Protein 2LVR (pdb70)

Foldseek 3Di:
DPFDFAPPPTGTDHDVVVNVVVVCVVVVVD

Organism: Homo sapiens (NCBI:txid9606)

Secondary structure (DSSP, 8-state):
---EE-TTT--EES-HHHHHHHHHHHHS--

Nearest PDB structures (foldseek):
  7y3m-assembly1_A  TM=8.035E-01  e=2.710E-01  Homo sapiens
  2enc-assembly1_A  TM=7.683E-01  e=4.957E-01  Homo sapiens
  2rv5-assembly1_A  TM=7.231E-01  e=8.407E-01  Mus musculus
  8ffz-assembly1_A  TM=8.540E-01  e=2.243E+00  Saccharomyces cerevisiae
  2d9h-assembly1_A  TM=7.886E-01  e=3.271E+00  Homo sapiens

B-factor: mean 1.36, std 1.62, range [0.12, 7.52]

Solvent-accessible surface area: 2930 Å² total; per-residue (Å²): 247,164,58,77,59,0,146,143,56,152,157,138,72,78,85,78,40,33,25,92,157,28,69,116,123,80,66,60,175,155

Sequence (30 aa):
MKPYVCIHCQRQFADPGALQRHVRIHTGEKMKPYVCIHCQRQFADPGALQRHVRIHTGEKMKPYVCIHCQRQFADPGALQRHVRIHTGEKMKPYVCIHCQRQFADPGALQRHVRIHTGEKMKPYVCIHCQRQFADPGALQRHVRIHTGEKMKPYVCIHCQRQFADPGALQRHVRIHTGEKMKPYVCIHCQRQFADPGALQRHVRIHTGEKMKPYVCIHCQRQFADPGALQRHVRIHTGEKMKPYVCIHCQRQFADPGALQRHVRIHTGEKMKPYVCIHCQRQFADPGALQRHVRIHTGEKMKPYVCIHCQRQFADPGALQRHVRIHTGEKMKPYVCIHCQRQFADPGALQRHVRIHTGEKMKPYVCIHCQRQFADPGALQRHVRIHTGEKMKPYVCIHCQRQFADPGALQRHVRIHTGEKMKPYVCIHCQRQFADPGALQRHVRIHTGEKMKPYVCIHCQRQFADPGALQRHVRIHTGEKMKPYVCIHCQRQFADPGALQRHVRIHTGEKMKPYVCIHCQRQFADPGALQRHVRIHTGEKMKPYVCIHCQRQFADPGALQRHVRIHTGEKMKPYVCIHCQRQFADPGALQRHVRIHTGEK

InterPro domains:
  IPR000210 BTB/POZ domain [PF00651] (14-110)
  IPR000210 BTB/POZ domain [PS50097] (24-86)
  IPR000210 BTB/POZ domain [SM00225] (24-116)
  IPR011333 SKP1/BTB/POZ domain superfamily [G3DSA:3.30.710.10] (1-149)
  IPR011333 SKP1/BTB/POZ domain superfamily [SSF54695] (2-109)
  IPR013087 Zinc finger C2H2-type [PF00096] (306-328)
  IPR013087 Zinc finger C2H2-type [PF00096] (390-412)
  IPR013087 Zinc finger C2H2-type [PF00096] (446-468)
  IPR013087 Zinc finger C2H2-type [PF00096] (475-496)
  IPR013087 Zinc finger C2H2-type [PF00096] (531-552)
  IPR013087 Zinc finger C2H2-type [PF00096] (558-580)
  IPR013087 Zinc finger C2H2-type [PF00096] (586-608)
  IPR013087 Zinc finger C2H2-type [PF00096] (614-637)
  IPR013087 Zinc finger C2H2-type [PS00028] (308-328)
  IPR013087 Zinc finger C2H2-type [PS00028] (336-356)
  IPR013087 Zinc finger C2H2-type [PS00028] (364-384)
  IPR013087 Zinc finger C2H2-type [PS00028] (392-412)
  IPR013087 Zinc finger C2H2-type [PS00028] (420-440)
  IPR013087 Zinc finger C2H2-type [PS00028] (448-468)
  IPR013087 Zinc finger C2H2-type [PS00028] (476-496)

Structure (mmCIF, N/CA/C/O backbone):
data_2LVR
#
_entry.id   2LVR
#
loop_
_entity.id
_entity.type
_entity.pdbx_description
1 polymer 'Zinc finger and BTB domain-containing protein 17'
2 non-polymer 'ZINC ION'
#
loop_
_atom_site.group_PDB
_atom_site.id
_atom_site.type_symbol
_atom_site.label_atom_id
_atom_site.label_alt_id
_atom_site.label_comp_id
_atom_site.label_asym_id
_atom_site.label_entity_id
_atom_site.label_seq_id
_atom_site.pdbx_PDB_ins_code
_atom_site.Cartn_x
_atom_site.Cartn_y
_atom_site.Cartn_z
_atom_site.occupancy
_atom_site.B_iso_or_equiv
_atom_site.auth_seq_id
_atom_site.auth_comp_id
_atom_site.auth_asym_id
_atom_site.auth_atom_id
_atom_site.pdbx_PDB_model_num
ATOM 1 N N . MET A 1 1 ? 16.336 2.873 -3.577 1.00 4.50 1 MET A N 1
ATOM 2 C CA . MET A 1 1 ? 16.790 1.753 -2.717 1.00 3.96 1 MET A CA 1
ATOM 3 C C . MET A 1 1 ? 15.627 1.160 -1.934 1.00 2.83 1 MET A C 1
ATOM 4 O O . MET A 1 1 ? 15.211 0.029 -2.189 1.00 3.15 1 MET A O 1
ATOM 20 N N . LYS A 1 2 ? 15.100 1.919 -0.978 1.00 2.07 2 LYS A N 1
ATOM 21 C CA . LYS A 1 2 ? 14.019 1.428 -0.138 1.00 1.44 2 LYS A CA 1
ATOM 22 C C . LYS A 1 2 ? 12.662 1.876 -0.676 1.00 1.07 2 LYS A C 1
ATOM 23 O O . LYS A 1 2 ? 12.387 3.071 -0.803 1.00 1.15 2 LYS A O 1
ATOM 42 N N . PRO A 1 3 ? 11.815 0.919 -1.060 1.00 0.85 3 PRO A N 1
ATOM 43 C CA . PRO A 1 3 ? 10.444 1.190 -1.451 1.00 0.57 3 PRO A CA 1
ATOM 44 C C . PRO A 1 3 ? 9.480 1.083 -0.275 1.00 0.42 3 PRO A C 1
ATOM 45 O O . PRO A 1 3 ? 9.876 0.762 0.849 1.00 0.58 3 PRO A O 1
ATOM 56 N N . TYR A 1 4 ? 8.221 1.350 -0.549 1.00 0.26 4 TYR A N 1
ATOM 57 C CA . TYR A 1 4 ? 7.156 1.115 0.404 1.00 0.19 4 TYR A CA 1
ATOM 58 C C . TYR A 1 4 ? 6.270 0.007 -0.132 1.00 0.15 4 TYR A C 1
ATOM 59 O O . TYR A 1 4 ? 5.481 0.221 -1.049 1.00 0.21 4 TYR A O 1
ATOM 77 N N . VAL A 1 5 ? 6.440 -1.184 0.412 1.00 0.22 5 VAL A N 1
ATOM 78 C CA . VAL A 1 5 ? 5.776 -2.356 -0.119 1.00 0.18 5 VAL A CA 1
ATOM 79 C C . VAL A 1 5 ? 4.426 -2.584 0.541 1.00 0.14 5 VAL A C 1
ATOM 80 O O . VAL A 1 5 ? 4.243 -2.323 1.731 1.00 0.19 5 VAL A O 1
ATOM 93 N N . CYS A 1 6 ? 3.478 -3.039 -0.258 1.00 0.12 6 CYS A N 1
ATOM 94 C CA . CYS A 1 6 ? 2.161 -3.400 0.236 1.00 0.13 6 CYS A CA 1
ATOM 95 C C . CYS A 1 6 ? 2.252 -4.635 1.112 1.00 0.16 6 CYS A C 1
ATOM 96 O O . CYS A 1 6 ? 2.678 -5.692 0.655 1.00 0.20 6 CYS A O 1
ATOM 103 N N . ILE A 1 7 ? 1.820 -4.503 2.352 1.00 0.21 7 ILE A N 1
ATOM 104 C CA . ILE A 1 7 ? 1.903 -5.581 3.316 1.00 0.27 7 ILE A CA 1
ATOM 105 C C . ILE A 1 7 ? 0.985 -6.734 2.929 1.00 0.25 7 ILE A C 1
ATOM 106 O O . ILE A 1 7 ? 1.188 -7.871 3.345 1.00 0.32 7 ILE A O 1
ATOM 122 N N . HIS A 1 8 ? -0.014 -6.442 2.110 1.00 0.21 8 HIS A N 1
ATOM 123 C CA . HIS A 1 8 ? -1.039 -7.434 1.806 1.00 0.26 8 HIS A CA 1
ATOM 124 C C . HIS A 1 8 ? -0.720 -8.231 0.539 1.00 0.28 8 HIS A C 1
ATOM 125 O O . HIS A 1 8 ? -1.032 -9.420 0.465 1.00 0.41 8 HIS A O 1
ATOM 140 N N . CYS A 1 9 ? -0.106 -7.597 -0.461 1.00 0.20 9 CYS A N 1
ATOM 141 C CA . CYS A 1 9 ? 0.122 -8.280 -1.725 1.00 0.22 9 CYS A CA 1
ATOM 142 C C . CYS A 1 9 ? 1.581 -8.196 -2.182 1.00 0.21 9 CYS A C 1
ATOM 143 O O . CYS A 1 9 ? 1.960 -8.768 -3.202 1.00 0.27 9 CYS A O 1
ATOM 150 N N . GLN A 1 10 ? 2.387 -7.471 -1.405 1.00 0.19 10 GLN A N 1
ATOM 151 C CA . GLN A 1 10 ? 3.831 -7.360 -1.632 1.00 0.24 10 GLN A CA 1
ATOM 152 C C . GLN A 1 10 ? 4.167 -6.657 -2.947 1.00 0.24 10 GLN A C 1
ATOM 153 O O . GLN A 1 10 ? 4.948 -7.157 -3.758 1.00 0.42 10 GLN A O 1
ATOM 167 N N . ARG A 1 11 ? 3.584 -5.485 -3.135 1.00 0.21 11 ARG A N 1
ATOM 168 C CA . ARG A 1 11 ? 3.891 -4.640 -4.275 1.00 0.26 11 ARG A CA 1
ATOM 169 C C . ARG A 1 11 ? 4.737 -3.462 -3.813 1.00 0.24 11 ARG A C 1
ATOM 170 O O . ARG A 1 11 ? 4.372 -2.775 -2.861 1.00 0.32 11 ARG A O 1
ATOM 191 N N . GLN A 1 12 ? 5.861 -3.235 -4.476 1.00 0.26 12 GLN A N 1
ATOM 192 C CA . GLN A 1 12 ? 6.790 -2.195 -4.067 1.00 0.28 12 GLN A CA 1
ATOM 193 C C . GLN A 1 12 ? 6.393 -0.844 -4.654 1.00 0.25 12 GLN A C 1
ATOM 194 O O . GLN A 1 12 ? 6.414 -0.652 -5.870 1.00 0.38 12 GLN A O 1
ATOM 208 N 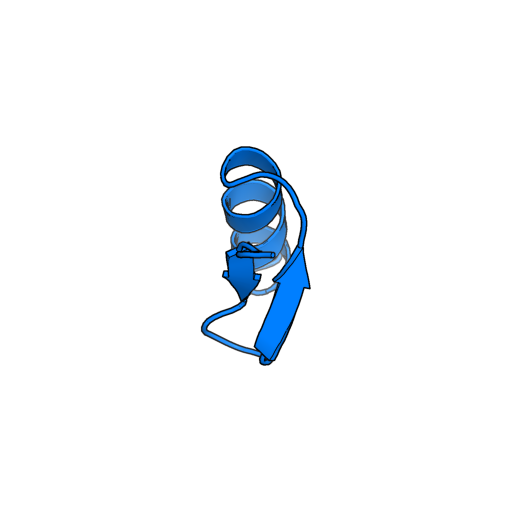N . PHE A 1 13 ? 6.020 0.080 -3.785 1.00 0.19 13 PHE A N 1
ATOM 209 C CA . PHE A 1 13 ? 5.661 1.431 -4.202 1.00 0.19 13 PHE A CA 1
ATOM 210 C C . PHE A 1 13 ? 6.721 2.435 -3.775 1.00 0.20 13 PHE A C 1
ATOM 211 O O . PHE A 1 13 ? 7.672 2.084 -3.076 1.00 0.36 13 PHE A O 1
ATOM 228 N N . ALA A 1 14 ? 6.564 3.677 -4.206 1.00 0.22 14 ALA A N 1
ATOM 229 C CA . ALA A 1 14 ? 7.536 4.717 -3.897 1.00 0.23 14 ALA A CA 1
ATOM 230 C C . ALA A 1 14 ? 7.201 5.432 -2.601 1.00 0.21 14 ALA A C 1
ATOM 231 O O . ALA A 1 14 ? 8.029 5.534 -1.701 1.00 0.41 14 ALA A O 1
ATOM 238 N N . ASP A 1 15 ? 5.979 5.924 -2.520 1.00 0.19 15 ASP A N 1
ATOM 239 C CA . ASP A 1 15 ? 5.587 6.814 -1.445 1.00 0.24 15 ASP A CA 1
ATOM 240 C C . ASP A 1 15 ? 4.682 6.103 -0.452 1.00 0.21 15 ASP A C 1
ATOM 241 O O . ASP A 1 15 ? 3.892 5.232 -0.823 1.00 0.20 15 ASP A O 1
ATOM 250 N N . PRO A 1 16 ? 4.790 6.471 0.834 1.00 0.26 16 PRO A N 1
ATOM 251 C CA . PRO A 1 16 ? 3.941 5.923 1.889 1.00 0.28 16 PRO A CA 1
ATOM 252 C C . PRO A 1 16 ? 2.494 6.356 1.712 1.00 0.23 16 PRO A C 1
ATOM 253 O O . PRO A 1 16 ? 1.567 5.646 2.105 1.00 0.27 16 PRO A O 1
ATOM 264 N N . GLY A 1 17 ? 2.310 7.525 1.103 1.00 0.23 17 GLY A N 1
ATOM 265 C CA . GLY A 1 17 ? 0.982 7.997 0.781 1.00 0.28 17 GLY A CA 1
ATOM 266 C C . GLY A 1 17 ? 0.303 7.097 -0.225 1.00 0.22 17 GLY A C 1
ATOM 267 O O . GLY A 1 17 ? -0.915 6.920 -0.195 1.00 0.26 17 GLY A O 1
ATOM 271 N N . ALA A 1 18 ? 1.094 6.506 -1.109 1.00 0.20 18 ALA A N 1
ATOM 272 C CA . ALA A 1 18 ? 0.558 5.594 -2.097 1.00 0.18 18 ALA A CA 1
ATOM 273 C C . ALA A 1 18 ? 0.214 4.262 -1.469 1.00 0.14 18 ALA A C 1
ATOM 274 O O . ALA A 1 18 ? -0.684 3.576 -1.937 1.00 0.18 18 ALA A O 1
ATOM 281 N N . LEU A 1 19 ? 0.921 3.888 -0.404 1.00 0.12 19 LEU A N 1
ATOM 282 C CA . LEU A 1 19 ? 0.623 2.653 0.277 1.00 0.14 19 LEU A CA 1
ATOM 283 C C . LEU A 1 19 ? -0.705 2.767 0.958 1.00 0.14 19 LEU A C 1
ATOM 284 O O . LEU A 1 19 ? -1.451 1.800 1.036 1.00 0.18 19 LEU A O 1
ATOM 300 N N . GLN A 1 20 ? -1.019 3.955 1.440 1.00 0.15 20 GLN A N 1
ATOM 301 C CA . GLN A 1 20 ? -2.255 4.114 2.148 1.00 0.20 20 GLN A CA 1
ATOM 302 C C . GLN A 1 20 ? -3.403 4.152 1.168 1.00 0.15 20 GLN A C 1
ATOM 303 O O . GLN A 1 20 ? -4.490 3.638 1.428 1.00 0.17 20 GLN A O 1
ATOM 317 N N . ARG A 1 21 ? -3.119 4.721 0.019 1.00 0.15 21 ARG A N 1
ATOM 318 C CA . ARG A 1 21 ? -4.047 4.697 -1.100 1.00 0.19 21 ARG A CA 1
ATOM 319 C C . ARG A 1 21 ? -4.195 3.262 -1.589 1.00 0.15 21 ARG A C 1
ATOM 320 O O . ARG A 1 21 ? -5.273 2.825 -1.986 1.00 0.18 21 ARG A O 1
ATOM 341 N N . HIS A 1 22 ? -3.095 2.531 -1.521 1.00 0.12 22 HIS A N 1
ATOM 342 C CA . HIS A 1 22 ? -3.040 1.161 -2.010 1.00 0.15 22 HIS A CA 1
ATOM 343 C C . HIS A 1 22 ? -3.801 0.220 -1.105 1.00 0.13 22 HIS A C 1
ATOM 344 O O . HIS A 1 22 ? -4.604 -0.595 -1.561 1.00 0.13 22 HIS A O 1
ATOM 358 N N . VAL A 1 23 ? -3.523 0.313 0.179 1.00 0.17 23 VAL A N 1
ATOM 359 C CA . VAL A 1 23 ? -4.071 -0.631 1.122 1.00 0.22 23 VAL A CA 1
ATOM 360 C C . VAL A 1 23 ? -5.595 -0.513 1.176 1.00 0.24 23 VAL A C 1
ATOM 361 O O . VAL A 1 23 ? -6.309 -1.519 1.263 1.00 0.28 23 VAL A O 1
ATOM 374 N N . ARG A 1 24 ? -6.090 0.719 1.078 1.00 0.24 24 ARG A N 1
ATOM 375 C CA . ARG A 1 24 ? -7.525 0.954 1.077 1.00 0.33 24 ARG A CA 1
ATOM 376 C C . ARG A 1 24 ? -8.150 0.440 -0.222 1.00 0.27 24 ARG A C 1
ATOM 377 O O . ARG A 1 24 ? -9.350 0.173 -0.283 1.00 0.36 24 ARG A O 1
ATOM 398 N N . ILE A 1 25 ? -7.324 0.285 -1.256 1.00 0.21 25 ILE A N 1
ATOM 399 C CA . ILE A 1 25 ? -7.758 -0.342 -2.495 1.00 0.22 25 ILE A CA 1
ATOM 400 C C . ILE A 1 25 ? -8.111 -1.809 -2.248 1.00 0.19 25 ILE A C 1
ATOM 401 O O . ILE A 1 25 ? -9.042 -2.346 -2.854 1.00 0.27 25 ILE A O 1
ATOM 417 N N . HIS A 1 26 ? -7.376 -2.454 -1.339 1.00 0.14 26 HIS A N 1
ATOM 418 C CA . HIS A 1 26 ? -7.670 -3.839 -0.983 1.00 0.16 26 HIS A CA 1
ATOM 419 C C . HIS A 1 26 ? -8.991 -3.938 -0.240 1.00 0.24 26 HIS A C 1
ATOM 420 O O . HIS A 1 26 ? -9.734 -4.905 -0.415 1.00 0.29 26 HIS A O 1
ATOM 434 N N . THR A 1 27 ? -9.283 -2.950 0.601 1.00 0.41 27 THR A N 1
ATOM 435 C CA . THR A 1 27 ? -10.572 -2.917 1.270 1.00 0.60 27 THR A CA 1
ATOM 436 C C . THR A 1 27 ? -11.677 -2.630 0.265 1.00 0.87 27 THR A C 1
ATOM 437 O O . THR A 1 27 ? -12.759 -3.217 0.331 1.00 1.47 27 THR A O 1
ATOM 448 N N . GLY A 1 28 ? -11.391 -1.726 -0.668 1.00 0.92 28 GLY A N 1
ATOM 449 C CA . GLY A 1 28 ? -12.345 -1.382 -1.705 1.00 1.31 28 GLY A CA 1
ATOM 450 C C . GLY A 1 28 ? -13.438 -0.472 -1.192 1.00 1.76 28 GLY A C 1
ATOM 451 O O . GLY A 1 28 ? -13.645 0.626 -1.709 1.00 2.36 28 GLY A O 1
ATOM 455 N N . GLU A 1 29 ? -14.124 -0.939 -0.160 1.00 1.83 29 GLU A N 1
ATOM 456 C CA . GLU A 1 29 ? -15.214 -0.211 0.456 1.00 2.54 29 GLU A CA 1
ATOM 457 C C . GLU A 1 29 ? -14.701 1.051 1.137 1.00 3.12 29 GLU A C 1
ATOM 458 O O . GLU A 1 29 ? -15.408 2.056 1.235 1.00 3.73 29 GLU A O 1
ATOM 470 N N . LYS A 1 30 ? -13.465 0.991 1.598 1.00 3.18 30 LYS A N 1
ATOM 471 C CA . LYS A 1 30 ? -12.823 2.129 2.227 1.00 3.99 30 LYS A CA 1
ATOM 472 C C . LYS A 1 30 ? -11.341 2.160 1.871 1.00 4.09 30 LYS A C 1
ATOM 473 O O . LYS A 1 30 ? -10.969 2.956 0.981 1.00 4.21 30 LYS A O 1
ATOM 493 N N . MET A 1 1 ? 16.904 2.154 1.012 1.00 4.50 1 MET A N 2
ATOM 494 C CA . MET A 1 1 ? 17.073 0.744 1.424 1.00 3.96 1 MET A CA 2
ATOM 495 C C . MET A 1 1 ? 15.888 -0.092 0.961 1.00 2.83 1 MET A C 2
ATOM 496 O O . MET A 1 1 ? 16.018 -0.923 0.062 1.00 3.15 1 MET A O 2
ATOM 512 N N . LYS A 1 2 ? 14.733 0.127 1.578 1.00 2.07 2 LYS A N 2
ATOM 513 C CA . LYS A 1 2 ? 13.524 -0.589 1.208 1.00 1.44 2 LYS A CA 2
ATOM 514 C C . LYS A 1 2 ? 12.467 0.387 0.724 1.00 1.07 2 LYS A C 2
ATOM 515 O O . LYS A 1 2 ? 12.166 1.373 1.402 1.00 1.15 2 LYS A O 2
ATOM 534 N N . PRO A 1 3 ? 11.892 0.142 -0.457 1.00 0.85 3 PRO A N 2
ATOM 535 C CA . PRO A 1 3 ? 10.743 0.905 -0.927 1.00 0.57 3 PRO A CA 2
ATOM 536 C C . PRO A 1 3 ? 9.513 0.568 -0.097 1.00 0.42 3 PRO A C 2
ATOM 537 O O . PRO A 1 3 ? 9.539 -0.351 0.729 1.00 0.58 3 PRO A O 2
ATOM 548 N N . TYR A 1 4 ? 8.437 1.286 -0.321 1.00 0.26 4 TYR A N 2
ATOM 549 C CA . TYR A 1 4 ? 7.241 1.082 0.464 1.00 0.19 4 TYR A CA 2
ATOM 550 C C . TYR A 1 4 ? 6.377 0.031 -0.197 1.00 0.15 4 TYR A C 2
ATOM 551 O O . TYR A 1 4 ? 5.545 0.329 -1.046 1.00 0.21 4 TYR A O 2
ATOM 569 N N . VAL A 1 5 ? 6.623 -1.213 0.182 1.00 0.22 5 VAL A N 2
ATOM 570 C CA . VAL A 1 5 ? 5.924 -2.342 -0.392 1.00 0.18 5 VAL A CA 2
ATOM 571 C C . VAL A 1 5 ? 4.595 -2.573 0.309 1.00 0.14 5 VAL A C 2
ATOM 572 O O . VAL A 1 5 ? 4.457 -2.346 1.512 1.00 0.19 5 VAL A O 2
ATOM 585 N N . CYS A 1 6 ? 3.619 -3.000 -0.471 1.00 0.12 6 CYS A N 2
ATOM 586 C CA . CYS A 1 6 ? 2.301 -3.322 0.037 1.00 0.13 6 CYS A CA 2
ATOM 587 C C . CYS A 1 6 ? 2.383 -4.439 1.060 1.00 0.16 6 CYS A C 2
ATOM 588 O O . CYS A 1 6 ? 2.976 -5.486 0.806 1.00 0.20 6 CYS A O 2
ATOM 595 N N . ILE A 1 7 ? 1.744 -4.215 2.192 1.00 0.21 7 ILE A N 2
ATOM 596 C CA . ILE A 1 7 ? 1.797 -5.122 3.315 1.00 0.27 7 ILE A CA 2
ATOM 597 C C . ILE A 1 7 ? 1.022 -6.399 3.001 1.00 0.25 7 ILE A C 2
ATOM 598 O O . ILE A 1 7 ? 1.317 -7.468 3.529 1.00 0.32 7 ILE A O 2
ATOM 614 N N . HIS A 1 8 ? 0.053 -6.286 2.100 1.00 0.21 8 HIS A N 2
ATOM 615 C CA . HIS A 1 8 ? -0.822 -7.411 1.801 1.00 0.26 8 HIS A CA 2
ATOM 616 C C . HIS A 1 8 ? -0.280 -8.242 0.643 1.00 0.28 8 HIS A C 2
ATOM 617 O O . HIS A 1 8 ? -0.099 -9.450 0.770 1.00 0.41 8 HIS A O 2
ATOM 632 N N . CYS A 1 9 ? -0.006 -7.593 -0.481 1.00 0.20 9 CYS A N 2
ATOM 633 C CA . CYS A 1 9 ? 0.291 -8.321 -1.700 1.00 0.22 9 CYS A CA 2
ATOM 634 C C . CYS A 1 9 ? 1.771 -8.209 -2.077 1.00 0.21 9 CYS A C 2
ATOM 635 O O . CYS A 1 9 ? 2.209 -8.731 -3.100 1.00 0.27 9 CYS A O 2
ATOM 642 N N . GLN A 1 10 ? 2.521 -7.505 -1.227 1.00 0.19 10 GLN A N 2
ATOM 643 C CA . GLN A 1 10 ? 3.982 -7.406 -1.330 1.00 0.24 10 GLN A CA 2
ATOM 644 C C . GLN A 1 10 ? 4.445 -6.814 -2.659 1.00 0.24 10 GLN A C 2
ATOM 645 O O . GLN A 1 10 ? 5.401 -7.292 -3.265 1.00 0.42 10 GLN A O 2
ATOM 659 N N . ARG A 1 11 ? 3.774 -5.762 -3.103 1.00 0.21 11 ARG A N 2
ATOM 660 C CA . ARG A 1 11 ? 4.171 -5.056 -4.306 1.00 0.26 11 ARG A CA 2
ATOM 661 C C . ARG A 1 11 ? 4.862 -3.749 -3.940 1.00 0.24 11 ARG A C 2
ATOM 662 O O . ARG A 1 11 ? 4.456 -3.077 -2.998 1.00 0.32 11 ARG A O 2
ATOM 683 N N . GLN A 1 12 ? 5.907 -3.404 -4.681 1.00 0.26 12 GLN A N 2
ATOM 684 C CA . GLN A 1 12 ? 6.725 -2.237 -4.376 1.00 0.28 12 GLN A CA 2
ATOM 685 C C . GLN A 1 12 ? 6.058 -0.936 -4.805 1.00 0.25 12 GLN A C 2
ATOM 686 O O . GLN A 1 12 ? 5.557 -0.819 -5.925 1.00 0.38 12 GLN A O 2
ATOM 700 N N . PHE A 1 13 ? 6.066 0.036 -3.902 1.00 0.19 13 PHE A N 2
ATOM 701 C CA . PHE A 1 13 ? 5.558 1.373 -4.187 1.00 0.19 13 PHE A CA 2
ATOM 702 C C . PHE A 1 13 ? 6.560 2.421 -3.710 1.00 0.20 13 PHE A C 2
ATOM 703 O O . PHE A 1 13 ? 7.477 2.118 -2.941 1.00 0.36 13 PHE A O 2
ATOM 720 N N . ALA A 1 14 ? 6.376 3.651 -4.170 1.00 0.22 14 ALA A N 2
ATOM 721 C CA . ALA A 1 14 ? 7.356 4.706 -3.956 1.00 0.23 14 ALA A CA 2
ATOM 722 C C . ALA A 1 14 ? 7.073 5.515 -2.700 1.00 0.21 14 ALA A C 2
ATOM 723 O O . ALA A 1 14 ? 7.996 5.957 -2.019 1.00 0.41 14 ALA A O 2
ATOM 730 N N . ASP A 1 15 ? 5.801 5.719 -2.397 1.00 0.19 15 ASP A N 2
ATOM 731 C CA . ASP A 1 15 ? 5.420 6.574 -1.279 1.00 0.24 15 ASP A CA 2
ATOM 732 C C . ASP A 1 15 ? 4.578 5.806 -0.275 1.00 0.21 15 ASP A C 2
ATOM 733 O O . ASP A 1 15 ? 3.814 4.915 -0.649 1.00 0.20 15 ASP A O 2
ATOM 742 N N . PRO A 1 16 ? 4.696 6.152 1.015 1.00 0.26 16 PRO A N 2
ATOM 743 C CA . PRO A 1 16 ? 3.782 5.670 2.045 1.00 0.28 16 PRO A CA 2
ATOM 744 C C . PRO A 1 16 ? 2.400 6.247 1.792 1.00 0.23 16 PRO A C 2
ATOM 745 O O . PRO A 1 16 ? 1.383 5.703 2.226 1.00 0.27 16 PRO A O 2
ATOM 756 N N . GLY A 1 17 ? 2.393 7.365 1.072 1.00 0.23 17 GLY A N 2
ATOM 757 C CA . GLY A 1 17 ? 1.172 7.967 0.602 1.00 0.28 17 GLY A CA 2
ATOM 758 C C . GLY A 1 17 ? 0.411 7.047 -0.318 1.00 0.22 17 GLY A C 2
ATOM 759 O O . GLY A 1 17 ? -0.805 6.906 -0.206 1.00 0.26 17 GLY A O 2
ATOM 763 N N . ALA A 1 18 ? 1.129 6.401 -1.221 1.00 0.20 18 ALA A N 2
ATOM 764 C CA . ALA A 1 18 ? 0.502 5.486 -2.148 1.00 0.18 18 ALA A CA 2
ATOM 765 C C . ALA A 1 18 ? 0.169 4.179 -1.471 1.00 0.14 18 ALA A C 2
ATOM 766 O O . ALA A 1 18 ? -0.777 3.518 -1.864 1.00 0.18 18 ALA A O 2
ATOM 773 N N . LEU A 1 19 ? 0.925 3.808 -0.440 1.00 0.12 19 LEU A N 2
ATOM 774 C CA . LEU A 1 19 ? 0.637 2.589 0.270 1.00 0.14 19 LEU A CA 2
ATOM 775 C C . LEU A 1 19 ? -0.674 2.728 0.979 1.00 0.14 19 LEU A C 2
ATOM 776 O O . LEU A 1 19 ? -1.477 1.806 0.998 1.00 0.18 19 LEU A O 2
ATOM 792 N N . GLN A 1 20 ? -0.912 3.902 1.529 1.00 0.15 20 GLN A N 2
ATOM 793 C CA . GLN A 1 20 ? -2.101 4.093 2.307 1.00 0.20 20 GLN A CA 2
ATOM 794 C C . GLN A 1 20 ? -3.316 4.144 1.411 1.00 0.15 20 GLN A C 2
ATOM 795 O O . GLN A 1 20 ? -4.381 3.586 1.716 1.00 0.17 20 GLN A O 2
ATOM 809 N N . ARG A 1 21 ? -3.112 4.765 0.274 1.00 0.15 21 ARG A N 2
ATOM 810 C CA . ARG A 1 21 ? -4.138 4.847 -0.747 1.00 0.19 21 ARG A CA 2
ATOM 811 C C . ARG A 1 21 ? -4.366 3.450 -1.295 1.00 0.15 21 ARG A C 2
ATOM 812 O O . ARG A 1 21 ? -5.485 3.061 -1.632 1.00 0.18 21 ARG A O 2
ATOM 833 N N . HIS A 1 22 ? -3.278 2.699 -1.342 1.00 0.12 22 HIS A N 2
ATOM 834 C CA . HIS A 1 22 ? -3.289 1.337 -1.854 1.00 0.15 22 HIS A CA 2
ATOM 835 C C . HIS A 1 22 ? -4.037 0.401 -0.941 1.00 0.13 22 HIS A C 2
ATOM 836 O O . HIS A 1 22 ? -4.719 -0.513 -1.398 1.00 0.13 22 HIS A O 2
ATOM 850 N N . VAL A 1 23 ? -3.868 0.580 0.347 1.00 0.17 23 VAL A N 2
ATOM 851 C CA . VAL A 1 23 ? -4.457 -0.347 1.269 1.00 0.22 23 VAL A CA 2
ATOM 852 C C . VAL A 1 23 ? -5.976 -0.236 1.216 1.00 0.24 23 VAL A C 2
ATOM 853 O O . VAL A 1 23 ? -6.682 -1.244 1.290 1.00 0.28 23 VAL A O 2
ATOM 866 N N . ARG A 1 24 ? -6.472 0.992 1.035 1.00 0.24 24 ARG A N 2
ATOM 867 C CA . ARG A 1 24 ? -7.900 1.210 0.833 1.00 0.33 24 ARG A CA 2
ATOM 868 C C . ARG A 1 24 ? -8.367 0.529 -0.456 1.00 0.27 24 ARG A C 2
ATOM 869 O O . ARG A 1 24 ? -9.522 0.115 -0.570 1.00 0.36 24 ARG A O 2
ATOM 890 N N . ILE A 1 25 ? -7.448 0.408 -1.413 1.00 0.21 25 ILE A N 2
ATOM 891 C CA . ILE A 1 25 ? -7.705 -0.282 -2.669 1.00 0.22 25 ILE A CA 2
ATOM 892 C C . ILE A 1 25 ? -8.095 -1.736 -2.414 1.00 0.19 25 ILE A C 2
ATOM 893 O O . ILE A 1 25 ? -9.117 -2.209 -2.913 1.00 0.27 25 ILE A O 2
ATOM 909 N N . HIS A 1 26 ? -7.286 -2.431 -1.613 1.00 0.14 26 HIS A N 2
ATOM 910 C CA . HIS A 1 26 ? -7.558 -3.824 -1.264 1.00 0.16 26 HIS A CA 2
ATOM 911 C C . HIS A 1 26 ? -8.867 -3.947 -0.504 1.00 0.24 26 HIS A C 2
ATOM 912 O O . HIS A 1 26 ? -9.555 -4.961 -0.596 1.00 0.29 26 HIS A O 2
ATOM 926 N N . THR A 1 27 ? -9.207 -2.908 0.244 1.00 0.41 27 THR A N 2
ATOM 927 C CA . THR A 1 27 ? -10.395 -2.934 1.077 1.00 0.60 27 THR A CA 2
ATOM 928 C C . THR A 1 27 ? -11.656 -2.935 0.213 1.00 0.87 27 THR A C 2
ATOM 929 O O . THR A 1 27 ? -12.716 -3.386 0.644 1.00 1.47 27 THR A O 2
ATOM 940 N N . GLY A 1 28 ? -11.536 -2.420 -1.008 1.00 0.92 28 GLY A N 2
ATOM 941 C CA . GLY A 1 28 ? -12.633 -2.477 -1.956 1.00 1.31 28 GLY A CA 2
ATOM 942 C C . GLY A 1 28 ? -13.651 -1.372 -1.761 1.00 1.76 28 GLY A C 2
ATOM 943 O O . GLY A 1 28 ? -14.513 -1.159 -2.615 1.00 2.36 28 GLY A O 2
ATOM 947 N N . GLU A 1 29 ? -13.550 -0.663 -0.645 1.00 1.83 29 GLU A N 2
ATOM 948 C CA . GLU A 1 29 ? -14.504 0.385 -0.317 1.00 2.54 29 GLU A CA 2
ATOM 949 C C . GLU A 1 29 ? -14.288 1.629 -1.173 1.00 3.12 29 GLU A C 2
ATOM 950 O O . GLU A 1 29 ? -15.237 2.343 -1.490 1.00 3.73 29 GLU A O 2
ATOM 962 N N . LYS A 1 30 ? -13.046 1.886 -1.546 1.00 3.18 30 LYS A N 2
ATOM 963 C CA . LYS A 1 30 ? -12.726 3.044 -2.363 1.00 3.99 30 LYS A CA 2
ATOM 964 C C . LYS A 1 30 ? -11.477 2.768 -3.187 1.00 4.09 30 LYS A C 2
ATOM 965 O O . LYS A 1 30 ? -11.617 2.322 -4.344 1.00 4.21 30 LYS A O 2
ATOM 985 N N . MET A 1 1 ? 15.638 -0.688 0.448 1.00 4.50 1 MET A N 3
ATOM 986 C CA . MET A 1 1 ? 14.179 -0.660 0.700 1.00 3.96 1 MET A CA 3
ATOM 987 C C . MET A 1 1 ? 13.712 0.752 1.056 1.00 2.83 1 MET A C 3
ATOM 988 O O . MET A 1 1 ? 13.065 0.967 2.080 1.00 3.15 1 MET A O 3
ATOM 1004 N N . LYS A 1 2 ? 14.054 1.715 0.203 1.00 2.07 2 LYS A N 3
ATOM 1005 C CA . LYS A 1 2 ? 13.591 3.089 0.378 1.00 1.44 2 LYS A CA 3
ATOM 1006 C C . LYS A 1 2 ? 12.078 3.175 0.181 1.00 1.07 2 LYS A C 3
ATOM 1007 O O . LYS A 1 2 ? 11.383 3.754 1.020 1.00 1.15 2 LYS A O 3
ATOM 1026 N N . PRO A 1 3 ? 11.538 2.618 -0.930 1.00 0.85 3 PRO A N 3
ATOM 1027 C CA . PRO A 1 3 ? 10.090 2.520 -1.134 1.00 0.57 3 PRO A CA 3
ATOM 1028 C C . PRO A 1 3 ? 9.391 1.715 -0.060 1.00 0.42 3 PRO A C 3
ATOM 1029 O O . PRO A 1 3 ? 10.014 1.086 0.798 1.00 0.58 3 PRO A O 3
ATOM 1040 N N . TYR A 1 4 ? 8.085 1.726 -0.151 1.00 0.26 4 TYR A N 3
ATOM 1041 C CA . TYR A 1 4 ? 7.243 1.044 0.797 1.00 0.19 4 TYR A CA 3
ATOM 1042 C C . TYR A 1 4 ? 6.454 -0.040 0.094 1.00 0.15 4 TYR A C 3
ATOM 1043 O O . TYR A 1 4 ? 5.797 0.206 -0.911 1.00 0.21 4 TYR A O 3
ATOM 1061 N N . VAL A 1 5 ? 6.549 -1.243 0.606 1.00 0.22 5 VAL A N 3
ATOM 1062 C CA . VAL A 1 5 ? 5.934 -2.385 -0.037 1.00 0.18 5 VAL A CA 3
ATOM 1063 C C . VAL A 1 5 ? 4.552 -2.661 0.542 1.00 0.14 5 VAL A C 3
ATOM 1064 O O . VAL A 1 5 ? 4.282 -2.370 1.710 1.00 0.19 5 VAL A O 3
ATOM 1077 N N . CYS A 1 6 ? 3.674 -3.193 -0.294 1.00 0.12 6 CYS A N 3
ATOM 1078 C CA . CYS A 1 6 ? 2.337 -3.564 0.132 1.00 0.13 6 CYS A CA 3
ATOM 1079 C C . CYS A 1 6 ? 2.384 -4.790 1.026 1.00 0.16 6 CYS A C 3
ATOM 1080 O O . CYS A 1 6 ? 2.950 -5.819 0.660 1.00 0.20 6 CYS A O 3
ATOM 1087 N N . ILE A 1 7 ? 1.746 -4.677 2.176 1.00 0.21 7 ILE A N 3
ATOM 1088 C CA . ILE A 1 7 ? 1.742 -5.720 3.176 1.00 0.27 7 ILE A CA 3
ATOM 1089 C C . ILE A 1 7 ? 0.899 -6.904 2.710 1.00 0.25 7 ILE A C 3
ATOM 1090 O O . ILE A 1 7 ? 1.152 -8.049 3.080 1.00 0.32 7 ILE A O 3
ATOM 1106 N N . HIS A 1 8 ? -0.089 -6.623 1.867 1.00 0.21 8 HIS A N 3
ATOM 1107 C CA . HIS A 1 8 ? -1.067 -7.637 1.502 1.00 0.26 8 HIS A CA 3
ATOM 1108 C C . HIS A 1 8 ? -0.631 -8.418 0.268 1.00 0.28 8 HIS A C 3
ATOM 1109 O O . HIS A 1 8 ? -0.747 -9.638 0.240 1.00 0.41 8 HIS A O 3
ATOM 1124 N N . CYS A 1 9 ? -0.133 -7.732 -0.756 1.00 0.20 9 CYS A N 3
ATOM 1125 C CA . CYS A 1 9 ? 0.117 -8.404 -2.018 1.00 0.22 9 CYS A CA 3
ATOM 1126 C C . CYS A 1 9 ? 1.588 -8.333 -2.436 1.00 0.21 9 CYS A C 3
ATOM 1127 O O . CYS A 1 9 ? 1.972 -8.834 -3.494 1.00 0.27 9 CYS A O 3
ATOM 1134 N N . GLN A 1 10 ? 2.394 -7.688 -1.589 1.00 0.19 10 GLN A N 3
ATOM 1135 C CA . GLN A 1 10 ? 3.854 -7.645 -1.738 1.00 0.24 10 GLN A CA 3
ATOM 1136 C C . GLN A 1 10 ? 4.288 -6.922 -3.013 1.00 0.24 10 GLN A C 3
ATOM 1137 O O . GLN A 1 10 ? 5.006 -7.474 -3.842 1.00 0.42 10 GLN A O 3
ATOM 1151 N N . ARG A 1 11 ? 3.855 -5.677 -3.146 1.00 0.21 11 ARG A N 3
ATOM 1152 C CA . ARG A 1 11 ? 4.222 -4.829 -4.269 1.00 0.26 11 ARG A CA 3
ATOM 1153 C C . ARG A 1 11 ? 4.909 -3.565 -3.754 1.00 0.24 11 ARG A C 3
ATOM 1154 O O . ARG A 1 11 ? 4.395 -2.924 -2.841 1.00 0.32 11 ARG A O 3
ATOM 1175 N N . GLN A 1 12 ? 6.057 -3.210 -4.320 1.00 0.26 12 GLN A N 3
ATOM 1176 C CA . GLN A 1 12 ? 6.776 -2.014 -3.892 1.00 0.28 12 GLN A CA 3
ATOM 1177 C C . GLN A 1 12 ? 6.134 -0.748 -4.460 1.00 0.25 12 GLN A C 3
ATOM 1178 O O . GLN A 1 12 ? 5.844 -0.666 -5.660 1.00 0.38 12 GLN A O 3
ATOM 1192 N N . PHE A 1 13 ? 5.904 0.232 -3.593 1.00 0.19 13 PHE A N 3
ATOM 1193 C CA . PHE A 1 13 ? 5.407 1.533 -4.014 1.00 0.19 13 PHE A CA 3
ATOM 1194 C C . PHE A 1 13 ? 6.324 2.639 -3.511 1.00 0.20 13 PHE A C 3
ATOM 1195 O O . PHE A 1 13 ? 6.938 2.520 -2.457 1.00 0.36 13 PHE A O 3
ATOM 1212 N N . ALA A 1 14 ? 6.401 3.719 -4.270 1.00 0.22 14 ALA A N 3
ATOM 1213 C CA . ALA A 1 14 ? 7.430 4.734 -4.075 1.00 0.23 14 ALA A CA 3
ATOM 1214 C C . ALA A 1 14 ? 7.161 5.661 -2.893 1.00 0.21 14 ALA A C 3
ATOM 1215 O O . ALA A 1 14 ? 8.052 6.404 -2.480 1.00 0.41 14 ALA A O 3
ATOM 1222 N N . ASP A 1 15 ? 5.953 5.630 -2.351 1.00 0.19 15 ASP A N 3
ATOM 1223 C CA . ASP A 1 15 ? 5.575 6.582 -1.311 1.00 0.24 15 ASP A CA 3
ATOM 1224 C C . ASP A 1 15 ? 4.690 5.922 -0.266 1.00 0.21 15 ASP A C 3
ATOM 1225 O O . ASP A 1 15 ? 3.949 4.986 -0.571 1.00 0.20 15 ASP A O 3
ATOM 1234 N N . PRO A 1 16 ? 4.744 6.415 0.983 1.00 0.26 16 PRO A N 3
ATOM 1235 C CA . PRO A 1 16 ? 3.786 6.043 2.017 1.00 0.28 16 PRO A CA 3
ATOM 1236 C C . PRO A 1 16 ? 2.407 6.560 1.639 1.00 0.23 16 PRO A C 3
ATOM 1237 O O . PRO A 1 16 ? 1.381 6.060 2.100 1.00 0.27 16 PRO A O 3
ATOM 1248 N N . GLY A 1 17 ? 2.416 7.577 0.783 1.00 0.23 17 GLY A N 3
ATOM 1249 C CA . GLY A 1 17 ? 1.209 8.079 0.178 1.00 0.28 17 GLY A CA 3
ATOM 1250 C C . GLY A 1 17 ? 0.488 7.007 -0.597 1.00 0.22 17 GLY A C 3
ATOM 1251 O O . GLY A 1 17 ? -0.695 6.742 -0.369 1.00 0.26 17 GLY A O 3
ATOM 1255 N N . ALA A 1 18 ? 1.212 6.366 -1.500 1.00 0.20 18 ALA A N 3
ATOM 1256 C CA . ALA A 1 18 ? 0.637 5.320 -2.320 1.00 0.18 18 ALA A CA 3
ATOM 1257 C C . ALA A 1 18 ? 0.229 4.130 -1.480 1.00 0.14 18 ALA A C 3
ATOM 1258 O O . ALA A 1 18 ? -0.676 3.408 -1.855 1.00 0.18 18 ALA A O 3
ATOM 1265 N N . LEU A 1 19 ? 0.873 3.932 -0.334 1.00 0.12 19 LEU A N 3
ATOM 1266 C CA . LEU A 1 19 ? 0.536 2.814 0.515 1.00 0.14 19 LEU A CA 3
ATOM 1267 C C . LEU A 1 19 ? -0.810 3.048 1.132 1.00 0.14 19 LEU A C 3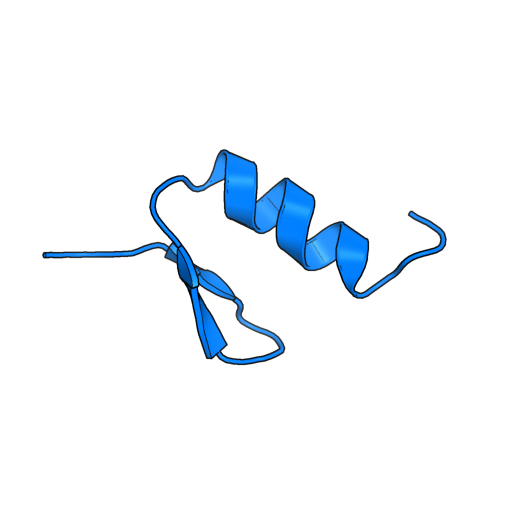
ATOM 1268 O O . LEU A 1 19 ? -1.589 2.121 1.314 1.00 0.18 19 LEU A O 3
ATOM 1284 N N . GLN A 1 20 ? -1.107 4.301 1.420 1.00 0.15 20 GLN A N 3
ATOM 1285 C CA . GLN A 1 20 ? -2.381 4.615 2.002 1.00 0.20 20 GLN A CA 3
ATOM 1286 C C . GLN A 1 20 ? -3.477 4.473 0.973 1.00 0.15 20 GLN A C 3
ATOM 1287 O O . GLN A 1 20 ? -4.545 3.900 1.239 1.00 0.17 20 GLN A O 3
ATOM 1301 N N . ARG A 1 21 ? -3.174 4.947 -0.215 1.00 0.15 21 ARG A N 3
ATOM 1302 C CA . ARG A 1 21 ? -4.072 4.800 -1.345 1.00 0.19 21 ARG A CA 3
ATOM 1303 C C . ARG A 1 21 ? -4.273 3.320 -1.620 1.00 0.15 21 ARG A C 3
ATOM 1304 O O . ARG A 1 21 ? -5.379 2.854 -1.890 1.00 0.18 21 ARG A O 3
ATOM 1325 N N . HIS A 1 22 ? -3.181 2.589 -1.487 1.00 0.12 22 HIS A N 3
ATOM 1326 C CA . HIS A 1 22 ? -3.128 1.199 -1.897 1.00 0.15 22 HIS A CA 3
ATOM 1327 C C . HIS A 1 22 ? -3.851 0.298 -0.932 1.00 0.13 22 HIS A C 3
ATOM 1328 O O . HIS A 1 22 ? -4.605 -0.585 -1.336 1.00 0.13 22 HIS A O 3
ATOM 1342 N N . VAL A 1 23 ? -3.589 0.487 0.345 1.00 0.17 23 VAL A N 3
ATOM 1343 C CA . VAL A 1 23 ? -4.114 -0.423 1.325 1.00 0.22 23 VAL A CA 3
ATOM 1344 C C . VAL A 1 23 ? -5.634 -0.304 1.405 1.00 0.24 23 VAL A C 3
ATOM 1345 O O . VAL A 1 23 ? -6.333 -1.304 1.586 1.00 0.28 23 VAL A O 3
ATOM 1358 N N . ARG A 1 24 ? -6.155 0.910 1.217 1.00 0.24 24 ARG A N 3
ATOM 1359 C CA . ARG A 1 24 ? -7.604 1.094 1.220 1.00 0.33 24 ARG A CA 3
ATOM 1360 C C . ARG A 1 24 ? -8.215 0.578 -0.084 1.00 0.27 24 ARG A C 3
ATOM 1361 O O . ARG A 1 24 ? -9.433 0.441 -0.198 1.00 0.36 24 ARG A O 3
ATOM 1382 N N . ILE A 1 25 ? -7.361 0.293 -1.067 1.00 0.21 25 ILE A N 3
ATOM 1383 C CA . ILE A 1 25 ? -7.796 -0.366 -2.286 1.00 0.22 25 ILE A CA 3
ATOM 1384 C C . ILE A 1 25 ? -8.151 -1.826 -1.992 1.00 0.19 25 ILE A C 3
ATOM 1385 O O . ILE A 1 25 ? -9.196 -2.317 -2.426 1.00 0.27 25 ILE A O 3
ATOM 1401 N N . HIS A 1 26 ? -7.285 -2.511 -1.238 1.00 0.14 26 HIS A N 3
ATOM 1402 C CA . HIS A 1 26 ? -7.550 -3.894 -0.844 1.00 0.16 26 HIS A CA 3
ATOM 1403 C C . HIS A 1 26 ? -8.753 -3.955 0.082 1.00 0.24 26 HIS A C 3
ATOM 1404 O O . HIS A 1 26 ? -9.690 -4.721 -0.143 1.00 0.29 26 HIS A O 3
ATOM 1418 N N . THR A 1 27 ? -8.729 -3.131 1.121 1.00 0.41 27 THR A N 3
ATOM 1419 C CA . THR A 1 27 ? -9.795 -3.122 2.105 1.00 0.60 27 THR A CA 3
ATOM 1420 C C . THR A 1 27 ? -10.917 -2.170 1.670 1.00 0.87 27 THR A C 3
ATOM 1421 O O . THR A 1 27 ? -11.333 -1.271 2.407 1.00 1.47 27 THR A O 3
ATOM 1432 N N . GLY A 1 28 ? -11.385 -2.361 0.437 1.00 0.92 28 GLY A N 3
ATOM 1433 C CA . GLY A 1 28 ? -12.505 -1.589 -0.076 1.00 1.31 28 GLY A CA 3
ATOM 1434 C C . GLY A 1 28 ? -13.801 -1.937 0.635 1.00 1.76 28 GLY A C 3
ATOM 1435 O O . GLY A 1 28 ? -14.767 -2.384 0.015 1.00 2.36 28 GLY A O 3
ATOM 1439 N N . GLU A 1 29 ? -13.796 -1.744 1.941 1.00 1.83 29 GLU A N 3
ATOM 1440 C CA . GLU A 1 29 ? -14.916 -2.057 2.796 1.00 2.54 29 GLU A CA 3
ATOM 1441 C C . GLU A 1 29 ? -15.980 -0.979 2.707 1.00 3.12 29 GLU A C 3
ATOM 1442 O O . GLU A 1 29 ? -17.177 -1.267 2.666 1.00 3.73 29 GLU A O 3
ATOM 1454 N N . LYS A 1 30 ? -15.540 0.261 2.668 1.00 3.18 30 LYS A N 3
ATOM 1455 C CA . LYS A 1 30 ? -16.447 1.378 2.546 1.00 3.99 30 LYS A CA 3
ATOM 1456 C C . LYS A 1 30 ? -15.880 2.393 1.571 1.00 4.09 30 LYS A C 3
ATOM 1457 O O . LYS A 1 30 ? -14.980 3.158 1.965 1.00 4.21 30 LYS A O 3
ATOM 1477 N N . MET A 1 1 ? 17.489 3.960 1.290 1.00 4.50 1 MET A N 4
ATOM 1478 C CA . MET A 1 1 ? 16.684 3.592 0.101 1.00 3.96 1 MET A CA 4
ATOM 1479 C C . MET A 1 1 ? 15.557 2.653 0.500 1.00 2.83 1 MET A C 4
ATOM 1480 O O . MET A 1 1 ? 15.402 1.572 -0.067 1.00 3.15 1 MET A O 4
ATOM 1496 N N . LYS A 1 2 ? 14.773 3.071 1.480 1.00 2.07 2 LYS A N 4
ATOM 1497 C CA . LYS A 1 2 ? 13.680 2.259 1.989 1.00 1.44 2 LYS A CA 4
ATOM 1498 C C . LYS A 1 2 ? 12.403 2.527 1.205 1.00 1.07 2 LYS A C 4
ATOM 1499 O O . LYS A 1 2 ? 11.856 3.630 1.258 1.00 1.15 2 LYS A O 4
ATOM 1518 N N . PRO A 1 3 ? 11.924 1.530 0.450 1.00 0.85 3 PRO A N 4
ATOM 1519 C CA . PRO A 1 3 ? 10.666 1.628 -0.274 1.00 0.57 3 PRO A CA 4
ATOM 1520 C C . PRO A 1 3 ? 9.489 1.276 0.616 1.00 0.42 3 PRO A C 4
ATOM 1521 O O . PRO A 1 3 ? 9.664 0.864 1.767 1.00 0.58 3 PRO A O 4
ATOM 1532 N N . TYR A 1 4 ? 8.296 1.436 0.089 1.00 0.26 4 TYR A N 4
ATOM 1533 C CA . TYR A 1 4 ? 7.101 1.116 0.825 1.00 0.19 4 TYR A CA 4
ATOM 1534 C C . TYR A 1 4 ? 6.336 0.036 0.088 1.00 0.15 4 TYR A C 4
ATOM 1535 O O . TYR A 1 4 ? 5.860 0.244 -1.022 1.00 0.21 4 TYR A O 4
ATOM 1553 N N . VAL A 1 5 ? 6.265 -1.131 0.695 1.00 0.22 5 VAL A N 4
ATOM 1554 C CA . VAL A 1 5 ? 5.728 -2.298 0.034 1.00 0.18 5 VAL A CA 4
ATOM 1555 C C . VAL A 1 5 ? 4.347 -2.644 0.570 1.00 0.14 5 VAL A C 4
ATOM 1556 O O . VAL A 1 5 ? 4.087 -2.535 1.771 1.00 0.19 5 VAL A O 4
ATOM 1569 N N . CYS A 1 6 ? 3.455 -3.032 -0.333 1.00 0.12 6 CYS A N 4
ATOM 1570 C CA . CYS A 1 6 ? 2.132 -3.474 0.062 1.00 0.13 6 CYS A CA 4
ATOM 1571 C C . CYS A 1 6 ? 2.247 -4.727 0.905 1.00 0.16 6 CYS A C 4
ATOM 1572 O O . CYS A 1 6 ? 2.792 -5.736 0.462 1.00 0.20 6 CYS A O 4
ATOM 1579 N N . ILE A 1 7 ? 1.709 -4.656 2.106 1.00 0.21 7 ILE A N 4
ATOM 1580 C CA . ILE A 1 7 ? 1.792 -5.736 3.056 1.00 0.27 7 ILE A CA 4
ATOM 1581 C C . ILE A 1 7 ? 0.918 -6.897 2.601 1.00 0.25 7 ILE A C 4
ATOM 1582 O O . ILE A 1 7 ? 1.183 -8.057 2.916 1.00 0.32 7 ILE A O 4
ATOM 1598 N N . HIS A 1 8 ? -0.107 -6.581 1.822 1.00 0.21 8 HIS A N 4
ATOM 1599 C CA . HIS A 1 8 ? -1.128 -7.563 1.507 1.00 0.26 8 HIS A CA 4
ATOM 1600 C C . HIS A 1 8 ? -0.800 -8.336 0.232 1.00 0.28 8 HIS A C 4
ATOM 1601 O O . HIS A 1 8 ? -0.974 -9.549 0.191 1.00 0.41 8 HIS A O 4
ATOM 1616 N N . CYS A 1 9 ? -0.334 -7.653 -0.811 1.00 0.20 9 CYS A N 4
ATOM 1617 C CA . CYS A 1 9 ? -0.108 -8.333 -2.076 1.00 0.22 9 CYS A CA 4
ATOM 1618 C C . CYS A 1 9 ? 1.363 -8.293 -2.495 1.00 0.21 9 CYS A C 4
ATOM 1619 O O . CYS A 1 9 ? 1.742 -8.864 -3.515 1.00 0.27 9 CYS A O 4
ATOM 1626 N N . GLN A 1 10 ? 2.171 -7.601 -1.690 1.00 0.19 10 GLN A N 4
ATOM 1627 C CA . GLN A 1 10 ? 3.625 -7.531 -1.876 1.00 0.24 10 GLN A CA 4
ATOM 1628 C C . GLN A 1 10 ? 4.020 -6.820 -3.173 1.00 0.24 10 GLN A C 4
ATOM 1629 O O . GLN A 1 10 ? 4.343 -7.456 -4.176 1.00 0.42 10 GLN A O 4
ATOM 1643 N N . ARG A 1 11 ? 3.985 -5.493 -3.138 1.00 0.21 11 ARG A N 4
ATOM 1644 C CA . ARG A 1 11 ? 4.437 -4.672 -4.243 1.00 0.26 11 ARG A CA 4
ATOM 1645 C C . ARG A 1 11 ? 5.225 -3.486 -3.701 1.00 0.24 11 ARG A C 4
ATOM 1646 O O . ARG A 1 11 ? 4.777 -2.831 -2.761 1.00 0.32 11 ARG A O 4
ATOM 1667 N N . GLN A 1 12 ? 6.388 -3.214 -4.281 1.00 0.26 12 GLN A N 4
ATOM 1668 C CA . GLN A 1 12 ? 7.242 -2.135 -3.801 1.00 0.28 12 GLN A CA 4
ATOM 1669 C C . GLN A 1 12 ? 6.879 -0.799 -4.447 1.00 0.25 12 GLN A C 4
ATOM 1670 O O . GLN A 1 12 ? 7.085 -0.606 -5.647 1.00 0.38 12 GLN A O 4
ATOM 1684 N N . PHE A 1 13 ? 6.361 0.121 -3.649 1.00 0.19 13 PHE A N 4
ATOM 1685 C CA . PHE A 1 13 ? 6.034 1.462 -4.125 1.00 0.19 13 PHE A CA 4
ATOM 1686 C C . PHE A 1 13 ? 7.009 2.484 -3.549 1.00 0.20 13 PHE A C 4
ATOM 1687 O O . PHE A 1 13 ? 7.746 2.191 -2.603 1.00 0.36 13 PHE A O 4
ATOM 1704 N N . ALA A 1 14 ? 7.004 3.679 -4.125 1.00 0.22 14 ALA A N 4
ATOM 1705 C CA . ALA A 1 14 ? 7.940 4.731 -3.744 1.00 0.23 14 ALA A CA 4
ATOM 1706 C C . ALA A 1 14 ? 7.457 5.530 -2.545 1.00 0.21 14 ALA A C 4
ATOM 1707 O O . ALA A 1 14 ? 8.245 5.906 -1.677 1.00 0.41 14 ALA A O 4
ATOM 1714 N N . ASP A 1 15 ? 6.164 5.792 -2.505 1.00 0.19 15 ASP A N 4
ATOM 1715 C CA . ASP A 1 15 ? 5.619 6.754 -1.563 1.00 0.24 15 ASP A CA 4
ATOM 1716 C C . ASP A 1 15 ? 4.632 6.109 -0.603 1.00 0.21 15 ASP A C 4
ATOM 1717 O O . ASP A 1 15 ? 3.843 5.243 -0.992 1.00 0.20 15 ASP A O 4
ATOM 1726 N N . PRO A 1 16 ? 4.657 6.547 0.669 1.00 0.26 16 PRO A N 4
ATOM 1727 C CA . PRO A 1 16 ? 3.703 6.099 1.685 1.00 0.28 16 PRO A CA 4
ATOM 1728 C C . PRO A 1 16 ? 2.294 6.572 1.357 1.00 0.23 16 PRO A C 4
ATOM 1729 O O . PRO A 1 16 ? 1.309 5.957 1.764 1.00 0.27 16 PRO A O 4
ATOM 1740 N N . GLY A 1 17 ? 2.216 7.669 0.603 1.00 0.23 17 GLY A N 4
ATOM 1741 C CA . GLY A 1 17 ? 0.937 8.181 0.152 1.00 0.28 17 GLY A CA 4
ATOM 1742 C C . GLY A 1 17 ? 0.223 7.199 -0.750 1.00 0.22 17 GLY A C 4
ATOM 1743 O O . GLY A 1 17 ? -1.002 7.106 -0.735 1.00 0.26 17 GLY A O 4
ATOM 1747 N N . ALA A 1 18 ? 0.988 6.448 -1.524 1.00 0.20 18 ALA A N 4
ATOM 1748 C CA . ALA A 1 18 ? 0.401 5.444 -2.388 1.00 0.18 18 ALA A CA 4
ATOM 1749 C C . ALA A 1 18 ? 0.075 4.193 -1.607 1.00 0.14 18 ALA A C 4
ATOM 1750 O O . ALA A 1 18 ? -0.863 3.492 -1.947 1.00 0.18 18 ALA A O 4
ATOM 1757 N N . LEU A 1 19 ? 0.832 3.917 -0.550 1.00 0.12 19 LEU A N 4
ATOM 1758 C CA . LEU A 1 19 ? 0.579 2.745 0.251 1.00 0.14 19 LEU A CA 4
ATOM 1759 C C . LEU A 1 19 ? -0.717 2.908 0.987 1.00 0.14 19 LEU A C 4
ATOM 1760 O O . LEU A 1 19 ? -1.459 1.953 1.181 1.00 0.18 19 LEU A O 4
ATOM 1776 N N . GLN A 1 20 ? -1.011 4.135 1.374 1.00 0.15 20 GLN A N 4
ATOM 1777 C CA . GLN A 1 20 ? -2.210 4.371 2.121 1.00 0.20 20 GLN A CA 4
ATOM 1778 C C . GLN A 1 20 ? -3.415 4.285 1.216 1.00 0.15 20 GLN A C 4
ATOM 1779 O O . GLN A 1 20 ? -4.456 3.735 1.577 1.00 0.17 20 GLN A O 4
ATOM 1793 N N . ARG A 1 21 ? -3.228 4.785 0.021 1.00 0.15 21 ARG A N 4
ATOM 1794 C CA . ARG A 1 21 ? -4.246 4.710 -1.010 1.00 0.19 21 ARG A CA 4
ATOM 1795 C C . ARG A 1 21 ? -4.404 3.256 -1.419 1.00 0.15 21 ARG A C 4
ATOM 1796 O O . ARG A 1 21 ? -5.502 2.782 -1.696 1.00 0.18 21 ARG A O 4
ATOM 1817 N N . HIS A 1 22 ? -3.285 2.551 -1.400 1.00 0.12 22 HIS A N 4
ATOM 1818 C CA . HIS A 1 22 ? -3.229 1.163 -1.847 1.00 0.15 22 HIS A CA 4
ATOM 1819 C C . HIS A 1 22 ? -3.926 0.232 -0.876 1.00 0.13 22 HIS A C 4
ATOM 1820 O O . HIS A 1 22 ? -4.740 -0.613 -1.266 1.00 0.13 22 HIS A O 4
ATOM 1834 N N . VAL A 1 23 ? -3.580 0.359 0.391 1.00 0.17 23 VAL A N 4
ATOM 1835 C CA . VAL A 1 23 ? -4.077 -0.564 1.378 1.00 0.22 23 VAL A CA 4
ATOM 1836 C C . VAL A 1 23 ? -5.590 -0.418 1.518 1.00 0.24 23 VAL A C 4
ATOM 1837 O O . VAL A 1 23 ? -6.309 -1.401 1.713 1.00 0.28 23 VAL A O 4
ATOM 1850 N N . ARG A 1 24 ? -6.074 0.814 1.358 1.00 0.24 24 ARG A N 4
ATOM 1851 C CA . ARG A 1 24 ? -7.506 1.074 1.420 1.00 0.33 24 ARG A CA 4
ATOM 1852 C C . ARG A 1 24 ? -8.202 0.597 0.145 1.00 0.27 24 ARG A C 4
ATOM 1853 O O . ARG A 1 24 ? -9.428 0.588 0.066 1.00 0.36 24 ARG A O 4
ATOM 1874 N N . ILE A 1 25 ? -7.413 0.212 -0.854 1.00 0.21 25 ILE A N 4
ATOM 1875 C CA . ILE A 1 25 ? -7.947 -0.405 -2.058 1.00 0.22 25 ILE A CA 4
ATOM 1876 C C . ILE A 1 25 ? -8.371 -1.835 -1.763 1.00 0.19 25 ILE A C 4
ATOM 1877 O O . ILE A 1 25 ? -9.483 -2.245 -2.095 1.00 0.27 25 ILE A O 4
ATOM 1893 N N . HIS A 1 26 ? -7.479 -2.587 -1.120 1.00 0.14 26 HIS A N 4
ATOM 1894 C CA . HIS A 1 26 ? -7.756 -3.987 -0.797 1.00 0.16 26 HIS A CA 4
ATOM 1895 C C . HIS A 1 26 ? -8.953 -4.113 0.137 1.00 0.24 26 HIS A C 4
ATOM 1896 O O . HIS A 1 26 ? -9.877 -4.888 -0.114 1.00 0.29 26 HIS A O 4
ATOM 1910 N N . THR A 1 27 ? -8.928 -3.353 1.221 1.00 0.41 27 THR A N 4
ATOM 1911 C CA . THR A 1 27 ? -9.937 -3.484 2.259 1.00 0.60 27 THR A CA 4
ATOM 1912 C C . THR A 1 27 ? -11.174 -2.636 1.965 1.00 0.87 27 THR A C 4
ATOM 1913 O O . THR A 1 27 ? -12.280 -2.961 2.406 1.00 1.47 27 THR A O 4
ATOM 1924 N N . GLY A 1 28 ? -10.989 -1.561 1.210 1.00 0.92 28 GLY A N 4
ATOM 1925 C CA . GLY A 1 28 ? -12.104 -0.711 0.832 1.00 1.31 28 GLY A CA 4
ATOM 1926 C C . GLY A 1 28 ? -12.560 0.200 1.955 1.00 1.76 28 GLY A C 4
ATOM 1927 O O . GLY A 1 28 ? -12.492 1.424 1.836 1.00 2.36 28 GLY A O 4
ATOM 1931 N N . GLU A 1 29 ? -13.019 -0.403 3.043 1.00 1.83 29 GLU A N 4
ATOM 1932 C CA . GLU A 1 29 ? -13.537 0.344 4.182 1.00 2.54 29 GLU A CA 4
ATOM 1933 C C . GLU A 1 29 ? -12.400 0.866 5.049 1.00 3.12 29 GLU A C 4
ATOM 1934 O O . GLU A 1 29 ? -12.311 2.061 5.345 1.00 3.73 29 GLU A O 4
ATOM 1946 N N . LYS A 1 30 ? -11.543 -0.055 5.453 1.00 3.18 30 LYS A N 4
ATOM 1947 C CA . LYS A 1 30 ? -10.455 0.246 6.366 1.00 3.99 30 LYS A CA 4
ATOM 1948 C C . LYS A 1 30 ? -9.249 0.746 5.584 1.00 4.09 30 LYS A C 4
ATOM 1949 O O . LYS A 1 30 ? -8.446 -0.087 5.121 1.00 4.21 30 LYS A O 4
ATOM 1969 N N . MET A 1 1 ? 11.695 -0.495 3.126 1.00 4.50 1 MET A N 5
ATOM 1970 C CA . MET A 1 1 ? 12.564 0.414 3.905 1.00 3.96 1 MET A CA 5
ATOM 1971 C C . MET A 1 1 ? 12.626 1.779 3.234 1.00 2.83 1 MET A C 5
ATOM 1972 O O . MET A 1 1 ? 11.938 2.714 3.650 1.00 3.15 1 MET A O 5
ATOM 1988 N N . LYS A 1 2 ? 13.436 1.891 2.187 1.00 2.07 2 LYS A N 5
ATOM 1989 C CA . LYS A 1 2 ? 13.509 3.127 1.419 1.00 1.44 2 LYS A CA 5
ATOM 1990 C C . LYS A 1 2 ? 12.269 3.252 0.535 1.00 1.07 2 LYS A C 5
ATOM 1991 O O . LYS A 1 2 ? 11.568 4.263 0.600 1.00 1.15 2 LYS A O 5
ATOM 2010 N N . PRO A 1 3 ? 11.963 2.238 -0.307 1.00 0.85 3 PRO A N 5
ATOM 2011 C CA . PRO A 1 3 ? 10.658 2.144 -0.940 1.00 0.57 3 PRO A CA 5
ATOM 2012 C C . PRO A 1 3 ? 9.645 1.555 0.027 1.00 0.42 3 PRO A C 5
ATOM 2013 O O . PRO A 1 3 ? 10.005 1.065 1.105 1.00 0.58 3 PRO A O 5
ATOM 2024 N N . TYR A 1 4 ? 8.392 1.594 -0.354 1.00 0.26 4 TYR A N 5
ATOM 2025 C CA . TYR A 1 4 ? 7.330 1.166 0.518 1.00 0.19 4 TYR A CA 5
ATOM 2026 C C . TYR A 1 4 ? 6.513 0.090 -0.160 1.00 0.15 4 TYR A C 5
ATOM 2027 O O . TYR A 1 4 ? 5.925 0.315 -1.207 1.00 0.21 4 TYR A O 5
ATOM 2045 N N . VAL A 1 5 ? 6.511 -1.091 0.426 1.00 0.22 5 VAL A N 5
ATOM 2046 C CA . VAL A 1 5 ? 5.888 -2.243 -0.190 1.00 0.18 5 VAL A CA 5
ATOM 2047 C C . VAL A 1 5 ? 4.528 -2.534 0.435 1.00 0.14 5 VAL A C 5
ATOM 2048 O O . VAL A 1 5 ? 4.306 -2.267 1.620 1.00 0.19 5 VAL A O 5
ATOM 2061 N N . CYS A 1 6 ? 3.613 -3.051 -0.377 1.00 0.12 6 CYS A N 5
ATOM 2062 C CA . CYS A 1 6 ? 2.309 -3.471 0.112 1.00 0.13 6 CYS A CA 5
ATOM 2063 C C . CYS A 1 6 ? 2.462 -4.678 1.019 1.00 0.16 6 CYS A C 5
ATOM 2064 O O . CYS A 1 6 ? 3.101 -5.662 0.655 1.00 0.20 6 CYS A O 5
ATOM 2071 N N . ILE A 1 7 ? 1.857 -4.597 2.187 1.00 0.21 7 ILE A N 5
ATOM 2072 C CA . ILE A 1 7 ? 1.961 -5.633 3.187 1.00 0.27 7 ILE A CA 5
ATOM 2073 C C . ILE A 1 7 ? 1.040 -6.793 2.826 1.00 0.25 7 ILE A C 5
ATOM 2074 O O . ILE A 1 7 ? 1.286 -7.942 3.190 1.00 0.32 7 ILE A O 5
ATOM 2090 N N . HIS A 1 8 ? -0.003 -6.487 2.067 1.00 0.21 8 HIS A N 5
ATOM 2091 C CA . HIS A 1 8 ? -1.052 -7.460 1.801 1.00 0.26 8 HIS A CA 5
ATOM 2092 C C . HIS A 1 8 ? -0.717 -8.319 0.584 1.00 0.28 8 HIS A C 5
ATOM 2093 O O . HIS A 1 8 ? -0.830 -9.543 0.643 1.00 0.41 8 HIS A O 5
ATOM 2108 N N . CYS A 1 9 ? -0.290 -7.700 -0.517 1.00 0.20 9 CYS A N 5
ATOM 2109 C CA . CYS A 1 9 ? -0.040 -8.464 -1.729 1.00 0.22 9 CYS A CA 5
ATOM 2110 C C . CYS A 1 9 ? 1.438 -8.437 -2.118 1.00 0.21 9 CYS A C 5
ATOM 2111 O O . CYS A 1 9 ? 1.871 -9.171 -3.005 1.00 0.27 9 CYS A O 5
ATOM 2118 N N . GLN A 1 10 ? 2.199 -7.584 -1.425 1.00 0.19 10 GLN A N 5
ATOM 2119 C CA . GLN A 1 10 ? 3.656 -7.488 -1.584 1.00 0.24 10 GLN A CA 5
ATOM 2120 C C . GLN A 1 10 ? 4.063 -6.936 -2.952 1.00 0.24 10 GLN A C 5
ATOM 2121 O O . GLN A 1 10 ? 4.451 -7.678 -3.852 1.00 0.42 10 GLN A O 5
ATOM 2135 N N . ARG A 1 11 ? 3.977 -5.620 -3.084 1.00 0.21 11 ARG A N 5
ATOM 2136 C CA . ARG A 1 11 ? 4.396 -4.920 -4.288 1.00 0.26 11 ARG A CA 5
ATOM 2137 C C . ARG A 1 11 ? 5.060 -3.601 -3.907 1.00 0.24 11 ARG A C 5
ATOM 2138 O O . ARG A 1 11 ? 4.647 -2.963 -2.939 1.00 0.32 11 ARG A O 5
ATOM 2159 N N . GLN A 1 12 ? 6.084 -3.202 -4.659 1.00 0.26 12 GLN A N 5
ATOM 2160 C CA . GLN A 1 12 ? 6.884 -2.032 -4.312 1.00 0.28 12 GLN A CA 5
ATOM 2161 C C . GLN A 1 12 ? 6.194 -0.750 -4.739 1.00 0.25 12 GLN A C 5
ATOM 2162 O O . GLN A 1 12 ? 5.609 -0.673 -5.822 1.00 0.38 12 GLN A O 5
ATOM 2176 N N . PHE A 1 13 ? 6.262 0.241 -3.875 1.00 0.19 13 PHE A N 5
ATOM 2177 C CA . PHE A 1 13 ? 5.752 1.576 -4.169 1.00 0.19 13 PHE A CA 5
ATOM 2178 C C . PHE A 1 13 ? 6.731 2.636 -3.677 1.00 0.20 13 PHE A C 5
ATOM 2179 O O . PHE A 1 13 ? 7.608 2.358 -2.856 1.00 0.36 13 PHE A O 5
ATOM 2196 N N . ALA A 1 14 ? 6.572 3.849 -4.183 1.00 0.22 14 ALA A N 5
ATOM 2197 C CA . ALA A 1 14 ? 7.543 4.912 -3.963 1.00 0.23 14 ALA A CA 5
ATOM 2198 C C . ALA A 1 14 ? 7.231 5.749 -2.731 1.00 0.21 14 ALA A C 5
ATOM 2199 O O . ALA A 1 14 ? 8.113 6.429 -2.203 1.00 0.41 14 ALA A O 5
ATOM 2206 N N . ASP A 1 15 ? 5.987 5.713 -2.274 1.00 0.19 15 ASP A N 5
ATOM 2207 C CA . ASP A 1 15 ? 5.565 6.572 -1.171 1.00 0.24 15 ASP A CA 5
ATOM 2208 C C . ASP A 1 15 ? 4.623 5.828 -0.238 1.00 0.21 15 ASP A C 5
ATOM 2209 O O . ASP A 1 15 ? 3.879 4.949 -0.675 1.00 0.20 15 ASP A O 5
ATOM 2218 N N . PRO A 1 16 ? 4.629 6.183 1.061 1.00 0.26 16 PRO A N 5
ATOM 2219 C CA . PRO A 1 16 ? 3.629 5.711 2.015 1.00 0.28 16 PRO A CA 5
ATOM 2220 C C . PRO A 1 16 ? 2.277 6.301 1.654 1.00 0.23 16 PRO A C 5
ATOM 2221 O O . PRO A 1 16 ? 1.228 5.773 2.016 1.00 0.27 16 PRO A O 5
ATOM 2232 N N . GLY A 1 17 ? 2.336 7.408 0.920 1.00 0.23 17 GLY A N 5
ATOM 2233 C CA . GLY A 1 17 ? 1.158 8.011 0.344 1.00 0.28 17 GLY A CA 5
ATOM 2234 C C . GLY A 1 17 ? 0.410 7.047 -0.546 1.00 0.22 17 GLY A C 5
ATOM 2235 O O . GLY A 1 17 ? -0.814 6.927 -0.474 1.00 0.26 17 GLY A O 5
ATOM 2239 N N . ALA A 1 18 ? 1.151 6.337 -1.378 1.00 0.20 18 ALA A N 5
ATOM 2240 C CA . ALA A 1 18 ? 0.551 5.370 -2.272 1.00 0.18 18 ALA A CA 5
ATOM 2241 C C . ALA A 1 18 ? 0.201 4.098 -1.537 1.00 0.14 18 ALA A C 5
ATOM 2242 O O . ALA A 1 18 ? -0.653 3.350 -1.991 1.00 0.18 18 ALA A O 5
ATOM 2249 N N . LEU A 1 19 ? 0.855 3.847 -0.407 1.00 0.12 19 LEU A N 5
ATOM 2250 C CA . LEU A 1 19 ? 0.557 2.676 0.385 1.00 0.14 19 LEU A CA 5
ATOM 2251 C C . LEU A 1 19 ? -0.756 2.865 1.085 1.00 0.14 19 LEU A C 5
ATOM 2252 O O . LEU A 1 19 ? -1.529 1.927 1.243 1.00 0.18 19 LEU A O 5
ATOM 2268 N N . GLN A 1 20 ? -1.028 4.091 1.484 1.00 0.15 20 GLN A N 5
ATOM 2269 C CA . GLN A 1 20 ? -2.252 4.355 2.182 1.00 0.20 20 GLN A CA 5
ATOM 2270 C C . GLN A 1 20 ? -3.410 4.348 1.211 1.00 0.15 20 GLN A C 5
ATOM 2271 O O . GLN A 1 20 ? -4.506 3.867 1.512 1.00 0.17 20 GLN A O 5
ATOM 2285 N N . ARG A 1 21 ? -3.127 4.834 0.025 1.00 0.15 21 ARG A N 5
ATOM 2286 C CA . ARG A 1 21 ? -4.079 4.771 -1.070 1.00 0.19 21 ARG A CA 5
ATOM 2287 C C . ARG A 1 21 ? -4.253 3.314 -1.488 1.00 0.15 21 ARG A C 5
ATOM 2288 O O . ARG A 1 21 ? -5.338 2.886 -1.890 1.00 0.18 21 ARG A O 5
ATOM 2309 N N . HIS A 1 22 ? -3.166 2.560 -1.346 1.00 0.12 22 HIS A N 5
ATOM 2310 C CA . HIS A 1 22 ? -3.123 1.163 -1.756 1.00 0.15 22 HIS A CA 5
ATOM 2311 C C . HIS A 1 22 ? -3.938 0.287 -0.842 1.00 0.13 22 HIS A C 5
ATOM 2312 O O . HIS A 1 22 ? -4.682 -0.581 -1.297 1.00 0.13 22 HIS A O 5
ATOM 2326 N N . VAL A 1 23 ? -3.770 0.474 0.454 1.00 0.17 23 VAL A N 5
ATOM 2327 C CA . VAL A 1 23 ? -4.439 -0.385 1.393 1.00 0.22 23 VAL A CA 5
ATOM 2328 C C . VAL A 1 23 ? -5.948 -0.160 1.313 1.00 0.24 23 VAL A C 5
ATOM 2329 O O . VAL A 1 23 ? -6.741 -1.093 1.484 1.00 0.28 23 VAL A O 5
ATOM 2342 N N . ARG A 1 24 ? -6.331 1.084 1.016 1.00 0.24 24 ARG A N 5
ATOM 2343 C CA . ARG A 1 24 ? -7.717 1.419 0.731 1.00 0.33 24 ARG A CA 5
ATOM 2344 C C . ARG A 1 24 ? -8.249 0.630 -0.463 1.00 0.27 24 ARG A C 5
ATOM 2345 O O . ARG A 1 24 ? -9.443 0.347 -0.544 1.00 0.36 24 ARG A O 5
ATOM 2366 N N . ILE A 1 25 ? -7.358 0.293 -1.391 1.00 0.21 25 ILE A N 5
ATOM 2367 C CA . ILE A 1 25 ? -7.723 -0.490 -2.562 1.00 0.22 25 ILE A CA 5
ATOM 2368 C C . ILE A 1 25 ? -8.171 -1.888 -2.156 1.00 0.19 25 ILE A C 5
ATOM 2369 O O . ILE A 1 25 ? -9.255 -2.331 -2.528 1.00 0.27 25 ILE A O 5
ATOM 2385 N N . HIS A 1 26 ? -7.338 -2.576 -1.380 1.00 0.14 26 HIS A N 5
ATOM 2386 C CA . HIS A 1 26 ? -7.685 -3.911 -0.898 1.00 0.16 26 HIS A CA 5
ATOM 2387 C C . HIS A 1 26 ? -8.930 -3.857 -0.017 1.00 0.24 26 HIS A C 5
ATOM 2388 O O . HIS A 1 26 ? -9.870 -4.635 -0.193 1.00 0.29 26 HIS A O 5
ATOM 2402 N N . THR A 1 27 ? -8.936 -2.916 0.917 1.00 0.41 27 THR A N 5
ATOM 2403 C CA . THR A 1 27 ? -10.016 -2.800 1.883 1.00 0.60 27 THR A CA 5
ATOM 2404 C C . THR A 1 27 ? -11.169 -1.971 1.312 1.00 0.87 27 THR A C 5
ATOM 2405 O O . THR A 1 27 ? -11.672 -1.045 1.950 1.00 1.47 27 THR A O 5
ATOM 2416 N N . GLY A 1 28 ? -11.590 -2.322 0.101 1.00 0.92 28 GLY A N 5
ATOM 2417 C CA . GLY A 1 28 ? -12.652 -1.595 -0.569 1.00 1.31 28 GLY A CA 5
ATOM 2418 C C . GLY A 1 28 ? -14.035 -1.981 -0.081 1.00 1.76 28 GLY A C 5
ATOM 2419 O O . GLY A 1 28 ? -14.982 -2.050 -0.866 1.00 2.36 28 GLY A O 5
ATOM 2423 N N . GLU A 1 29 ? -14.155 -2.234 1.215 1.00 1.83 29 GLU A N 5
ATOM 2424 C CA . GLU A 1 29 ? -15.444 -2.542 1.818 1.00 2.54 29 GLU A CA 5
ATOM 2425 C C . GLU A 1 29 ? -16.196 -1.244 2.078 1.00 3.12 29 GLU A C 5
ATOM 2426 O O . GLU A 1 29 ? -17.420 -1.179 1.961 1.00 3.73 29 GLU A O 5
ATOM 2438 N N . LYS A 1 30 ? -15.439 -0.210 2.412 1.00 3.18 30 LYS A N 5
ATOM 2439 C CA . LYS A 1 30 ? -15.983 1.123 2.600 1.00 3.99 30 LYS A CA 5
ATOM 2440 C C . LYS A 1 30 ? -14.870 2.154 2.447 1.00 4.09 30 LYS A C 5
ATOM 2441 O O . LYS A 1 30 ? -14.146 2.405 3.434 1.00 4.21 30 LYS A O 5
ATOM 2461 N N . MET A 1 1 ? 16.883 5.508 2.747 1.00 4.50 1 MET A N 6
ATOM 2462 C CA . MET A 1 1 ? 15.460 5.131 2.890 1.00 3.96 1 MET A CA 6
ATOM 2463 C C . MET A 1 1 ? 15.131 3.960 1.977 1.00 2.83 1 MET A C 6
ATOM 2464 O O . MET A 1 1 ? 15.651 3.860 0.866 1.00 3.15 1 MET A O 6
ATOM 2480 N N . LYS A 1 2 ? 14.267 3.080 2.453 1.00 2.07 2 LYS A N 6
ATOM 2481 C CA . LYS A 1 2 ? 13.825 1.945 1.665 1.00 1.44 2 LYS A CA 6
ATOM 2482 C C . LYS A 1 2 ? 12.381 2.162 1.235 1.00 1.07 2 LYS A C 6
ATOM 2483 O O . LYS A 1 2 ? 11.579 2.698 2.003 1.00 1.15 2 LYS A O 6
ATOM 2502 N N . PRO A 1 3 ? 12.046 1.789 -0.012 1.00 0.85 3 PRO A N 6
ATOM 2503 C CA . PRO A 1 3 ? 10.696 1.937 -0.559 1.00 0.57 3 PRO A CA 6
ATOM 2504 C C . PRO A 1 3 ? 9.622 1.299 0.292 1.00 0.42 3 PRO A C 6
ATOM 2505 O O . PRO A 1 3 ? 9.888 0.490 1.186 1.00 0.58 3 PRO A O 6
ATOM 2516 N N . TYR A 1 4 ? 8.406 1.645 -0.040 1.00 0.26 4 TYR A N 6
ATOM 2517 C CA . TYR A 1 4 ? 7.256 1.227 0.725 1.00 0.19 4 TYR A CA 6
ATOM 2518 C C . TYR A 1 4 ? 6.527 0.126 -0.016 1.00 0.15 4 TYR A C 6
ATOM 2519 O O . TYR A 1 4 ? 6.148 0.286 -1.169 1.00 0.21 4 TYR A O 6
ATOM 2537 N N . VAL A 1 5 ? 6.355 -0.995 0.645 1.00 0.22 5 VAL A N 6
ATOM 2538 C CA . VAL A 1 5 ? 5.816 -2.175 0.007 1.00 0.18 5 VAL A CA 6
ATOM 2539 C C . VAL A 1 5 ? 4.426 -2.497 0.536 1.00 0.14 5 VAL A C 6
ATOM 2540 O O . VAL A 1 5 ? 4.100 -2.188 1.683 1.00 0.19 5 VAL A O 6
ATOM 2553 N N . CYS A 1 6 ? 3.604 -3.091 -0.315 1.00 0.12 6 CYS A N 6
ATOM 2554 C CA . CYS A 1 6 ? 2.280 -3.528 0.084 1.00 0.13 6 CYS A CA 6
ATOM 2555 C C . CYS A 1 6 ? 2.383 -4.805 0.898 1.00 0.16 6 CYS A C 6
ATOM 2556 O O . CYS A 1 6 ? 2.788 -5.840 0.381 1.00 0.20 6 CYS A O 6
ATOM 2563 N N . ILE A 1 7 ? 1.997 -4.728 2.158 1.00 0.21 7 ILE A N 6
ATOM 2564 C CA . ILE A 1 7 ? 2.034 -5.869 3.050 1.00 0.27 7 ILE A CA 6
ATOM 2565 C C . ILE A 1 7 ? 0.976 -6.884 2.627 1.00 0.25 7 ILE A C 6
ATOM 2566 O O . ILE A 1 7 ? 1.100 -8.083 2.873 1.00 0.32 7 ILE A O 6
ATOM 2582 N N . HIS A 1 8 ? -0.036 -6.386 1.932 1.00 0.21 8 HIS A N 6
ATOM 2583 C CA . HIS A 1 8 ? -1.209 -7.182 1.619 1.00 0.26 8 HIS A CA 6
ATOM 2584 C C . HIS A 1 8 ? -0.981 -8.087 0.409 1.00 0.28 8 HIS A C 6
ATOM 2585 O O . HIS A 1 8 ? -1.415 -9.234 0.412 1.00 0.41 8 HIS A O 6
ATOM 2600 N N . CYS A 1 9 ? -0.312 -7.583 -0.632 1.00 0.20 9 CYS A N 6
ATOM 2601 C CA . CYS A 1 9 ? -0.120 -8.382 -1.835 1.00 0.22 9 CYS A CA 6
ATOM 2602 C C . CYS A 1 9 ? 1.357 -8.471 -2.240 1.00 0.21 9 CYS A C 6
ATOM 2603 O O . CYS A 1 9 ? 1.711 -9.194 -3.175 1.00 0.27 9 CYS A O 6
ATOM 2610 N N . GLN A 1 10 ? 2.199 -7.724 -1.517 1.00 0.19 10 GLN A N 6
ATOM 2611 C CA . GLN A 1 10 ? 3.657 -7.738 -1.690 1.00 0.24 10 GLN A CA 6
ATOM 2612 C C . GLN A 1 10 ? 4.090 -7.099 -3.010 1.00 0.24 10 GLN A C 6
ATOM 2613 O O . GLN A 1 10 ? 4.595 -7.768 -3.909 1.00 0.42 10 GLN A O 6
ATOM 2627 N N . ARG A 1 11 ? 3.888 -5.791 -3.108 1.00 0.21 11 ARG A N 6
ATOM 2628 C CA . ARG A 1 11 ? 4.330 -5.014 -4.248 1.00 0.26 11 ARG A CA 6
ATOM 2629 C C . ARG A 1 11 ? 5.004 -3.735 -3.768 1.00 0.24 11 ARG A C 6
ATOM 2630 O O . ARG A 1 11 ? 4.500 -3.072 -2.863 1.00 0.32 11 ARG A O 6
ATOM 2651 N N . GLN A 1 12 ? 6.138 -3.401 -4.365 1.00 0.26 12 GLN A N 6
ATOM 2652 C CA . GLN A 1 12 ? 6.918 -2.241 -3.953 1.00 0.28 12 GLN A CA 6
ATOM 2653 C C . GLN A 1 12 ? 6.409 -0.955 -4.602 1.00 0.25 12 GLN A C 6
ATOM 2654 O O . GLN A 1 12 ? 6.146 -0.913 -5.805 1.00 0.38 12 GLN A O 6
ATOM 2668 N N . PHE A 1 13 ? 6.271 0.086 -3.793 1.00 0.19 13 PHE A N 6
ATOM 2669 C CA . PHE A 1 13 ? 5.913 1.412 -4.282 1.00 0.19 13 PHE A CA 6
ATOM 2670 C C . PHE A 1 13 ? 6.882 2.461 -3.739 1.00 0.20 13 PHE A C 6
ATOM 2671 O O . PHE A 1 13 ? 7.764 2.152 -2.935 1.00 0.36 13 PHE A O 6
ATOM 2688 N N . ALA A 1 14 ? 6.705 3.699 -4.172 1.00 0.22 14 ALA A N 6
ATOM 2689 C CA . ALA A 1 14 ? 7.635 4.773 -3.847 1.00 0.23 14 ALA A CA 6
ATOM 2690 C C . ALA A 1 14 ? 7.183 5.576 -2.644 1.00 0.21 14 ALA A C 6
ATOM 2691 O O . ALA A 1 14 ? 7.989 5.968 -1.800 1.00 0.41 14 ALA A O 6
ATOM 2698 N N . ASP A 1 15 ? 5.892 5.828 -2.579 1.00 0.19 15 ASP A N 6
ATOM 2699 C CA . ASP A 1 15 ? 5.356 6.806 -1.650 1.00 0.24 15 ASP A CA 6
ATOM 2700 C C . ASP A 1 15 ? 4.520 6.151 -0.568 1.00 0.21 15 ASP A C 6
ATOM 2701 O O . ASP A 1 15 ? 3.754 5.224 -0.833 1.00 0.20 15 ASP A O 6
ATOM 2710 N N . PRO A 1 16 ? 4.655 6.640 0.673 1.00 0.26 16 PRO A N 6
ATOM 2711 C CA . PRO A 1 16 ? 3.819 6.207 1.789 1.00 0.28 16 PRO A CA 6
ATOM 2712 C C . PRO A 1 16 ? 2.370 6.595 1.545 1.00 0.23 16 PRO A C 6
ATOM 2713 O O . PRO A 1 16 ? 1.446 5.883 1.933 1.00 0.27 16 PRO A O 6
ATOM 2724 N N . GLY A 1 17 ? 2.192 7.728 0.867 1.00 0.23 17 GLY A N 6
ATOM 2725 C CA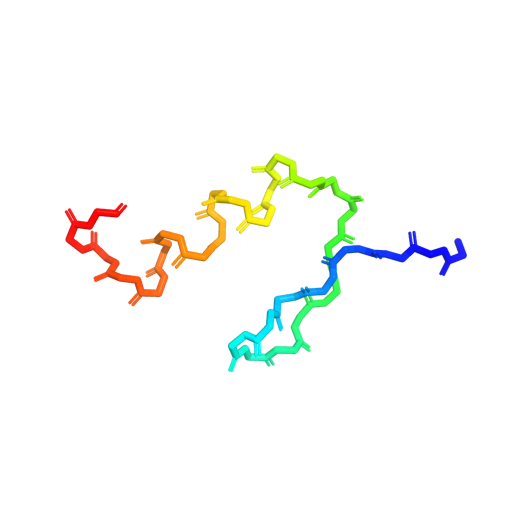 . GLY A 1 17 ? 0.872 8.191 0.508 1.00 0.28 17 GLY A CA 6
ATOM 2726 C C . GLY A 1 17 ? 0.175 7.240 -0.435 1.00 0.22 17 GLY A C 6
ATOM 2727 O O . GLY A 1 17 ? -1.049 7.118 -0.422 1.00 0.26 17 GLY A O 6
ATOM 2731 N N . ALA A 1 18 ? 0.953 6.544 -1.248 1.00 0.20 18 ALA A N 6
ATOM 2732 C CA . ALA A 1 18 ? 0.387 5.598 -2.186 1.00 0.18 18 ALA A CA 6
ATOM 2733 C C . ALA A 1 18 ? 0.093 4.277 -1.517 1.00 0.14 18 ALA A C 6
ATOM 2734 O O . ALA A 1 18 ? -0.836 3.594 -1.909 1.00 0.18 18 ALA A O 6
ATOM 2741 N N . LEU A 1 19 ? 0.877 3.915 -0.507 1.00 0.12 19 LEU A N 6
ATOM 2742 C CA . LEU A 1 19 ? 0.652 2.675 0.196 1.00 0.14 19 LEU A CA 6
ATOM 2743 C C . LEU A 1 19 ? -0.595 2.780 1.022 1.00 0.14 19 LEU A C 6
ATOM 2744 O O . LEU A 1 19 ? -1.306 1.799 1.218 1.00 0.18 19 LEU A O 6
ATOM 2760 N N . GLN A 1 20 ? -0.881 3.978 1.495 1.00 0.15 20 GLN A N 6
ATOM 2761 C CA . GLN A 1 20 ? -2.047 4.152 2.309 1.00 0.20 20 GLN A CA 6
ATOM 2762 C C . GLN A 1 20 ? -3.287 4.137 1.453 1.00 0.15 20 GLN A C 6
ATOM 2763 O O . GLN A 1 20 ? -4.326 3.572 1.819 1.00 0.17 20 GLN A O 6
ATOM 2777 N N . ARG A 1 21 ? -3.145 4.714 0.289 1.00 0.15 21 ARG A N 6
ATOM 2778 C CA . ARG A 1 21 ? -4.202 4.687 -0.702 1.00 0.19 21 ARG A CA 6
ATOM 2779 C C . ARG A 1 21 ? -4.332 3.276 -1.238 1.00 0.15 21 ARG A C 6
ATOM 2780 O O . ARG A 1 21 ? -5.420 2.810 -1.574 1.00 0.18 21 ARG A O 6
ATOM 2801 N N . HIS A 1 22 ? -3.195 2.604 -1.283 1.00 0.12 22 HIS A N 6
ATOM 2802 C CA . HIS A 1 22 ? -3.115 1.249 -1.811 1.00 0.15 22 HIS A CA 6
ATOM 2803 C C . HIS A 1 22 ? -3.863 0.283 -0.935 1.00 0.13 22 HIS A C 6
ATOM 2804 O O . HIS A 1 22 ? -4.623 -0.559 -1.417 1.00 0.13 22 HIS A O 6
ATOM 2818 N N . VAL A 1 23 ? -3.615 0.373 0.354 1.00 0.17 23 VAL A N 6
ATOM 2819 C CA . VAL A 1 23 ? -4.212 -0.557 1.270 1.00 0.22 23 VAL A CA 6
ATOM 2820 C C . VAL A 1 23 ? -5.730 -0.384 1.271 1.00 0.24 23 VAL A C 6
ATOM 2821 O O . VAL A 1 23 ? -6.473 -1.356 1.391 1.00 0.28 23 VAL A O 6
ATOM 2834 N N . ARG A 1 24 ? -6.183 0.860 1.100 1.00 0.24 24 ARG A N 6
ATOM 2835 C CA . ARG A 1 24 ? -7.603 1.148 0.940 1.00 0.33 24 ARG A CA 6
ATOM 2836 C C . ARG A 1 24 ? -8.184 0.518 -0.326 1.00 0.27 24 ARG A C 6
ATOM 2837 O O . ARG A 1 24 ? -9.386 0.254 -0.397 1.00 0.36 24 ARG A O 6
ATOM 2858 N N . ILE A 1 25 ? -7.336 0.287 -1.322 1.00 0.21 25 ILE A N 6
ATOM 2859 C CA . ILE A 1 25 ? -7.751 -0.386 -2.541 1.00 0.22 25 ILE A CA 6
ATOM 2860 C C . ILE A 1 25 ? -8.148 -1.824 -2.232 1.00 0.19 25 ILE A C 6
ATOM 2861 O O . ILE A 1 25 ? -9.185 -2.308 -2.693 1.00 0.27 25 ILE A O 6
ATOM 2877 N N . HIS A 1 26 ? -7.327 -2.499 -1.434 1.00 0.14 26 HIS A N 6
ATOM 2878 C CA . HIS A 1 26 ? -7.651 -3.851 -0.991 1.00 0.16 26 HIS A CA 6
ATOM 2879 C C . HIS A 1 26 ? -8.800 -3.815 0.009 1.00 0.24 26 HIS A C 6
ATOM 2880 O O . HIS A 1 26 ? -9.799 -4.513 -0.148 1.00 0.29 26 HIS A O 6
ATOM 2894 N N . THR A 1 27 ? -8.652 -2.965 1.018 1.00 0.41 27 THR A N 6
ATOM 2895 C CA . THR A 1 27 ? -9.597 -2.882 2.121 1.00 0.60 27 THR A CA 6
ATOM 2896 C C . THR A 1 27 ? -10.784 -1.982 1.764 1.00 0.87 27 THR A C 6
ATOM 2897 O O . THR A 1 27 ? -11.121 -1.040 2.490 1.00 1.47 27 THR A O 6
ATOM 2908 N N . GLY A 1 28 ? -11.397 -2.257 0.622 1.00 0.92 28 GLY A N 6
ATOM 2909 C CA . GLY A 1 28 ? -12.559 -1.504 0.198 1.00 1.31 28 GLY A CA 6
ATOM 2910 C C . GLY A 1 28 ? -13.823 -1.993 0.874 1.00 1.76 28 GLY A C 6
ATOM 2911 O O . GLY A 1 28 ? -14.726 -2.509 0.216 1.00 2.36 28 GLY A O 6
ATOM 2915 N N . GLU A 1 29 ? -13.873 -1.846 2.192 1.00 1.83 29 GLU A N 6
ATOM 2916 C CA . GLU A 1 29 ? -15.017 -2.292 2.975 1.00 2.54 29 GLU A CA 6
ATOM 2917 C C . GLU A 1 29 ? -16.231 -1.422 2.688 1.00 3.12 29 GLU A C 6
ATOM 2918 O O . GLU A 1 29 ? -17.261 -1.905 2.214 1.00 3.73 29 GLU A O 6
ATOM 2930 N N . LYS A 1 30 ? -16.091 -0.138 2.973 1.00 3.18 30 LYS A N 6
ATOM 2931 C CA . LYS A 1 30 ? -17.156 0.829 2.750 1.00 3.99 30 LYS A CA 6
ATOM 2932 C C . LYS A 1 30 ? -16.596 2.075 2.083 1.00 4.09 30 LYS A C 6
ATOM 2933 O O . LYS A 1 30 ? -16.854 2.274 0.879 1.00 4.21 30 LYS A O 6
ATOM 2953 N N . MET A 1 1 ? 16.121 4.838 -0.240 1.00 4.50 1 MET A N 7
ATOM 2954 C CA . MET A 1 1 ? 16.952 3.615 -0.263 1.00 3.96 1 MET A CA 7
ATOM 2955 C C . MET A 1 1 ? 16.116 2.374 0.038 1.00 2.83 1 MET A C 7
ATOM 2956 O O . MET A 1 1 ? 16.603 1.247 -0.078 1.00 3.15 1 MET A O 7
ATOM 2972 N N . LYS A 1 2 ? 14.863 2.574 0.434 1.00 2.07 2 LYS A N 7
ATOM 2973 C CA . LYS A 1 2 ? 13.992 1.460 0.781 1.00 1.44 2 LYS A CA 7
ATOM 2974 C C . LYS A 1 2 ? 12.537 1.889 0.626 1.00 1.07 2 LYS A C 7
ATOM 2975 O O . LYS A 1 2 ? 11.993 2.585 1.483 1.00 1.15 2 LYS A O 7
ATOM 2994 N N . PRO A 1 3 ? 11.910 1.501 -0.496 1.00 0.85 3 PRO A N 7
ATOM 2995 C CA . PRO A 1 3 ? 10.516 1.851 -0.810 1.00 0.57 3 PRO A CA 7
ATOM 2996 C C . PRO A 1 3 ? 9.503 1.357 0.207 1.00 0.42 3 PRO A C 7
ATOM 2997 O O . PRO A 1 3 ? 9.825 0.671 1.181 1.00 0.58 3 PRO A O 7
ATOM 3008 N N . TYR A 1 4 ? 8.266 1.703 -0.057 1.00 0.26 4 TYR A N 7
ATOM 3009 C CA . TYR A 1 4 ? 7.152 1.285 0.764 1.00 0.19 4 TYR A CA 7
ATOM 3010 C C . TYR A 1 4 ? 6.415 0.163 0.056 1.00 0.15 4 TYR A C 7
ATOM 3011 O O . TYR A 1 4 ? 5.976 0.320 -1.080 1.00 0.21 4 TYR A O 7
ATOM 3029 N N . VAL A 1 5 ? 6.310 -0.975 0.710 1.00 0.22 5 VAL A N 7
ATOM 3030 C CA . VAL A 1 5 ? 5.767 -2.157 0.077 1.00 0.18 5 VAL A CA 7
ATOM 3031 C C . VAL A 1 5 ? 4.411 -2.535 0.660 1.00 0.14 5 VAL A C 7
ATOM 3032 O O . VAL A 1 5 ? 4.118 -2.250 1.823 1.00 0.19 5 VAL A O 7
ATOM 3045 N N . CYS A 1 6 ? 3.587 -3.162 -0.164 1.00 0.12 6 CYS A N 7
ATOM 3046 C CA . CYS A 1 6 ? 2.286 -3.629 0.267 1.00 0.13 6 CYS A CA 7
ATOM 3047 C C . CYS A 1 6 ? 2.438 -4.901 1.071 1.00 0.16 6 CYS A C 7
ATOM 3048 O O . CYS A 1 6 ? 3.082 -5.854 0.630 1.00 0.20 6 CYS A O 7
ATOM 3055 N N . ILE A 1 7 ? 1.818 -4.914 2.232 1.00 0.21 7 ILE A N 7
ATOM 3056 C CA . ILE A 1 7 ? 1.894 -6.031 3.136 1.00 0.27 7 ILE A CA 7
ATOM 3057 C C . ILE A 1 7 ? 0.947 -7.137 2.682 1.00 0.25 7 ILE A C 7
ATOM 3058 O O . ILE A 1 7 ? 1.151 -8.314 2.979 1.00 0.32 7 ILE A O 7
ATOM 3074 N N . HIS A 1 8 ? -0.076 -6.760 1.925 1.00 0.21 8 HIS A N 7
ATOM 3075 C CA . HIS A 1 8 ? -1.134 -7.701 1.589 1.00 0.26 8 HIS A CA 7
ATOM 3076 C C . HIS A 1 8 ? -0.859 -8.438 0.280 1.00 0.28 8 HIS A C 7
ATOM 3077 O O . HIS A 1 8 ? -1.187 -9.616 0.161 1.00 0.41 8 HIS A O 7
ATOM 3092 N N . CYS A 1 9 ? -0.275 -7.765 -0.712 1.00 0.20 9 CYS A N 7
ATOM 3093 C CA . CYS A 1 9 ? -0.063 -8.416 -1.993 1.00 0.22 9 CYS A CA 7
ATOM 3094 C C . CYS A 1 9 ? 1.402 -8.383 -2.435 1.00 0.21 9 CYS A C 7
ATOM 3095 O O . CYS A 1 9 ? 1.751 -8.900 -3.497 1.00 0.27 9 CYS A O 7
ATOM 3102 N N . GLN A 1 10 ? 2.245 -7.755 -1.608 1.00 0.19 10 GLN A N 7
ATOM 3103 C CA . GLN A 1 10 ? 3.700 -7.740 -1.808 1.00 0.24 10 GLN A CA 7
ATOM 3104 C C . GLN A 1 10 ? 4.101 -6.954 -3.057 1.00 0.24 10 GLN A C 7
ATOM 3105 O O . GLN A 1 10 ? 4.704 -7.501 -3.977 1.00 0.42 10 GLN A O 7
ATOM 3119 N N . ARG A 1 11 ? 3.769 -5.673 -3.089 1.00 0.21 11 ARG A N 7
ATOM 3120 C CA . ARG A 1 11 ? 4.173 -4.809 -4.185 1.00 0.26 11 ARG A CA 7
ATOM 3121 C C . ARG A 1 11 ? 4.990 -3.650 -3.641 1.00 0.24 11 ARG A C 7
ATOM 3122 O O . ARG A 1 11 ? 4.785 -3.235 -2.507 1.00 0.32 11 ARG A O 7
ATOM 3143 N N . GLN A 1 12 ? 5.892 -3.121 -4.444 1.00 0.26 12 GLN A N 7
ATOM 3144 C CA . GLN A 1 12 ? 6.808 -2.093 -3.986 1.00 0.28 12 GLN A CA 7
ATOM 3145 C C . GLN A 1 12 ? 6.473 -0.739 -4.606 1.00 0.25 12 GLN A C 7
ATOM 3146 O O . GLN A 1 12 ? 6.419 -0.605 -5.830 1.00 0.38 12 GLN A O 7
ATOM 3160 N N . PHE A 1 13 ? 6.246 0.257 -3.759 1.00 0.19 13 PHE A N 7
ATOM 3161 C CA . PHE A 1 13 ? 5.923 1.607 -4.218 1.00 0.19 13 PHE A CA 7
ATOM 3162 C C . PHE A 1 13 ? 6.835 2.638 -3.565 1.00 0.20 13 PHE A C 7
ATOM 3163 O O . PHE A 1 13 ? 7.399 2.406 -2.500 1.00 0.36 13 PHE A O 7
ATOM 3180 N N . ALA A 1 14 ? 6.971 3.776 -4.226 1.00 0.22 14 ALA A N 7
ATOM 3181 C CA . ALA A 1 14 ? 7.869 4.834 -3.783 1.00 0.23 14 ALA A CA 7
ATOM 3182 C C . ALA A 1 14 ? 7.329 5.593 -2.587 1.00 0.21 14 ALA A C 7
ATOM 3183 O O . ALA A 1 14 ? 8.070 5.934 -1.665 1.00 0.41 14 ALA A O 7
ATOM 3190 N N . ASP A 1 15 ? 6.040 5.860 -2.612 1.00 0.19 15 ASP A N 7
ATOM 3191 C CA . ASP A 1 15 ? 5.446 6.820 -1.702 1.00 0.24 15 ASP A CA 7
ATOM 3192 C C . ASP A 1 15 ? 4.583 6.136 -0.663 1.00 0.21 15 ASP A C 7
ATOM 3193 O O . ASP A 1 15 ? 3.808 5.232 -0.977 1.00 0.20 15 ASP A O 7
ATOM 3202 N N . PRO A 1 16 ? 4.702 6.581 0.597 1.00 0.26 16 PRO A N 7
ATOM 3203 C CA . PRO A 1 16 ? 3.847 6.107 1.680 1.00 0.28 16 PRO A CA 7
ATOM 3204 C C . PRO A 1 16 ? 2.405 6.516 1.431 1.00 0.23 16 PRO A C 7
ATOM 3205 O O . PRO A 1 16 ? 1.471 5.810 1.807 1.00 0.27 16 PRO A O 7
ATOM 3216 N N . GLY A 1 17 ? 2.245 7.657 0.764 1.00 0.23 17 GLY A N 7
ATOM 3217 C CA . GLY A 1 17 ? 0.933 8.122 0.372 1.00 0.28 17 GLY A CA 7
ATOM 3218 C C . GLY A 1 17 ? 0.222 7.124 -0.511 1.00 0.22 17 GLY A C 7
ATOM 3219 O O . GLY A 1 17 ? -0.990 6.925 -0.394 1.00 0.26 17 GLY A O 7
ATOM 3223 N N . ALA A 1 18 ? 0.984 6.470 -1.378 1.00 0.20 18 ALA A N 7
ATOM 3224 C CA . ALA A 1 18 ? 0.423 5.489 -2.286 1.00 0.18 18 ALA A CA 7
ATOM 3225 C C . ALA A 1 18 ? 0.117 4.191 -1.575 1.00 0.14 18 ALA A C 7
ATOM 3226 O O . ALA A 1 18 ? -0.735 3.442 -2.020 1.00 0.18 18 ALA A O 7
ATOM 3233 N N . LEU A 1 19 ? 0.816 3.916 -0.477 1.00 0.12 19 LEU A N 7
ATOM 3234 C CA . LEU A 1 19 ? 0.546 2.721 0.296 1.00 0.14 19 LEU A CA 7
ATOM 3235 C C . LEU A 1 19 ? -0.716 2.919 1.084 1.00 0.14 19 LEU A C 7
ATOM 3236 O O . LEU A 1 19 ? -1.451 1.974 1.358 1.00 0.18 19 LEU A O 7
ATOM 3252 N N . GLN A 1 20 ? -0.977 4.165 1.426 1.00 0.15 20 GLN A N 7
ATOM 3253 C CA . GLN A 1 20 ? -2.193 4.493 2.117 1.00 0.20 20 GLN A CA 7
ATOM 3254 C C . GLN A 1 20 ? -3.370 4.343 1.182 1.00 0.15 20 GLN A C 7
ATOM 3255 O O . GLN A 1 20 ? -4.409 3.767 1.528 1.00 0.17 20 GLN A O 7
ATOM 3269 N N . ARG A 1 21 ? -3.165 4.830 -0.018 1.00 0.15 21 ARG A N 7
ATOM 3270 C CA . ARG A 1 21 ? -4.128 4.672 -1.087 1.00 0.19 21 ARG A CA 7
ATOM 3271 C C . ARG A 1 21 ? -4.248 3.196 -1.420 1.00 0.15 21 ARG A C 7
ATOM 3272 O O . ARG A 1 21 ? -5.324 2.695 -1.731 1.00 0.18 21 ARG A O 7
ATOM 3293 N N . HIS A 1 22 ? -3.117 2.509 -1.298 1.00 0.12 22 HIS A N 7
ATOM 3294 C CA . HIS A 1 22 ? -3.005 1.112 -1.693 1.00 0.15 22 HIS A CA 7
ATOM 3295 C C . HIS A 1 22 ? -3.820 0.219 -0.794 1.00 0.13 22 HIS A C 7
ATOM 3296 O O . HIS A 1 22 ? -4.631 -0.583 -1.257 1.00 0.13 22 HIS A O 7
ATOM 3310 N N . VAL A 1 23 ? -3.582 0.341 0.498 1.00 0.17 23 VAL A N 7
ATOM 3311 C CA . VAL A 1 23 ? -4.208 -0.546 1.441 1.00 0.22 23 VAL A CA 7
ATOM 3312 C C . VAL A 1 23 ? -5.724 -0.345 1.428 1.00 0.24 23 VAL A C 7
ATOM 3313 O O . VAL A 1 23 ? -6.494 -1.299 1.568 1.00 0.28 23 VAL A O 7
ATOM 3326 N N . ARG A 1 24 ? -6.152 0.901 1.218 1.00 0.24 24 ARG A N 7
ATOM 3327 C CA . ARG A 1 24 ? -7.573 1.196 1.105 1.00 0.33 24 ARG A CA 7
ATOM 3328 C C . ARG A 1 24 ? -8.162 0.626 -0.187 1.00 0.27 24 ARG A C 7
ATOM 3329 O O . ARG A 1 24 ? -9.374 0.439 -0.285 1.00 0.36 24 ARG A O 7
ATOM 3350 N N . ILE A 1 25 ? -7.308 0.344 -1.168 1.00 0.21 25 ILE A N 7
ATOM 3351 C CA . ILE A 1 25 ? -7.740 -0.330 -2.383 1.00 0.22 25 ILE A CA 7
ATOM 3352 C C . ILE A 1 25 ? -8.194 -1.746 -2.048 1.00 0.19 25 ILE A C 7
ATOM 3353 O O . ILE A 1 25 ? -9.285 -2.170 -2.438 1.00 0.27 25 ILE A O 7
ATOM 3369 N N . HIS A 1 26 ? -7.357 -2.461 -1.295 1.00 0.14 26 HIS A N 7
ATOM 3370 C CA . HIS A 1 26 ? -7.657 -3.837 -0.910 1.00 0.16 26 HIS A CA 7
ATOM 3371 C C . HIS A 1 26 ? -8.901 -3.907 -0.039 1.00 0.24 26 HIS A C 7
ATOM 3372 O O . HIS A 1 26 ? -9.824 -4.671 -0.321 1.00 0.29 26 HIS A O 7
ATOM 3386 N N . THR A 1 27 ? -8.929 -3.097 1.009 1.00 0.41 27 THR A N 7
ATOM 3387 C CA . THR A 1 27 ? -9.993 -3.183 1.994 1.00 0.60 27 THR A CA 7
ATOM 3388 C C . THR A 1 27 ? -11.267 -2.490 1.513 1.00 0.87 27 THR A C 7
ATOM 3389 O O . THR A 1 27 ? -12.351 -2.741 2.036 1.00 1.47 27 THR A O 7
ATOM 3400 N N . GLY A 1 28 ? -11.138 -1.638 0.502 1.00 0.92 28 GLY A N 7
ATOM 3401 C CA . GLY A 1 28 ? -12.302 -0.980 -0.064 1.00 1.31 28 GLY A CA 7
ATOM 3402 C C . GLY A 1 28 ? -12.882 0.081 0.850 1.00 1.76 28 GLY A C 7
ATOM 3403 O O . GLY A 1 28 ? -13.979 0.578 0.611 1.00 2.36 28 GLY A O 7
ATOM 3407 N N . GLU A 1 29 ? -12.143 0.428 1.896 1.00 1.83 29 GLU A N 7
ATOM 3408 C CA . GLU A 1 29 ? -12.589 1.445 2.848 1.00 2.54 29 GLU A CA 7
ATOM 3409 C C . GLU A 1 29 ? -12.207 2.845 2.390 1.00 3.12 29 GLU A C 7
ATOM 3410 O O . GLU A 1 29 ? -12.293 3.805 3.155 1.00 3.73 29 GLU A O 7
ATOM 3422 N N . LYS A 1 30 ? -11.777 2.960 1.149 1.00 3.18 30 LYS A N 7
ATOM 3423 C CA . LYS A 1 30 ? -11.438 4.256 0.581 1.00 3.99 30 LYS A CA 7
ATOM 3424 C C . LYS A 1 30 ? -12.710 5.035 0.252 1.00 4.09 30 LYS A C 7
ATOM 3425 O O . LYS A 1 30 ? -12.965 6.056 0.916 1.00 4.21 30 LYS A O 7
ATOM 3445 N N . MET A 1 1 ? 17.526 3.297 -2.808 1.00 4.50 1 MET A N 8
ATOM 3446 C CA . MET A 1 1 ? 16.100 3.045 -3.107 1.00 3.96 1 MET A CA 8
ATOM 3447 C C . MET A 1 1 ? 15.462 2.198 -2.015 1.00 2.83 1 MET A C 8
ATOM 3448 O O . MET A 1 1 ? 15.587 0.974 -2.017 1.00 3.15 1 MET A O 8
ATOM 3464 N N . LYS A 1 2 ? 14.789 2.845 -1.075 1.00 2.07 2 LYS A N 8
ATOM 3465 C CA . LYS A 1 2 ? 14.011 2.127 -0.076 1.00 1.44 2 LYS A CA 8
ATOM 3466 C C . LYS A 1 2 ? 12.522 2.438 -0.247 1.00 1.07 2 LYS A C 8
ATOM 3467 O O . LYS A 1 2 ? 11.973 3.323 0.413 1.00 1.15 2 LYS A O 8
ATOM 3486 N N . PRO A 1 3 ? 11.851 1.741 -1.175 1.00 0.85 3 PRO A N 8
ATOM 3487 C CA . PRO A 1 3 ? 10.422 1.925 -1.420 1.00 0.57 3 PRO A CA 8
ATOM 3488 C C . PRO A 1 3 ? 9.559 1.420 -0.285 1.00 0.42 3 PRO A C 8
ATOM 3489 O O . PRO A 1 3 ? 10.034 0.836 0.691 1.00 0.58 3 PRO A O 8
ATOM 3500 N N . TYR A 1 4 ? 8.281 1.627 -0.457 1.00 0.26 4 TYR A N 8
ATOM 3501 C CA . TYR A 1 4 ? 7.291 1.179 0.493 1.00 0.19 4 TYR A CA 8
ATOM 3502 C C . TYR A 1 4 ? 6.449 0.104 -0.159 1.00 0.15 4 TYR A C 8
ATOM 3503 O O . TYR A 1 4 ? 5.819 0.340 -1.182 1.00 0.21 4 TYR A O 8
ATOM 3521 N N . VAL A 1 5 ? 6.482 -1.088 0.398 1.00 0.22 5 VAL A N 8
ATOM 3522 C CA . VAL A 1 5 ? 5.827 -2.218 -0.221 1.00 0.18 5 VAL A CA 8
ATOM 3523 C C . VAL A 1 5 ? 4.494 -2.516 0.442 1.00 0.14 5 VAL A C 8
ATOM 3524 O O . VAL A 1 5 ? 4.291 -2.233 1.621 1.00 0.19 5 VAL A O 8
ATOM 3537 N N . CYS A 1 6 ? 3.581 -3.064 -0.340 1.00 0.12 6 CYS A N 8
ATOM 3538 C CA . CYS A 1 6 ? 2.288 -3.466 0.166 1.00 0.13 6 CYS A CA 8
ATOM 3539 C C . CYS A 1 6 ? 2.420 -4.691 1.049 1.00 0.16 6 CYS A C 8
ATOM 3540 O O . CYS A 1 6 ? 2.888 -5.737 0.610 1.00 0.20 6 CYS A O 8
ATOM 3547 N N . ILE A 1 7 ? 1.976 -4.552 2.281 1.00 0.21 7 ILE A N 8
ATOM 3548 C CA . ILE A 1 7 ? 2.025 -5.622 3.255 1.00 0.27 7 ILE A CA 8
ATOM 3549 C C . ILE A 1 7 ? 1.093 -6.767 2.857 1.00 0.25 7 ILE A C 8
ATOM 3550 O O . ILE A 1 7 ? 1.337 -7.926 3.188 1.00 0.32 7 ILE A O 8
ATOM 3566 N N . HIS A 1 8 ? 0.050 -6.447 2.103 1.00 0.21 8 HIS A N 8
ATOM 3567 C CA . HIS A 1 8 ? -0.986 -7.426 1.819 1.00 0.26 8 HIS A CA 8
ATOM 3568 C C . HIS A 1 8 ? -0.677 -8.247 0.567 1.00 0.28 8 HIS A C 8
ATOM 3569 O O . HIS A 1 8 ? -1.006 -9.428 0.515 1.00 0.41 8 HIS A O 8
ATOM 3584 N N . CYS A 1 9 ? -0.050 -7.648 -0.443 1.00 0.20 9 CYS A N 8
ATOM 3585 C CA . CYS A 1 9 ? 0.179 -8.375 -1.680 1.00 0.22 9 CYS A CA 8
ATOM 3586 C C . CYS A 1 9 ? 1.638 -8.294 -2.158 1.00 0.21 9 CYS A C 8
ATOM 3587 O O . CYS A 1 9 ? 1.984 -8.813 -3.221 1.00 0.27 9 CYS A O 8
ATOM 3594 N N . GLN A 1 10 ? 2.475 -7.625 -1.365 1.00 0.19 10 GLN A N 8
ATOM 3595 C CA . GLN A 1 10 ? 3.929 -7.581 -1.584 1.00 0.24 10 GLN A CA 8
ATOM 3596 C C . GLN A 1 10 ? 4.304 -6.865 -2.880 1.00 0.24 10 GLN A C 8
ATOM 3597 O O . GLN A 1 10 ? 5.144 -7.339 -3.648 1.00 0.42 10 GLN A O 8
ATOM 3611 N N . ARG A 1 11 ? 3.692 -5.715 -3.110 1.00 0.21 11 ARG A N 8
ATOM 3612 C CA . ARG A 1 11 ? 4.012 -4.894 -4.261 1.00 0.26 11 ARG A CA 8
ATOM 3613 C C . ARG A 1 11 ? 4.626 -3.583 -3.798 1.00 0.24 11 ARG A C 8
ATOM 3614 O O . ARG A 1 11 ? 4.060 -2.898 -2.952 1.00 0.32 11 ARG A O 8
ATOM 3635 N N . GLN A 1 12 ? 5.789 -3.248 -4.337 1.00 0.26 12 GLN A N 8
ATOM 3636 C CA . GLN A 1 12 ? 6.546 -2.100 -3.871 1.00 0.28 12 GLN A CA 8
ATOM 3637 C C . GLN A 1 12 ? 6.141 -0.818 -4.597 1.00 0.25 12 GLN A C 8
ATOM 3638 O O . GLN A 1 12 ? 5.973 -0.801 -5.818 1.00 0.38 12 GLN A O 8
ATOM 3652 N N . PHE A 1 13 ? 5.971 0.245 -3.827 1.00 0.19 13 PHE A N 8
ATOM 3653 C CA . PHE A 1 13 ? 5.635 1.553 -4.374 1.00 0.19 13 PHE A CA 8
ATOM 3654 C C . PHE A 1 13 ? 6.605 2.607 -3.866 1.00 0.20 13 PHE A C 8
ATOM 3655 O O . PHE A 1 13 ? 7.343 2.363 -2.915 1.00 0.36 13 PHE A O 8
ATOM 3672 N N . ALA A 1 14 ? 6.600 3.772 -4.491 1.00 0.22 14 ALA A N 8
ATOM 3673 C CA . ALA A 1 14 ? 7.545 4.827 -4.145 1.00 0.23 14 ALA A CA 8
ATOM 3674 C C . ALA A 1 14 ? 7.237 5.463 -2.797 1.00 0.21 14 ALA A C 8
ATOM 3675 O O . ALA A 1 14 ? 8.129 5.674 -1.976 1.00 0.41 14 ALA A O 8
ATOM 3682 N N . ASP A 1 15 ? 5.969 5.764 -2.568 1.00 0.19 15 ASP A N 8
ATOM 3683 C CA . ASP A 1 15 ? 5.588 6.623 -1.459 1.00 0.24 15 ASP A CA 8
ATOM 3684 C C . ASP A 1 15 ? 4.716 5.888 -0.454 1.00 0.21 15 ASP A C 8
ATOM 3685 O O . ASP A 1 15 ? 3.880 5.064 -0.824 1.00 0.20 15 ASP A O 8
ATOM 3694 N N . PRO A 1 16 ? 4.889 6.208 0.843 1.00 0.26 16 PRO A N 8
ATOM 3695 C CA . PRO A 1 16 ? 4.069 5.640 1.917 1.00 0.28 16 PRO A CA 8
ATOM 3696 C C . PRO A 1 16 ? 2.632 6.133 1.822 1.00 0.23 16 PRO A C 8
ATOM 3697 O O . PRO A 1 16 ? 1.698 5.463 2.259 1.00 0.27 16 PRO A O 8
ATOM 3708 N N . GLY A 1 17 ? 2.473 7.311 1.227 1.00 0.23 17 GLY A N 8
ATOM 3709 C CA . GLY A 1 17 ? 1.155 7.854 0.975 1.00 0.28 17 GLY A CA 8
ATOM 3710 C C . GLY A 1 17 ? 0.396 7.027 -0.037 1.00 0.22 17 GLY A C 8
ATOM 3711 O O . GLY A 1 17 ? -0.820 6.857 0.071 1.00 0.26 17 GLY A O 8
ATOM 3715 N N . ALA A 1 18 ? 1.120 6.486 -1.012 1.00 0.20 18 ALA A N 8
ATOM 3716 C CA . ALA A 1 18 ? 0.509 5.627 -2.011 1.00 0.18 18 ALA A CA 8
ATOM 3717 C C . ALA A 1 18 ? 0.129 4.299 -1.402 1.00 0.14 18 ALA A C 8
ATOM 3718 O O . ALA A 1 18 ? -0.786 3.644 -1.876 1.00 0.18 18 ALA A O 8
ATOM 3725 N N . LEU A 1 19 ? 0.827 3.908 -0.338 1.00 0.12 19 LEU A N 8
ATOM 3726 C CA . LEU A 1 19 ? 0.505 2.684 0.355 1.00 0.14 19 LEU A CA 8
ATOM 3727 C C . LEU A 1 19 ? -0.797 2.865 1.077 1.00 0.14 19 LEU A C 8
ATOM 3728 O O . LEU A 1 19 ? -1.562 1.924 1.244 1.00 0.18 19 LEU A O 8
ATOM 3744 N N . GLN A 1 20 ? -1.059 4.093 1.482 1.00 0.15 20 GLN A N 8
ATOM 3745 C CA . GLN A 1 20 ? -2.295 4.382 2.149 1.00 0.20 20 GLN A CA 8
ATOM 3746 C C . GLN A 1 20 ? -3.443 4.288 1.179 1.00 0.15 20 GLN A C 8
ATOM 3747 O O . GLN A 1 20 ? -4.489 3.698 1.465 1.00 0.17 20 GLN A O 8
ATOM 3761 N N . ARG A 1 21 ? -3.213 4.841 0.015 1.00 0.15 21 ARG A N 8
ATOM 3762 C CA . ARG A 1 21 ? -4.170 4.771 -1.072 1.00 0.19 21 ARG A CA 8
ATOM 3763 C C . ARG A 1 21 ? -4.302 3.321 -1.500 1.00 0.15 21 ARG A C 8
ATOM 3764 O O . ARG A 1 21 ? -5.374 2.857 -1.888 1.00 0.18 21 ARG A O 8
ATOM 3785 N N . HIS A 1 22 ? -3.191 2.612 -1.388 1.00 0.12 22 HIS A N 8
ATOM 3786 C CA . HIS A 1 22 ? -3.111 1.222 -1.819 1.00 0.15 22 HIS A CA 8
ATOM 3787 C C . HIS A 1 22 ? -3.925 0.322 -0.927 1.00 0.13 22 HIS A C 8
ATOM 3788 O O . HIS A 1 22 ? -4.638 -0.568 -1.395 1.00 0.13 22 HIS A O 8
ATOM 3802 N N . VAL A 1 23 ? -3.790 0.520 0.365 1.00 0.17 23 VAL A N 8
ATOM 3803 C CA . VAL A 1 23 ? -4.446 -0.353 1.297 1.00 0.22 23 VAL A CA 8
ATOM 3804 C C . VAL A 1 23 ? -5.960 -0.196 1.176 1.00 0.24 23 VAL A C 8
ATOM 3805 O O . VAL A 1 23 ? -6.712 -1.158 1.347 1.00 0.28 23 VAL A O 8
ATOM 3818 N N . ARG A 1 24 ? -6.401 1.019 0.849 1.00 0.24 24 ARG A N 8
ATOM 3819 C CA . ARG A 1 24 ? -7.808 1.270 0.577 1.00 0.33 24 ARG A CA 8
ATOM 3820 C C . ARG A 1 24 ? -8.269 0.565 -0.699 1.00 0.27 24 ARG A C 8
ATOM 3821 O O . ARG A 1 24 ? -9.462 0.353 -0.900 1.00 0.36 24 ARG A O 8
ATOM 3842 N N . ILE A 1 25 ? -7.319 0.203 -1.559 1.00 0.21 25 ILE A N 8
ATOM 3843 C CA . ILE A 1 25 ? -7.621 -0.569 -2.751 1.00 0.22 25 ILE A CA 8
ATOM 3844 C C . ILE A 1 25 ? -8.055 -1.977 -2.360 1.00 0.19 25 ILE A C 8
ATOM 3845 O O . ILE A 1 25 ? -9.073 -2.478 -2.837 1.00 0.27 25 ILE A O 8
ATOM 3861 N N . HIS A 1 26 ? -7.285 -2.605 -1.472 1.00 0.14 26 HIS A N 8
ATOM 3862 C CA . HIS A 1 26 ? -7.666 -3.910 -0.935 1.00 0.16 26 HIS A CA 8
ATOM 3863 C C . HIS A 1 26 ? -8.937 -3.772 -0.116 1.00 0.24 26 HIS A C 8
ATOM 3864 O O . HIS A 1 26 ? -9.848 -4.594 -0.208 1.00 0.29 26 HIS A O 8
ATOM 3878 N N . THR A 1 27 ? -8.993 -2.709 0.673 1.00 0.41 27 THR A N 8
ATOM 3879 C CA . THR A 1 27 ? -10.159 -2.416 1.485 1.00 0.60 27 THR A CA 8
ATOM 3880 C C . THR A 1 27 ? -11.206 -1.685 0.642 1.00 0.87 27 THR A C 8
ATOM 3881 O O . THR A 1 27 ? -11.746 -0.650 1.038 1.00 1.47 27 THR A O 8
ATOM 3892 N N . GLY A 1 28 ? -11.491 -2.244 -0.529 1.00 0.92 28 GLY A N 8
ATOM 3893 C CA . GLY A 1 28 ? -12.401 -1.611 -1.464 1.00 1.31 28 GLY A CA 8
ATOM 3894 C C . GLY A 1 28 ? -13.853 -1.872 -1.130 1.00 1.76 28 GLY A C 8
ATOM 3895 O O . GLY A 1 28 ? -14.693 -1.988 -2.021 1.00 2.36 28 GLY A O 8
ATOM 3899 N N . GLU A 1 29 ? -14.144 -1.972 0.157 1.00 1.83 29 GLU A N 8
ATOM 3900 C CA . GLU A 1 29 ? -15.508 -2.147 0.626 1.00 2.54 29 GLU A CA 8
ATOM 3901 C C . GLU A 1 29 ? -16.186 -0.789 0.753 1.00 3.12 29 GLU A C 8
ATOM 3902 O O . GLU A 1 29 ? -17.411 -0.687 0.753 1.00 3.73 29 GLU A O 8
ATOM 3914 N N . LYS A 1 30 ? -15.367 0.248 0.867 1.00 3.18 30 LYS A N 8
ATOM 3915 C CA . LYS A 1 30 ? -15.852 1.613 0.979 1.00 3.99 30 LYS A CA 8
ATOM 3916 C C . LYS A 1 30 ? -15.119 2.493 -0.015 1.00 4.09 30 LYS A C 8
ATOM 3917 O O . LYS A 1 30 ? -15.691 2.783 -1.083 1.00 4.21 30 LYS A O 8
ATOM 3937 N N . MET A 1 1 ? 18.031 1.442 -0.780 1.00 4.50 1 MET A N 9
ATOM 3938 C CA . MET A 1 1 ? 16.677 2.039 -0.744 1.00 3.96 1 MET A CA 9
ATOM 3939 C C . MET A 1 1 ? 15.601 0.976 -0.870 1.00 2.83 1 MET A C 9
ATOM 3940 O O . MET A 1 1 ? 15.321 0.486 -1.962 1.00 3.15 1 MET A O 9
ATOM 3956 N N . LYS A 1 2 ? 15.018 0.610 0.259 1.00 2.07 2 LYS A N 9
ATOM 3957 C CA . LYS A 1 2 ? 13.855 -0.257 0.271 1.00 1.44 2 LYS A CA 9
ATOM 3958 C C . LYS A 1 2 ? 12.601 0.586 0.098 1.00 1.07 2 LYS A C 9
ATOM 3959 O O . LYS A 1 2 ? 12.295 1.430 0.941 1.00 1.15 2 LYS A O 9
ATOM 3978 N N . PRO A 1 3 ? 11.870 0.387 -1.002 1.00 0.85 3 PRO A N 9
ATOM 3979 C CA . PRO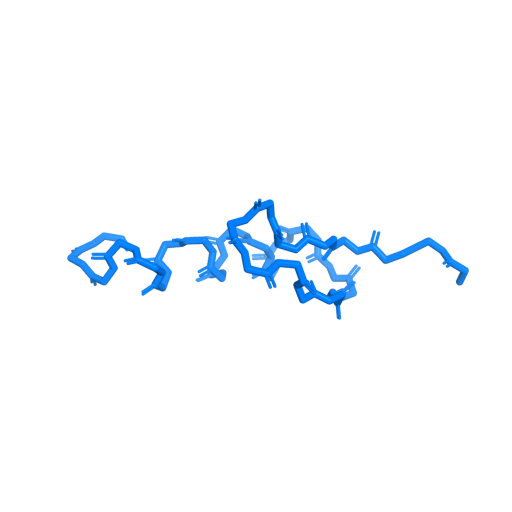 A 1 3 ? 10.638 1.126 -1.270 1.00 0.57 3 PRO A CA 9
ATOM 3980 C C . PRO A 1 3 ? 9.529 0.728 -0.305 1.00 0.42 3 PRO A C 9
ATOM 3981 O O . PRO A 1 3 ? 9.695 -0.176 0.519 1.00 0.58 3 PRO A O 9
ATOM 3992 N N . TYR A 1 4 ? 8.404 1.401 -0.409 1.00 0.26 4 TYR A N 9
ATOM 3993 C CA . TYR A 1 4 ? 7.278 1.125 0.456 1.00 0.19 4 TYR A CA 9
ATOM 3994 C C . TYR A 1 4 ? 6.387 0.084 -0.196 1.00 0.15 4 TYR A C 9
ATOM 3995 O O . TYR A 1 4 ? 5.642 0.378 -1.130 1.00 0.21 4 TYR A O 9
ATOM 4013 N N . VAL A 1 5 ? 6.500 -1.145 0.279 1.00 0.22 5 VAL A N 9
ATOM 4014 C CA . VAL A 1 5 ? 5.784 -2.256 -0.311 1.00 0.18 5 VAL A CA 9
ATOM 4015 C C . VAL A 1 5 ? 4.476 -2.526 0.418 1.00 0.14 5 VAL A C 9
ATOM 4016 O O . VAL A 1 5 ? 4.357 -2.300 1.621 1.00 0.19 5 VAL A O 9
ATOM 4029 N N . CYS A 1 6 ? 3.495 -2.993 -0.337 1.00 0.12 6 CYS A N 9
ATOM 4030 C CA . CYS A 1 6 ? 2.192 -3.341 0.202 1.00 0.13 6 CYS A CA 9
ATOM 4031 C C . CYS A 1 6 ? 2.307 -4.521 1.149 1.00 0.16 6 CYS A C 9
ATOM 4032 O O . CYS A 1 6 ? 2.793 -5.586 0.772 1.00 0.20 6 CYS A O 9
ATOM 4039 N N . ILE A 1 7 ? 1.821 -4.333 2.363 1.00 0.21 7 ILE A N 9
ATOM 4040 C CA . ILE A 1 7 ? 1.919 -5.340 3.399 1.00 0.27 7 ILE A CA 9
ATOM 4041 C C . ILE A 1 7 ? 1.043 -6.541 3.078 1.00 0.25 7 ILE A C 9
ATOM 4042 O O . ILE A 1 7 ? 1.271 -7.646 3.563 1.00 0.32 7 ILE A O 9
ATOM 4058 N N . HIS A 1 8 ? 0.044 -6.323 2.238 1.00 0.21 8 HIS A N 9
ATOM 4059 C CA . HIS A 1 8 ? -0.938 -7.360 1.964 1.00 0.26 8 HIS A CA 9
ATOM 4060 C C . HIS A 1 8 ? -0.539 -8.213 0.758 1.00 0.28 8 HIS A C 9
ATOM 4061 O O . HIS A 1 8 ? -0.743 -9.421 0.767 1.00 0.41 8 HIS A O 9
ATOM 4076 N N . CYS A 1 9 ? 0.026 -7.602 -0.279 1.00 0.20 9 CYS A N 9
ATOM 4077 C CA . CYS A 1 9 ? 0.256 -8.335 -1.510 1.00 0.22 9 CYS A CA 9
ATOM 4078 C C . CYS A 1 9 ? 1.697 -8.208 -2.014 1.00 0.21 9 CYS A C 9
ATOM 4079 O O . CYS A 1 9 ? 2.047 -8.775 -3.047 1.00 0.27 9 CYS A O 9
ATOM 4086 N N . GLN A 1 10 ? 2.513 -7.456 -1.275 1.00 0.19 10 GLN A N 9
ATOM 4087 C CA . GLN A 1 10 ? 3.950 -7.313 -1.557 1.00 0.24 10 GLN A CA 9
ATOM 4088 C C . GLN A 1 10 ? 4.227 -6.601 -2.886 1.00 0.24 10 GLN A C 9
ATOM 4089 O O . GLN A 1 10 ? 5.102 -7.005 -3.650 1.00 0.42 10 GLN A O 9
ATOM 4103 N N . ARG A 1 11 ? 3.494 -5.530 -3.143 1.00 0.21 11 ARG A N 9
ATOM 4104 C CA . ARG A 1 11 ? 3.721 -4.700 -4.319 1.00 0.26 11 ARG A CA 9
ATOM 4105 C C . ARG A 1 11 ? 4.578 -3.493 -3.944 1.00 0.24 11 ARG A C 9
ATOM 4106 O O . ARG A 1 11 ? 4.346 -2.870 -2.913 1.00 0.32 11 ARG A O 9
ATOM 4127 N N . GLN A 1 12 ? 5.557 -3.172 -4.781 1.00 0.26 12 GLN A N 9
ATOM 4128 C CA . GLN A 1 12 ? 6.541 -2.142 -4.467 1.00 0.28 12 GLN A CA 9
ATOM 4129 C C . GLN A 1 12 ? 6.074 -0.761 -4.924 1.00 0.25 12 GLN A C 9
ATOM 4130 O O . GLN A 1 12 ? 5.767 -0.562 -6.104 1.00 0.38 12 GLN A O 9
ATOM 4144 N N . PHE A 1 13 ? 6.032 0.187 -3.993 1.00 0.19 13 PHE A N 9
ATOM 4145 C CA . PHE A 1 13 ? 5.648 1.559 -4.309 1.00 0.19 13 PHE A CA 9
ATOM 4146 C C . PHE A 1 13 ? 6.652 2.551 -3.737 1.00 0.20 13 PHE A C 9
ATOM 4147 O O . PHE A 1 13 ? 7.443 2.219 -2.857 1.00 0.36 13 PHE A O 9
ATOM 4164 N N . ALA A 1 14 ? 6.610 3.769 -4.255 1.00 0.22 14 ALA A N 9
ATOM 4165 C CA . ALA A 1 14 ? 7.611 4.782 -3.945 1.00 0.23 14 ALA A CA 9
ATOM 4166 C C . ALA A 1 14 ? 7.293 5.528 -2.665 1.00 0.21 14 ALA A C 9
ATOM 4167 O O . ALA A 1 14 ? 8.193 5.961 -1.947 1.00 0.41 14 ALA A O 9
ATOM 4174 N N . ASP A 1 15 ? 6.009 5.691 -2.399 1.00 0.19 15 ASP A N 9
ATOM 4175 C CA . ASP A 1 15 ? 5.560 6.592 -1.353 1.00 0.24 15 ASP A CA 9
ATOM 4176 C C . ASP A 1 15 ? 4.695 5.875 -0.329 1.00 0.21 15 ASP A C 9
ATOM 4177 O O . ASP A 1 15 ? 3.895 5.003 -0.674 1.00 0.20 15 ASP A O 9
ATOM 4186 N N . PRO A 1 16 ? 4.839 6.248 0.954 1.00 0.26 16 PRO A N 9
ATOM 4187 C CA . PRO A 1 16 ? 3.994 5.724 2.030 1.00 0.28 16 PRO A CA 9
ATOM 4188 C C . PRO A 1 16 ? 2.554 6.209 1.881 1.00 0.23 16 PRO A C 9
ATOM 4189 O O . PRO A 1 16 ? 1.616 5.579 2.366 1.00 0.27 16 PRO A O 9
ATOM 4200 N N . GLY A 1 17 ? 2.397 7.337 1.197 1.00 0.23 17 GLY A N 9
ATOM 4201 C CA . GLY A 1 17 ? 1.078 7.839 0.874 1.00 0.28 17 GLY A CA 9
ATOM 4202 C C . GLY A 1 17 ? 0.388 6.963 -0.148 1.00 0.22 17 GLY A C 9
ATOM 4203 O O . GLY A 1 17 ? -0.831 6.805 -0.135 1.00 0.26 17 GLY A O 9
ATOM 4207 N N . ALA A 1 18 ? 1.174 6.370 -1.033 1.00 0.20 18 ALA A N 9
ATOM 4208 C CA . ALA A 1 18 ? 0.628 5.475 -2.032 1.00 0.18 18 ALA A CA 9
ATOM 4209 C C . ALA A 1 18 ? 0.263 4.141 -1.417 1.00 0.14 18 ALA A C 9
ATOM 4210 O O . ALA A 1 18 ? -0.623 3.462 -1.913 1.00 0.18 18 ALA A O 9
ATOM 4217 N N . LEU A 1 19 ? 0.934 3.765 -0.332 1.00 0.12 19 LEU A N 9
ATOM 4218 C CA . LEU A 1 19 ? 0.617 2.527 0.336 1.00 0.14 19 LEU A CA 9
ATOM 4219 C C . LEU A 1 19 ? -0.716 2.653 1.018 1.00 0.14 19 LEU A C 9
ATOM 4220 O O . LEU A 1 19 ? -1.484 1.700 1.074 1.00 0.18 19 LEU A O 9
ATOM 4236 N N . GLN A 1 20 ? -1.010 3.841 1.511 1.00 0.15 20 GLN A N 9
ATOM 4237 C CA . GLN A 1 20 ? -2.242 4.021 2.230 1.00 0.20 20 GLN A CA 9
ATOM 4238 C C . GLN A 1 20 ? -3.393 4.135 1.267 1.00 0.15 20 GLN A C 9
ATOM 4239 O O . GLN A 1 20 ? -4.513 3.700 1.536 1.00 0.17 20 GLN A O 9
ATOM 4253 N N . ARG A 1 21 ? -3.078 4.691 0.129 1.00 0.15 21 ARG A N 9
ATOM 4254 C CA . ARG A 1 21 ? -4.000 4.732 -0.991 1.00 0.19 21 ARG A CA 9
ATOM 4255 C C . ARG A 1 21 ? -4.199 3.307 -1.500 1.00 0.15 21 ARG A C 9
ATOM 4256 O O . ARG A 1 21 ? -5.303 2.888 -1.863 1.00 0.18 21 ARG A O 9
ATOM 4277 N N . HIS A 1 22 ? -3.107 2.562 -1.476 1.00 0.12 22 HIS A N 9
ATOM 4278 C CA . HIS A 1 22 ? -3.084 1.189 -1.970 1.00 0.15 22 HIS A CA 9
ATOM 4279 C C . HIS A 1 22 ? -3.917 0.278 -1.101 1.00 0.13 22 HIS A C 9
ATOM 4280 O O . HIS A 1 22 ? -4.670 -0.565 -1.594 1.00 0.13 22 HIS A O 9
ATOM 4294 N N . VAL A 1 23 ? -3.764 0.423 0.198 1.00 0.17 23 VAL A N 9
ATOM 4295 C CA . VAL A 1 23 ? -4.446 -0.455 1.107 1.00 0.22 23 VAL A CA 9
ATOM 4296 C C . VAL A 1 23 ? -5.956 -0.197 1.052 1.00 0.24 23 VAL A C 9
ATOM 4297 O O . VAL A 1 23 ? -6.768 -1.106 1.245 1.00 0.28 23 VAL A O 9
ATOM 4310 N N . ARG A 1 24 ? -6.320 1.049 0.749 1.00 0.24 24 ARG A N 9
ATOM 4311 C CA . ARG A 1 24 ? -7.710 1.403 0.482 1.00 0.33 24 ARG A CA 9
ATOM 4312 C C . ARG A 1 24 ? -8.247 0.641 -0.727 1.00 0.27 24 ARG A C 9
ATOM 4313 O O . ARG A 1 24 ? -9.454 0.449 -0.859 1.00 0.36 24 ARG A O 9
ATOM 4334 N N . ILE A 1 25 ? -7.346 0.226 -1.612 1.00 0.21 25 ILE A N 9
ATOM 4335 C CA . ILE A 1 25 ? -7.712 -0.584 -2.763 1.00 0.22 25 ILE A CA 9
ATOM 4336 C C . ILE A 1 25 ? -8.121 -1.994 -2.330 1.00 0.19 25 ILE A C 9
ATOM 4337 O O . ILE A 1 25 ? -9.157 -2.504 -2.760 1.00 0.27 25 ILE A O 9
ATOM 4353 N N . HIS A 1 26 ? -7.315 -2.624 -1.471 1.00 0.14 26 HIS A N 9
ATOM 4354 C CA . HIS A 1 26 ? -7.669 -3.947 -0.946 1.00 0.16 26 HIS A CA 9
ATOM 4355 C C . HIS A 1 26 ? -8.945 -3.861 -0.128 1.00 0.24 26 HIS A C 9
ATOM 4356 O O . HIS A 1 26 ? -9.768 -4.778 -0.142 1.00 0.29 26 HIS A O 9
ATOM 4370 N N . THR A 1 27 ? -9.107 -2.750 0.574 1.00 0.41 27 THR A N 9
ATOM 4371 C CA . THR A 1 27 ? -10.301 -2.517 1.361 1.00 0.60 27 THR A CA 9
ATOM 4372 C C . THR A 1 27 ? -11.348 -1.792 0.514 1.00 0.87 27 THR A C 9
ATOM 4373 O O . THR A 1 27 ? -12.171 -1.028 1.025 1.00 1.47 27 THR A O 9
ATOM 4384 N N . GLY A 1 28 ? -11.288 -2.026 -0.793 1.00 0.92 28 GLY A N 9
ATOM 4385 C CA . GLY A 1 28 ? -12.256 -1.456 -1.708 1.00 1.31 28 GLY A CA 9
ATOM 4386 C C . GLY A 1 28 ? -13.574 -2.194 -1.653 1.00 1.76 28 GLY A C 9
ATOM 4387 O O . GLY A 1 28 ? -13.950 -2.892 -2.591 1.00 2.36 28 GLY A O 9
ATOM 4391 N N . GLU A 1 29 ? -14.262 -2.055 -0.537 1.00 1.83 29 GLU A N 9
ATOM 4392 C CA . GLU A 1 29 ? -15.531 -2.725 -0.316 1.00 2.54 29 GLU A CA 9
ATOM 4393 C C . GLU A 1 29 ? -16.665 -1.869 -0.870 1.00 3.12 29 GLU A C 9
ATOM 4394 O O . GLU A 1 29 ? -17.757 -2.360 -1.171 1.00 3.73 29 GLU A O 9
ATOM 4406 N N . LYS A 1 30 ? -16.378 -0.580 -0.996 1.00 3.18 30 LYS A N 9
ATOM 4407 C CA . LYS A 1 30 ? -17.289 0.378 -1.598 1.00 3.99 30 LYS A CA 9
ATOM 4408 C C . LYS A 1 30 ? -16.520 1.266 -2.570 1.00 4.09 30 LYS A C 9
ATOM 4409 O O . LYS A 1 30 ? -15.601 1.987 -2.121 1.00 4.21 30 LYS A O 9
ATOM 4429 N N . MET A 1 1 ? 15.344 8.037 0.777 1.00 4.50 1 MET A N 10
ATOM 4430 C CA . MET A 1 1 ? 15.514 6.913 -0.170 1.00 3.96 1 MET A CA 10
ATOM 4431 C C . MET A 1 1 ? 15.113 5.592 0.480 1.00 2.83 1 MET A C 10
ATOM 4432 O O . MET A 1 1 ? 15.858 5.017 1.278 1.00 3.15 1 MET A O 10
ATOM 4448 N N . LYS A 1 2 ? 13.919 5.130 0.140 1.00 2.07 2 LYS A N 10
ATOM 4449 C CA . LYS A 1 2 ? 13.383 3.870 0.636 1.00 1.44 2 LYS A CA 10
ATOM 4450 C C . LYS A 1 2 ? 11.998 3.649 0.057 1.00 1.07 2 LYS A C 10
ATOM 4451 O O . LYS A 1 2 ? 11.095 4.458 0.275 1.00 1.15 2 LYS A O 10
ATOM 4470 N N . PRO A 1 3 ? 11.804 2.571 -0.706 1.00 0.85 3 PRO A N 10
ATOM 4471 C CA . PRO A 1 3 ? 10.494 2.236 -1.240 1.00 0.57 3 PRO A CA 10
ATOM 4472 C C . PRO A 1 3 ? 9.582 1.675 -0.169 1.00 0.42 3 PRO A C 10
ATOM 4473 O O . PRO A 1 3 ? 10.021 1.327 0.930 1.00 0.58 3 PRO A O 10
ATOM 4484 N N . TYR A 1 4 ? 8.318 1.585 -0.497 1.00 0.26 4 TYR A N 10
ATOM 4485 C CA . TYR A 1 4 ? 7.330 1.073 0.416 1.00 0.19 4 TYR A CA 10
ATOM 4486 C C . TYR A 1 4 ? 6.517 0.003 -0.268 1.00 0.15 4 TYR A C 10
ATOM 4487 O O . TYR A 1 4 ? 5.952 0.222 -1.334 1.00 0.21 4 TYR A O 10
ATOM 4505 N N . VAL A 1 5 ? 6.502 -1.166 0.326 1.00 0.22 5 VAL A N 10
ATOM 4506 C CA . VAL A 1 5 ? 5.843 -2.303 -0.266 1.00 0.18 5 VAL A CA 10
ATOM 4507 C C . VAL A 1 5 ? 4.552 -2.630 0.464 1.00 0.14 5 VAL A C 10
ATOM 4508 O O . VAL A 1 5 ? 4.427 -2.417 1.671 1.00 0.19 5 VAL A O 10
ATOM 4521 N N . CYS A 1 6 ? 3.585 -3.125 -0.290 1.00 0.12 6 CYS A N 10
ATOM 4522 C CA . CYS A 1 6 ? 2.299 -3.504 0.264 1.00 0.13 6 CYS A CA 10
ATOM 4523 C C . CYS A 1 6 ? 2.439 -4.691 1.200 1.00 0.16 6 CYS A C 10
ATOM 4524 O O . CYS A 1 6 ? 3.051 -5.703 0.859 1.00 0.20 6 CYS A O 10
ATOM 4531 N N . ILE A 1 7 ? 1.832 -4.558 2.365 1.00 0.21 7 ILE A N 10
ATOM 4532 C CA . ILE A 1 7 ? 1.912 -5.553 3.408 1.00 0.27 7 ILE A CA 10
ATOM 4533 C C . ILE A 1 7 ? 1.099 -6.783 3.022 1.00 0.25 7 ILE A C 10
ATOM 4534 O O . ILE A 1 7 ? 1.408 -7.905 3.418 1.00 0.32 7 ILE A O 10
ATOM 4550 N N . HIS A 1 8 ? 0.073 -6.568 2.209 1.00 0.21 8 HIS A N 10
ATOM 4551 C CA . HIS A 1 8 ? -0.864 -7.632 1.894 1.00 0.26 8 HIS A CA 10
ATOM 4552 C C . HIS A 1 8 ? -0.419 -8.428 0.673 1.00 0.28 8 HIS A C 10
ATOM 4553 O O . HIS A 1 8 ? -0.369 -9.655 0.715 1.00 0.41 8 HIS A O 10
ATOM 4568 N N . CYS A 1 9 ? -0.089 -7.740 -0.415 1.00 0.20 9 CYS A N 10
ATOM 4569 C CA . CYS A 1 9 ? 0.146 -8.426 -1.672 1.00 0.22 9 CYS A CA 10
ATOM 4570 C C . CYS A 1 9 ? 1.605 -8.305 -2.133 1.00 0.21 9 CYS A C 10
ATOM 4571 O O . CYS A 1 9 ? 1.997 -8.869 -3.155 1.00 0.27 9 CYS A O 10
ATOM 4578 N N . GLN A 1 10 ? 2.392 -7.564 -1.347 1.00 0.19 10 GLN A N 10
ATOM 4579 C CA . GLN A 1 10 ? 3.828 -7.382 -1.588 1.00 0.24 10 GLN A CA 10
ATOM 4580 C C . GLN A 1 10 ? 4.122 -6.745 -2.945 1.00 0.24 10 GLN A C 10
ATOM 4581 O O . GLN A 1 10 ? 4.816 -7.326 -3.772 1.00 0.42 10 GLN A O 10
ATOM 4595 N N . ARG A 1 11 ? 3.591 -5.551 -3.168 1.00 0.21 11 ARG A N 10
ATOM 4596 C CA . ARG A 1 11 ? 3.913 -4.776 -4.352 1.00 0.26 11 ARG A CA 10
ATOM 4597 C C . ARG A 1 11 ? 4.701 -3.537 -3.949 1.00 0.24 11 ARG A C 10
ATOM 4598 O O . ARG A 1 11 ? 4.413 -2.935 -2.916 1.00 0.32 11 ARG A O 10
ATOM 4619 N N . GLN A 1 12 ? 5.688 -3.170 -4.756 1.00 0.26 12 GLN A N 10
ATOM 4620 C CA . GLN A 1 12 ? 6.605 -2.093 -4.416 1.00 0.28 12 GLN A CA 10
ATOM 4621 C C . GLN A 1 12 ? 6.104 -0.739 -4.911 1.00 0.25 12 GLN A C 10
ATOM 4622 O O . GLN A 1 12 ? 5.750 -0.582 -6.084 1.00 0.38 12 GLN A O 10
ATOM 4636 N N . PHE A 1 13 ? 6.071 0.227 -4.004 1.00 0.19 13 PHE A N 10
ATOM 4637 C CA . PHE A 1 13 ? 5.767 1.613 -4.345 1.00 0.19 13 PHE A CA 10
ATOM 4638 C C . PHE A 1 13 ? 6.842 2.533 -3.774 1.00 0.20 13 PHE A C 10
ATOM 4639 O O . PHE A 1 13 ? 7.790 2.069 -3.141 1.00 0.36 13 PHE A O 10
ATOM 4656 N N . ALA A 1 14 ? 6.698 3.831 -3.993 1.00 0.22 14 ALA A N 10
ATOM 4657 C CA . ALA A 1 14 ? 7.734 4.786 -3.620 1.00 0.23 14 ALA A CA 10
ATOM 4658 C C . ALA A 1 14 ? 7.349 5.592 -2.390 1.00 0.21 14 ALA A C 10
ATOM 4659 O O . ALA A 1 14 ? 8.199 5.933 -1.566 1.00 0.41 14 ALA A O 10
ATOM 4666 N N . ASP A 1 15 ? 6.067 5.898 -2.267 1.00 0.19 15 ASP A N 10
ATOM 4667 C CA . ASP A 1 15 ? 5.600 6.782 -1.208 1.00 0.24 15 ASP A CA 10
ATOM 4668 C C . ASP A 1 15 ? 4.686 6.037 -0.253 1.00 0.21 15 ASP A C 10
ATOM 4669 O O . ASP A 1 15 ? 3.943 5.140 -0.661 1.00 0.20 15 ASP A O 10
ATOM 4678 N N . PRO A 1 16 ? 4.713 6.416 1.035 1.00 0.26 16 PRO A N 10
ATOM 4679 C CA . PRO A 1 16 ? 3.751 5.926 2.018 1.00 0.28 16 PRO A CA 10
ATOM 4680 C C . PRO A 1 16 ? 2.363 6.426 1.654 1.00 0.23 16 PRO A C 10
ATOM 4681 O O . PRO A 1 16 ? 1.347 5.848 2.035 1.00 0.27 16 PRO A O 10
ATOM 4692 N N . GLY A 1 17 ? 2.356 7.513 0.884 1.00 0.23 17 GLY A N 10
ATOM 4693 C CA . GLY A 1 17 ? 1.144 8.030 0.299 1.00 0.28 17 GLY A CA 10
ATOM 4694 C C . GLY A 1 17 ? 0.399 6.974 -0.482 1.00 0.22 17 GLY A C 10
ATOM 4695 O O . GLY A 1 17 ? -0.778 6.709 -0.229 1.00 0.26 17 GLY A O 10
ATOM 4699 N N . ALA A 1 18 ? 1.103 6.334 -1.405 1.00 0.20 18 ALA A N 10
ATOM 4700 C CA . ALA A 1 18 ? 0.489 5.346 -2.271 1.00 0.18 18 ALA A CA 10
ATOM 4701 C C . ALA A 1 18 ? 0.206 4.057 -1.527 1.00 0.14 18 ALA A C 10
ATOM 4702 O O . ALA A 1 18 ? -0.639 3.283 -1.953 1.00 0.18 18 ALA A O 10
ATOM 4709 N N . LEU A 1 19 ? 0.908 3.817 -0.423 1.00 0.12 19 LEU A N 10
ATOM 4710 C CA . LEU A 1 19 ? 0.671 2.624 0.361 1.00 0.14 19 LEU A CA 10
ATOM 4711 C C . LEU A 1 19 ? -0.624 2.760 1.110 1.00 0.14 19 LEU A C 10
ATOM 4712 O O . LEU A 1 19 ? -1.334 1.782 1.324 1.00 0.18 19 LEU A O 10
ATOM 4728 N N . GLN A 1 20 ? -0.949 3.981 1.484 1.00 0.15 20 GLN A N 10
ATOM 4729 C CA . GLN A 1 20 ? -2.184 4.218 2.178 1.00 0.20 20 GLN A CA 10
ATOM 4730 C C . GLN A 1 20 ? -3.342 4.182 1.209 1.00 0.15 20 GLN A C 10
ATOM 4731 O O . GLN A 1 20 ? -4.409 3.616 1.488 1.00 0.17 20 GLN A O 10
ATOM 4745 N N . ARG A 1 21 ? -3.091 4.744 0.048 1.00 0.15 21 ARG A N 10
ATOM 4746 C CA . ARG A 1 21 ? -4.041 4.707 -1.050 1.00 0.19 21 ARG A CA 10
ATOM 4747 C C . ARG A 1 21 ? -4.211 3.263 -1.489 1.00 0.15 21 ARG A C 10
ATOM 4748 O O . ARG A 1 21 ? -5.281 2.832 -1.918 1.00 0.18 21 ARG A O 10
ATOM 4769 N N . HIS A 1 22 ? -3.129 2.522 -1.343 1.00 0.12 22 HIS A N 10
ATOM 4770 C CA . HIS A 1 22 ? -3.083 1.121 -1.729 1.00 0.15 22 HIS A CA 10
ATOM 4771 C C . HIS A 1 22 ? -3.953 0.265 -0.838 1.00 0.13 22 HIS A C 10
ATOM 4772 O O . HIS A 1 22 ? -4.676 -0.610 -1.313 1.00 0.13 22 HIS A O 10
ATOM 4786 N N . VAL A 1 23 ? -3.852 0.480 0.458 1.00 0.17 23 VAL A N 10
ATOM 4787 C CA . VAL A 1 23 ? -4.538 -0.382 1.386 1.00 0.22 23 VAL A CA 10
ATOM 4788 C C . VAL A 1 23 ? -6.047 -0.223 1.241 1.00 0.24 23 VAL A C 10
ATOM 4789 O O . VAL A 1 23 ? -6.797 -1.205 1.284 1.00 0.28 23 VAL A O 10
ATOM 4802 N N . ARG A 1 24 ? -6.494 1.013 1.016 1.00 0.24 24 ARG A N 10
ATOM 4803 C CA . ARG A 1 24 ? -7.916 1.265 0.800 1.00 0.33 24 ARG A CA 10
ATOM 4804 C C . ARG A 1 24 ? -8.366 0.710 -0.556 1.00 0.27 24 ARG A C 10
ATOM 4805 O O . ARG A 1 24 ? -9.562 0.636 -0.848 1.00 0.36 24 ARG A O 10
ATOM 4826 N N . ILE A 1 25 ? -7.404 0.317 -1.384 1.00 0.21 25 ILE A N 10
ATOM 4827 C CA . ILE A 1 25 ? -7.703 -0.385 -2.622 1.00 0.22 25 ILE A CA 10
ATOM 4828 C C . ILE A 1 25 ? -8.124 -1.822 -2.327 1.00 0.19 25 ILE A C 10
ATOM 4829 O O . ILE A 1 25 ? -9.081 -2.330 -2.912 1.00 0.27 25 ILE A O 10
ATOM 4845 N N . HIS A 1 26 ? -7.418 -2.466 -1.399 1.00 0.14 26 HIS A N 10
ATOM 4846 C CA . HIS A 1 26 ? -7.711 -3.854 -1.041 1.00 0.16 26 HIS A CA 10
ATOM 4847 C C . HIS A 1 26 ? -9.083 -3.979 -0.387 1.00 0.24 26 HIS A C 10
ATOM 4848 O O . HIS A 1 26 ? -9.763 -4.991 -0.559 1.00 0.29 26 HIS A O 10
ATOM 4862 N N . THR A 1 27 ? -9.491 -2.965 0.364 1.00 0.41 27 THR A N 10
ATOM 4863 C CA . THR A 1 27 ? -10.827 -2.964 0.937 1.00 0.60 27 THR A CA 10
ATOM 4864 C C . THR A 1 27 ? -11.874 -2.673 -0.129 1.00 0.87 27 THR A C 10
ATOM 4865 O O . THR A 1 27 ? -12.930 -3.302 -0.165 1.00 1.47 27 THR A O 10
ATOM 4876 N N . GLY A 1 28 ? -11.567 -1.716 -1.004 1.00 0.92 28 GLY A N 10
ATOM 4877 C CA . GLY A 1 28 ? -12.437 -1.413 -2.127 1.00 1.31 28 GLY A CA 10
ATOM 4878 C C . GLY A 1 28 ? -13.647 -0.578 -1.741 1.00 1.76 28 GLY A C 10
ATOM 4879 O O . GLY A 1 28 ? -14.228 0.105 -2.587 1.00 2.36 28 GLY A O 10
ATOM 4883 N N . GLU A 1 29 ? -14.014 -0.631 -0.463 1.00 1.83 29 GLU A N 10
ATOM 4884 C CA . GLU A 1 29 ? -15.190 0.051 0.044 1.00 2.54 29 GLU A CA 10
ATOM 4885 C C . GLU A 1 29 ? -15.082 1.560 -0.130 1.00 3.12 29 GLU A C 10
ATOM 4886 O O . GLU A 1 29 ? -16.020 2.214 -0.580 1.00 3.73 29 GLU A O 10
ATOM 4898 N N . LYS A 1 30 ? -13.934 2.101 0.225 1.00 3.18 30 LYS A N 10
ATOM 4899 C CA . LYS A 1 30 ? -13.717 3.535 0.163 1.00 3.99 30 LYS A CA 10
ATOM 4900 C C . LYS A 1 30 ? -12.481 3.840 -0.671 1.00 4.09 30 LYS A C 10
ATOM 4901 O O . LYS A 1 30 ? -11.359 3.582 -0.193 1.00 4.21 30 LYS A O 10
ATOM 4921 N N . MET A 1 1 ? 15.733 4.976 -1.751 1.00 4.50 1 MET A N 11
ATOM 4922 C CA . MET A 1 1 ? 16.339 3.755 -2.327 1.00 3.96 1 MET A CA 11
ATOM 4923 C C . MET A 1 1 ? 15.421 2.556 -2.108 1.00 2.83 1 MET A C 11
ATOM 4924 O O . MET A 1 1 ? 14.902 1.984 -3.066 1.00 3.15 1 MET A O 11
ATOM 4940 N N . LYS A 1 2 ? 15.217 2.177 -0.848 1.00 2.07 2 LYS A N 11
ATOM 4941 C CA . LYS A 1 2 ? 14.292 1.097 -0.524 1.00 1.44 2 LYS A CA 11
ATOM 4942 C C . LYS A 1 2 ? 12.852 1.606 -0.594 1.00 1.07 2 LYS A C 11
ATOM 4943 O O . LYS A 1 2 ? 12.495 2.584 0.064 1.00 1.15 2 LYS A O 11
ATOM 4962 N N . PRO A 1 3 ? 12.011 0.966 -1.419 1.00 0.85 3 PRO A N 11
ATOM 4963 C CA . PRO A 1 3 ? 10.621 1.383 -1.611 1.00 0.57 3 PRO A CA 11
ATOM 4964 C C . PRO A 1 3 ? 9.717 0.931 -0.474 1.00 0.42 3 PRO A C 11
ATOM 4965 O O . PRO A 1 3 ? 10.141 0.204 0.424 1.00 0.58 3 PRO A O 11
ATOM 4976 N N . TYR A 1 4 ? 8.470 1.359 -0.530 1.00 0.26 4 TYR A N 11
ATOM 4977 C CA . TYR A 1 4 ? 7.477 0.975 0.454 1.00 0.19 4 TYR A CA 11
ATOM 4978 C C . TYR A 1 4 ? 6.551 -0.057 -0.163 1.00 0.15 4 TYR A C 11
ATOM 4979 O O . TYR A 1 4 ? 5.735 0.271 -1.022 1.00 0.21 4 TYR A O 11
ATOM 4997 N N . VAL A 1 5 ? 6.700 -1.306 0.247 1.00 0.22 5 VAL A N 11
ATOM 4998 C CA . VAL A 1 5 ? 5.964 -2.387 -0.373 1.00 0.18 5 VAL A CA 11
ATOM 4999 C C . VAL A 1 5 ? 4.648 -2.660 0.350 1.00 0.14 5 VAL A C 11
ATOM 5000 O O . VAL A 1 5 ? 4.544 -2.519 1.571 1.00 0.19 5 VAL A O 11
ATOM 5013 N N . CYS A 1 6 ? 3.639 -3.024 -0.433 1.00 0.12 6 CYS A N 11
ATOM 5014 C CA . CYS A 1 6 ? 2.325 -3.362 0.090 1.00 0.13 6 CYS A CA 11
ATOM 5015 C C . CYS A 1 6 ? 2.411 -4.481 1.116 1.00 0.16 6 CYS A C 11
ATOM 5016 O O . CYS A 1 6 ? 3.027 -5.518 0.875 1.00 0.20 6 CYS A O 11
ATOM 5023 N N . ILE A 1 7 ? 1.749 -4.264 2.239 1.00 0.21 7 ILE A N 11
ATOM 5024 C CA . ILE A 1 7 ? 1.774 -5.180 3.355 1.00 0.27 7 ILE A CA 11
ATOM 5025 C C . ILE A 1 7 ? 0.926 -6.416 3.057 1.00 0.25 7 ILE A C 11
ATOM 5026 O O . ILE A 1 7 ? 1.172 -7.498 3.590 1.00 0.32 7 ILE A O 11
ATOM 5042 N N . HIS A 1 8 ? -0.063 -6.261 2.183 1.00 0.21 8 HIS A N 11
ATOM 5043 C CA . HIS A 1 8 ? -1.018 -7.336 1.945 1.00 0.26 8 HIS A CA 11
ATOM 5044 C C . HIS A 1 8 ? -0.606 -8.220 0.770 1.00 0.28 8 HIS A C 11
ATOM 5045 O O . HIS A 1 8 ? -0.713 -9.440 0.853 1.00 0.41 8 HIS A O 11
ATOM 5060 N N . CYS A 1 9 ? -0.150 -7.625 -0.330 1.00 0.20 9 CYS A N 11
ATOM 5061 C CA . CYS A 1 9 ? 0.112 -8.415 -1.522 1.00 0.22 9 CYS A CA 11
ATOM 5062 C C . CYS A 1 9 ? 1.566 -8.305 -1.984 1.00 0.21 9 CYS A C 11
ATOM 5063 O O . CYS A 1 9 ? 1.958 -8.923 -2.972 1.00 0.27 9 CYS A O 11
ATOM 5070 N N . GLN A 1 10 ? 2.348 -7.509 -1.249 1.00 0.19 10 GLN A N 11
ATOM 5071 C CA . GLN A 1 10 ? 3.774 -7.304 -1.533 1.00 0.24 10 GLN A CA 11
ATOM 5072 C C . GLN A 1 10 ? 4.003 -6.706 -2.923 1.00 0.24 10 GLN A C 11
ATOM 5073 O O . GLN A 1 10 ? 4.303 -7.412 -3.883 1.00 0.42 10 GLN A O 11
ATOM 5087 N N . ARG A 1 11 ? 3.848 -5.395 -3.018 1.00 0.21 11 ARG A N 11
ATOM 5088 C CA . ARG A 1 11 ? 4.088 -4.677 -4.248 1.00 0.26 11 ARG A CA 11
ATOM 5089 C C . ARG A 1 11 ? 4.825 -3.387 -3.931 1.00 0.24 11 ARG A C 11
ATOM 5090 O O . ARG A 1 11 ? 4.482 -2.702 -2.972 1.00 0.32 11 ARG A O 11
ATOM 5111 N N . GLN A 1 12 ? 5.826 -3.061 -4.727 1.00 0.26 12 GLN A N 11
ATOM 5112 C CA . GLN A 1 12 ? 6.705 -1.941 -4.427 1.00 0.28 12 GLN A CA 11
ATOM 5113 C C . GLN A 1 12 ? 6.097 -0.612 -4.856 1.00 0.25 12 GLN A C 11
ATOM 5114 O O . GLN A 1 12 ? 5.706 -0.440 -6.012 1.00 0.38 12 GLN A O 11
ATOM 5128 N N . PHE A 1 13 ? 6.018 0.319 -3.916 1.00 0.19 13 PHE A N 11
ATOM 5129 C CA . PHE A 1 13 ? 5.558 1.673 -4.201 1.00 0.19 13 PHE A CA 11
ATOM 5130 C C . PHE A 1 13 ? 6.551 2.700 -3.668 1.00 0.20 13 PHE A C 11
ATOM 5131 O O . PHE A 1 13 ? 7.242 2.464 -2.679 1.00 0.36 13 PHE A O 11
ATOM 5148 N N . ALA A 1 14 ? 6.615 3.838 -4.349 1.00 0.22 14 ALA A N 11
ATOM 5149 C CA . ALA A 1 14 ? 7.577 4.898 -4.037 1.00 0.23 14 ALA A CA 11
ATOM 5150 C C . ALA A 1 14 ? 7.240 5.633 -2.754 1.00 0.21 14 ALA A C 11
ATOM 5151 O O . ALA A 1 14 ? 8.129 6.087 -2.030 1.00 0.41 14 ALA A O 11
ATOM 5158 N N . ASP A 1 15 ? 5.956 5.763 -2.486 1.00 0.19 15 ASP A N 11
ATOM 5159 C CA . ASP A 1 15 ? 5.488 6.645 -1.434 1.00 0.24 15 ASP A CA 11
ATOM 5160 C C . ASP A 1 15 ? 4.681 5.880 -0.403 1.00 0.21 15 ASP A C 11
ATOM 5161 O O . ASP A 1 15 ? 3.924 4.974 -0.743 1.00 0.20 15 ASP A O 11
ATOM 5170 N N . PRO A 1 16 ? 4.831 6.242 0.882 1.00 0.26 16 PRO A N 11
ATOM 5171 C CA . PRO A 1 16 ? 4.014 5.682 1.960 1.00 0.28 16 PRO A CA 11
ATOM 5172 C C . PRO A 1 16 ? 2.562 6.108 1.798 1.00 0.23 16 PRO A C 11
ATOM 5173 O O . PRO A 1 16 ? 1.639 5.398 2.198 1.00 0.27 16 PRO A O 11
ATOM 5184 N N . GLY A 1 17 ? 2.376 7.276 1.181 1.00 0.23 17 GLY A N 11
ATOM 5185 C CA . GLY A 1 17 ? 1.048 7.758 0.859 1.00 0.28 17 GLY A CA 11
ATOM 5186 C C . GLY A 1 17 ? 0.394 6.921 -0.221 1.00 0.22 17 GLY A C 11
ATOM 5187 O O . GLY A 1 17 ? -0.828 6.885 -0.342 1.00 0.26 17 GLY A O 11
ATOM 5191 N N . ALA A 1 18 ? 1.208 6.235 -1.007 1.00 0.20 18 ALA A N 11
ATOM 5192 C CA . ALA A 1 18 ? 0.685 5.331 -2.012 1.00 0.18 18 ALA A CA 11
ATOM 5193 C C . ALA A 1 18 ? 0.297 4.013 -1.381 1.00 0.14 18 ALA A C 11
ATOM 5194 O O . ALA A 1 18 ? -0.582 3.324 -1.882 1.00 0.18 18 ALA A O 11
ATOM 5201 N N . LEU A 1 19 ? 0.941 3.667 -0.270 1.00 0.12 19 LEU A N 11
ATOM 5202 C CA . LEU A 1 19 ? 0.608 2.449 0.426 1.00 0.14 19 LEU A CA 11
ATOM 5203 C C . LEU A 1 19 ? -0.720 2.613 1.098 1.00 0.14 19 LEU A C 11
ATOM 5204 O O . LEU A 1 19 ? -1.515 1.686 1.144 1.00 0.18 19 LEU A O 11
ATOM 5220 N N . GLN A 1 20 ? -0.981 3.812 1.586 1.00 0.15 20 GLN A N 11
ATOM 5221 C CA . GLN A 1 20 ? -2.237 4.052 2.244 1.00 0.20 20 GLN A CA 11
ATOM 5222 C C . GLN A 1 20 ? -3.347 4.120 1.226 1.00 0.15 20 GLN A C 11
ATOM 5223 O O . GLN A 1 20 ? -4.463 3.651 1.454 1.00 0.17 20 GLN A O 11
ATOM 5237 N N . ARG A 1 21 ? -3.009 4.683 0.099 1.00 0.15 21 ARG A N 11
ATOM 5238 C CA . ARG A 1 21 ? -3.887 4.684 -1.064 1.00 0.19 21 ARG A CA 11
ATOM 5239 C C . ARG A 1 21 ? -4.169 3.249 -1.460 1.00 0.15 21 ARG A C 11
ATOM 5240 O O . ARG A 1 21 ? -5.297 2.862 -1.780 1.00 0.18 21 ARG A O 11
ATOM 5261 N N . HIS A 1 22 ? -3.109 2.475 -1.402 1.00 0.12 22 HIS A N 11
ATOM 5262 C CA . HIS A 1 22 ? -3.131 1.082 -1.804 1.00 0.15 22 HIS A CA 11
ATOM 5263 C C . HIS A 1 22 ? -3.994 0.243 -0.894 1.00 0.13 22 HIS A C 11
ATOM 5264 O O . HIS A 1 22 ? -4.635 -0.708 -1.333 1.00 0.13 22 HIS A O 11
ATOM 5278 N N . VAL A 1 23 ? -3.983 0.552 0.386 1.00 0.17 23 VAL A N 11
ATOM 5279 C CA . VAL A 1 23 ? -4.716 -0.269 1.309 1.00 0.22 23 VAL A CA 11
ATOM 5280 C C . VAL A 1 23 ? -6.219 -0.023 1.138 1.00 0.24 23 VAL A C 11
ATOM 5281 O O . VAL A 1 23 ? -7.044 -0.917 1.368 1.00 0.28 23 VAL A O 11
ATOM 5294 N N . ARG A 1 24 ? -6.561 1.189 0.687 1.00 0.24 24 ARG A N 11
ATOM 5295 C CA . ARG A 1 24 ? -7.933 1.511 0.296 1.00 0.33 24 ARG A CA 11
ATOM 5296 C C . ARG A 1 24 ? -8.365 0.574 -0.829 1.00 0.27 24 ARG A C 11
ATOM 5297 O O . ARG A 1 24 ? -9.518 0.157 -0.910 1.00 0.36 24 ARG A O 11
ATOM 5318 N N . ILE A 1 25 ? -7.406 0.260 -1.693 1.00 0.21 25 ILE A N 11
ATOM 5319 C CA . ILE A 1 25 ? -7.619 -0.623 -2.829 1.00 0.22 25 ILE A CA 11
ATOM 5320 C C . ILE A 1 25 ? -8.042 -2.023 -2.383 1.00 0.19 25 ILE A C 11
ATOM 5321 O O . ILE A 1 25 ? -8.956 -2.617 -2.955 1.00 0.27 25 ILE A O 11
ATOM 5337 N N . HIS A 1 26 ? -7.377 -2.547 -1.360 1.00 0.14 26 HIS A N 11
ATOM 5338 C CA . HIS A 1 26 ? -7.632 -3.913 -0.913 1.00 0.16 26 HIS A CA 11
ATOM 5339 C C . HIS A 1 26 ? -8.939 -4.040 -0.148 1.00 0.24 26 HIS A C 11
ATOM 5340 O O . HIS A 1 26 ? -9.764 -4.900 -0.459 1.00 0.29 26 HIS A O 11
ATOM 5354 N N . THR A 1 27 ? -9.135 -3.203 0.859 1.00 0.41 27 THR A N 11
ATOM 5355 C CA . THR A 1 27 ? -10.297 -3.353 1.718 1.00 0.60 27 THR A CA 11
ATOM 5356 C C . THR A 1 27 ? -11.085 -2.049 1.837 1.00 0.87 27 THR A C 11
ATOM 5357 O O . THR A 1 27 ? -12.308 -2.065 1.969 1.00 1.47 27 THR A O 11
ATOM 5368 N N . GLY A 1 28 ? -10.391 -0.920 1.783 1.00 0.92 28 GLY A N 11
ATOM 5369 C CA . GLY A 1 28 ? -11.063 0.367 1.818 1.00 1.31 28 GLY A CA 11
ATOM 5370 C C . GLY A 1 28 ? -11.411 0.812 3.224 1.00 1.76 28 GLY A C 11
ATOM 5371 O O . GLY A 1 28 ? -11.762 1.971 3.441 1.00 2.36 28 GLY A O 11
ATOM 5375 N N . GLU A 1 29 ? -11.329 -0.112 4.175 1.00 1.83 29 GLU A N 11
ATOM 5376 C CA . GLU A 1 29 ? -11.605 0.191 5.573 1.00 2.54 29 GLU A CA 11
ATOM 5377 C C . GLU A 1 29 ? -10.598 1.196 6.100 1.00 3.12 29 GLU A C 11
ATOM 5378 O O . GLU A 1 29 ? -10.956 2.177 6.750 1.00 3.73 29 GLU A O 11
ATOM 5390 N N . LYS A 1 30 ? -9.338 0.942 5.797 1.00 3.18 30 LYS A N 11
ATOM 5391 C CA . LYS A 1 30 ? -8.249 1.767 6.279 1.00 3.99 30 LYS A CA 11
ATOM 5392 C C . LYS A 1 30 ? -7.536 2.422 5.109 1.00 4.09 30 LYS A C 11
ATOM 5393 O O . LYS A 1 30 ? -7.714 3.640 4.922 1.00 4.21 30 LYS A O 11
ATOM 5413 N N . MET A 1 1 ? 18.470 2.990 1.345 1.00 4.50 1 MET A N 12
ATOM 5414 C CA . MET A 1 1 ? 17.269 3.200 0.506 1.00 3.96 1 MET A CA 12
ATOM 5415 C C . MET A 1 1 ? 16.319 2.018 0.631 1.00 2.83 1 MET A C 12
ATOM 5416 O O . MET A 1 1 ? 16.698 0.871 0.396 1.00 3.15 1 MET A O 12
ATOM 5432 N N . LYS A 1 2 ? 15.082 2.306 1.002 1.00 2.07 2 LYS A N 12
ATOM 5433 C CA . LYS A 1 2 ? 14.061 1.284 1.175 1.00 1.44 2 LYS A CA 12
ATOM 5434 C C . LYS A 1 2 ? 12.715 1.805 0.686 1.00 1.07 2 LYS A C 12
ATOM 5435 O O . LYS A 1 2 ? 12.240 2.841 1.152 1.00 1.15 2 LYS A O 12
ATOM 5454 N N . PRO A 1 3 ? 12.098 1.115 -0.283 1.00 0.85 3 PRO A N 12
ATOM 5455 C CA . PRO A 1 3 ? 10.777 1.483 -0.783 1.00 0.57 3 PRO A CA 12
ATOM 5456 C C . PRO A 1 3 ? 9.673 1.034 0.164 1.00 0.42 3 PRO A C 12
ATOM 5457 O O . PRO A 1 3 ? 9.923 0.336 1.148 1.00 0.58 3 PRO A O 12
ATOM 5468 N N . TYR A 1 4 ? 8.452 1.423 -0.148 1.00 0.26 4 TYR A N 12
ATOM 5469 C CA . TYR A 1 4 ? 7.318 1.089 0.682 1.00 0.19 4 TYR A CA 12
ATOM 5470 C C . TYR A 1 4 ? 6.501 0.015 -0.013 1.00 0.15 4 TYR A C 12
ATOM 5471 O O . TYR A 1 4 ? 5.915 0.252 -1.063 1.00 0.21 4 TYR A O 12
ATOM 5489 N N . VAL A 1 5 ? 6.505 -1.178 0.549 1.00 0.22 5 VAL A N 12
ATOM 5490 C CA . VAL A 1 5 ? 5.881 -2.316 -0.093 1.00 0.18 5 VAL A CA 12
ATOM 5491 C C . VAL A 1 5 ? 4.527 -2.626 0.524 1.00 0.14 5 VAL A C 12
ATOM 5492 O O . VAL A 1 5 ? 4.297 -2.390 1.711 1.00 0.19 5 VAL A O 12
ATOM 5505 N N . CYS A 1 6 ? 3.628 -3.137 -0.299 1.00 0.12 6 CYS A N 12
ATOM 5506 C CA . CYS A 1 6 ? 2.310 -3.523 0.159 1.00 0.13 6 CYS A CA 12
ATOM 5507 C C . CYS A 1 6 ? 2.400 -4.764 1.026 1.00 0.16 6 CYS A C 12
ATOM 5508 O O . CYS A 1 6 ? 2.899 -5.803 0.592 1.00 0.20 6 CYS A O 12
ATOM 5515 N N . ILE A 1 7 ? 1.874 -4.652 2.231 1.00 0.21 7 ILE A N 12
ATOM 5516 C CA . ILE A 1 7 ? 1.930 -5.711 3.212 1.00 0.27 7 ILE A CA 12
ATOM 5517 C C . ILE A 1 7 ? 1.027 -6.872 2.797 1.00 0.25 7 ILE A C 12
ATOM 5518 O O . ILE A 1 7 ? 1.252 -8.021 3.179 1.00 0.32 7 ILE A O 12
ATOM 5534 N N . HIS A 1 8 ? 0.022 -6.575 1.978 1.00 0.21 8 HIS A N 12
ATOM 5535 C CA . HIS A 1 8 ? -0.991 -7.568 1.655 1.00 0.26 8 HIS A CA 12
ATOM 5536 C C . HIS A 1 8 ? -0.632 -8.355 0.399 1.00 0.28 8 HIS A C 12
ATOM 5537 O O . HIS A 1 8 ? -0.823 -9.568 0.357 1.00 0.41 8 HIS A O 12
ATOM 5552 N N . CYS A 1 9 ? -0.119 -7.681 -0.630 1.00 0.20 9 CYS A N 12
ATOM 5553 C CA . CYS A 1 9 ? 0.092 -8.349 -1.903 1.00 0.22 9 CYS A CA 12
ATOM 5554 C C . CYS A 1 9 ? 1.557 -8.304 -2.356 1.00 0.21 9 CYS A C 12
ATOM 5555 O O . CYS A 1 9 ? 1.897 -8.788 -3.435 1.00 0.27 9 CYS A O 12
ATOM 5562 N N . GLN A 1 10 ? 2.407 -7.700 -1.522 1.00 0.19 10 GLN A N 12
ATOM 5563 C CA . GLN A 1 10 ? 3.867 -7.749 -1.693 1.00 0.24 10 GLN A CA 12
ATOM 5564 C C . GLN A 1 10 ? 4.344 -7.025 -2.953 1.00 0.24 10 GLN A C 12
ATOM 5565 O O . GLN A 1 10 ? 5.157 -7.553 -3.711 1.00 0.42 10 GLN A O 12
ATOM 5579 N N . ARG A 1 11 ? 3.860 -5.810 -3.159 1.00 0.21 11 ARG A N 12
ATOM 5580 C CA . ARG A 1 11 ? 4.275 -4.999 -4.294 1.00 0.26 11 ARG A CA 12
ATOM 5581 C C . ARG A 1 11 ? 4.967 -3.727 -3.815 1.00 0.24 11 ARG A C 12
ATOM 5582 O O . ARG A 1 11 ? 4.582 -3.162 -2.796 1.00 0.32 11 ARG A O 12
ATOM 5603 N N . GLN A 1 12 ? 5.976 -3.286 -4.554 1.00 0.26 12 GLN A N 12
ATOM 5604 C CA . GLN A 1 12 ? 6.818 -2.173 -4.132 1.00 0.28 12 GLN A CA 12
ATOM 5605 C C . GLN A 1 12 ? 6.293 -0.842 -4.655 1.00 0.25 12 GLN A C 12
ATOM 5606 O O . GLN A 1 12 ? 6.047 -0.694 -5.853 1.00 0.38 12 GLN A O 12
ATOM 5620 N N . PHE A 1 13 ? 6.129 0.122 -3.760 1.00 0.19 13 PHE A N 12
ATOM 5621 C CA . PHE A 1 13 ? 5.704 1.464 -4.139 1.00 0.19 13 PHE A CA 12
ATOM 5622 C C . PHE A 1 13 ? 6.700 2.503 -3.634 1.00 0.20 13 PHE A C 12
ATOM 5623 O O . PHE A 1 13 ? 7.534 2.220 -2.768 1.00 0.36 13 PHE A O 12
ATOM 5640 N N . ALA A 1 14 ? 6.598 3.705 -4.183 1.00 0.22 14 ALA A N 12
ATOM 5641 C CA . ALA A 1 14 ? 7.567 4.763 -3.931 1.00 0.23 14 ALA A CA 12
ATOM 5642 C C . ALA A 1 14 ? 7.205 5.594 -2.718 1.00 0.21 14 ALA A C 12
ATOM 5643 O O . ALA A 1 14 ? 8.077 6.025 -1.964 1.00 0.41 14 ALA A O 12
ATOM 5650 N N . ASP A 1 15 ? 5.921 5.829 -2.542 1.00 0.19 15 ASP A N 12
ATOM 5651 C CA . ASP A 1 15 ? 5.463 6.815 -1.586 1.00 0.24 15 ASP A CA 12
ATOM 5652 C C . ASP A 1 15 ? 4.623 6.169 -0.501 1.00 0.21 15 ASP A C 12
ATOM 5653 O O . ASP A 1 15 ? 3.817 5.277 -0.775 1.00 0.20 15 ASP A O 12
ATOM 5662 N N . PRO A 1 16 ? 4.808 6.614 0.752 1.00 0.26 16 PRO A N 12
ATOM 5663 C CA . PRO A 1 16 ? 3.995 6.162 1.883 1.00 0.28 16 PRO A CA 12
ATOM 5664 C C . PRO A 1 16 ? 2.526 6.483 1.659 1.00 0.23 16 PRO A C 12
ATOM 5665 O O . PRO A 1 16 ? 1.641 5.723 2.057 1.00 0.27 16 PRO A O 12
ATOM 5676 N N . GLY A 1 17 ? 2.283 7.619 1.006 1.00 0.23 17 GLY A N 12
ATOM 5677 C CA . GLY A 1 17 ? 0.933 8.020 0.658 1.00 0.28 17 GLY A CA 12
ATOM 5678 C C . GLY A 1 17 ? 0.270 7.031 -0.275 1.00 0.22 17 GLY A C 12
ATOM 5679 O O . GLY A 1 17 ? -0.930 6.773 -0.172 1.00 0.26 17 GLY A O 12
ATOM 5683 N N . ALA A 1 18 ? 1.061 6.457 -1.173 1.00 0.20 18 ALA A N 12
ATOM 5684 C CA . ALA A 1 18 ? 0.545 5.481 -2.114 1.00 0.18 18 ALA A CA 12
ATOM 5685 C C . ALA A 1 18 ? 0.158 4.204 -1.406 1.00 0.14 18 ALA A C 12
ATOM 5686 O O . ALA A 1 18 ? -0.775 3.533 -1.820 1.00 0.18 18 ALA A O 12
ATOM 5693 N N . LEU A 1 19 ? 0.864 3.870 -0.332 1.00 0.12 19 LEU A N 12
ATOM 5694 C CA . LEU A 1 19 ? 0.540 2.687 0.429 1.00 0.14 19 LEU A CA 12
ATOM 5695 C C . LEU A 1 19 ? -0.771 2.899 1.123 1.00 0.14 19 LEU A C 12
ATOM 5696 O O . LEU A 1 19 ? -1.533 1.964 1.338 1.00 0.18 19 LEU A O 12
ATOM 5712 N N . GLN A 1 20 ? -1.056 4.147 1.436 1.00 0.15 20 GLN A N 12
ATOM 5713 C CA . GLN A 1 20 ? -2.279 4.451 2.115 1.00 0.20 20 GLN A CA 12
ATOM 5714 C C . GLN A 1 20 ? -3.436 4.358 1.154 1.00 0.15 20 GLN A C 12
ATOM 5715 O O . GLN A 1 20 ? -4.490 3.799 1.463 1.00 0.17 20 GLN A O 12
ATOM 5729 N N . ARG A 1 21 ? -3.197 4.860 -0.031 1.00 0.15 21 ARG A N 12
ATOM 5730 C CA . ARG A 1 21 ? -4.170 4.781 -1.101 1.00 0.19 21 ARG A CA 12
ATOM 5731 C C . ARG A 1 21 ? -4.326 3.334 -1.524 1.00 0.15 21 ARG A C 12
ATOM 5732 O O . ARG A 1 21 ? -5.409 2.889 -1.898 1.00 0.18 21 ARG A O 12
ATOM 5753 N N . HIS A 1 22 ? -3.228 2.601 -1.418 1.00 0.12 22 HIS A N 12
ATOM 5754 C CA . HIS A 1 22 ? -3.187 1.222 -1.869 1.00 0.15 22 HIS A CA 12
ATOM 5755 C C . HIS A 1 22 ? -3.968 0.321 -0.948 1.00 0.13 22 HIS A C 12
ATOM 5756 O O . HIS A 1 22 ? -4.715 -0.548 -1.397 1.00 0.13 22 HIS A O 12
ATOM 5770 N N . VAL A 1 23 ? -3.772 0.498 0.345 1.00 0.17 23 VAL A N 12
ATOM 5771 C CA . VAL A 1 23 ? -4.400 -0.383 1.294 1.00 0.22 23 VAL A CA 12
ATOM 5772 C C . VAL A 1 23 ? -5.912 -0.183 1.269 1.00 0.24 23 VAL A C 12
ATOM 5773 O O . VAL A 1 23 ? -6.684 -1.127 1.466 1.00 0.28 23 VAL A O 12
ATOM 5786 N N . ARG A 1 24 ? -6.333 1.052 0.996 1.00 0.24 24 ARG A N 12
ATOM 5787 C CA . ARG A 1 24 ? -7.747 1.355 0.817 1.00 0.33 24 ARG A CA 12
ATOM 5788 C C . ARG A 1 24 ? -8.318 0.610 -0.389 1.00 0.27 24 ARG A C 12
ATOM 5789 O O . ARG A 1 24 ? -9.505 0.283 -0.417 1.00 0.36 24 ARG A O 12
ATOM 5810 N N . ILE A 1 25 ? -7.468 0.334 -1.376 1.00 0.21 25 ILE A N 12
ATOM 5811 C CA . ILE A 1 25 ? -7.861 -0.449 -2.537 1.00 0.22 25 ILE A CA 12
ATOM 5812 C C . ILE A 1 25 ? -8.215 -1.880 -2.130 1.00 0.19 25 ILE A C 12
ATOM 5813 O O . ILE A 1 25 ? -9.240 -2.421 -2.550 1.00 0.27 25 ILE A O 12
ATOM 5829 N N . HIS A 1 26 ? -7.376 -2.481 -1.291 1.00 0.14 26 HIS A N 12
ATOM 5830 C CA . HIS A 1 26 ? -7.641 -3.829 -0.788 1.00 0.16 26 HIS A CA 12
ATOM 5831 C C . HIS A 1 26 ? -8.873 -3.837 0.103 1.00 0.24 26 HIS A C 12
ATOM 5832 O O . HIS A 1 26 ? -9.566 -4.848 0.220 1.00 0.29 26 HIS A O 12
ATOM 5846 N N . THR A 1 27 ? -9.146 -2.708 0.733 1.00 0.41 27 THR A N 12
ATOM 5847 C CA . THR A 1 27 ? -10.291 -2.600 1.614 1.00 0.60 27 THR A CA 12
ATOM 5848 C C . THR A 1 27 ? -11.499 -2.057 0.850 1.00 0.87 27 THR A C 12
ATOM 5849 O O . THR A 1 27 ? -12.402 -1.443 1.423 1.00 1.47 27 THR A O 12
ATOM 5860 N N . GLY A 1 28 ? -11.499 -2.280 -0.458 1.00 0.92 28 GLY A N 12
ATOM 5861 C CA . GLY A 1 28 ? -12.636 -1.922 -1.273 1.00 1.31 28 GLY A CA 12
ATOM 5862 C C . GLY A 1 28 ? -13.762 -2.917 -1.111 1.00 1.76 28 GLY A C 12
ATOM 5863 O O . GLY A 1 28 ? -14.120 -3.621 -2.052 1.00 2.36 28 GLY A O 12
ATOM 5867 N N . GLU A 1 29 ? -14.309 -2.978 0.098 1.00 1.83 29 GLU A N 12
ATOM 5868 C CA . GLU A 1 29 ? -15.371 -3.919 0.427 1.00 2.54 29 GLU A CA 12
ATOM 5869 C C . GLU A 1 29 ? -16.697 -3.481 -0.191 1.00 3.12 29 GLU A C 12
ATOM 5870 O O . GLU A 1 29 ? -17.681 -4.218 -0.168 1.00 3.73 29 GLU A O 12
ATOM 5882 N N . LYS A 1 30 ? -16.711 -2.280 -0.737 1.00 3.18 30 LYS A N 12
ATOM 5883 C CA . LYS A 1 30 ? -17.870 -1.780 -1.449 1.00 3.99 30 LYS A CA 12
ATOM 5884 C C . LYS A 1 30 ? -17.506 -1.582 -2.915 1.00 4.09 30 LYS A C 12
ATOM 5885 O O . LYS A 1 30 ? -17.081 -0.466 -3.279 1.00 4.21 30 LYS A O 12
ATOM 5905 N N . MET A 1 1 ? 13.534 -5.596 -0.415 1.00 4.50 1 MET A N 13
ATOM 5906 C CA . MET A 1 1 ? 12.701 -4.373 -0.369 1.00 3.96 1 MET A CA 13
ATOM 5907 C C . MET A 1 1 ? 13.583 -3.134 -0.284 1.00 2.83 1 MET A C 13
ATOM 5908 O O . MET A 1 1 ? 14.765 -3.227 0.043 1.00 3.15 1 MET A O 13
ATOM 5924 N N . LYS A 1 2 ? 13.001 -1.986 -0.596 1.00 2.07 2 LYS A N 13
ATOM 5925 C CA . LYS A 1 2 ? 13.705 -0.711 -0.534 1.00 1.44 2 LYS A CA 13
ATOM 5926 C C . LYS A 1 2 ? 12.696 0.433 -0.378 1.00 1.07 2 LYS A C 13
ATOM 5927 O O . LYS A 1 2 ? 12.819 1.249 0.538 1.00 1.15 2 LYS A O 13
ATOM 5946 N N . PRO A 1 3 ? 11.676 0.523 -1.267 1.00 0.85 3 PRO A N 13
ATOM 5947 C CA . PRO A 1 3 ? 10.578 1.471 -1.096 1.00 0.57 3 PRO A CA 13
ATOM 5948 C C . PRO A 1 3 ? 9.493 0.905 -0.189 1.00 0.42 3 PRO A C 13
ATOM 5949 O O . PRO A 1 3 ? 9.653 -0.178 0.385 1.00 0.58 3 PRO A O 13
ATOM 5960 N N . TYR A 1 4 ? 8.391 1.626 -0.066 1.00 0.26 4 TYR A N 13
ATOM 5961 C CA . TYR A 1 4 ? 7.278 1.163 0.744 1.00 0.19 4 TYR A CA 13
ATOM 5962 C C . TYR A 1 4 ? 6.512 0.094 -0.014 1.00 0.15 4 TYR A C 13
ATOM 5963 O O . TYR A 1 4 ? 6.057 0.316 -1.128 1.00 0.21 4 TYR A O 13
ATOM 5981 N N . VAL A 1 5 ? 6.397 -1.076 0.580 1.00 0.22 5 VAL A N 13
ATOM 5982 C CA . VAL A 1 5 ? 5.790 -2.202 -0.092 1.00 0.18 5 VAL A CA 13
ATOM 5983 C C . VAL A 1 5 ? 4.469 -2.576 0.560 1.00 0.14 5 VAL A C 13
ATOM 5984 O O . VAL A 1 5 ? 4.287 -2.400 1.764 1.00 0.19 5 VAL A O 13
ATOM 5997 N N . CYS A 1 6 ? 3.544 -3.067 -0.247 1.00 0.12 6 CYS A N 13
ATOM 5998 C CA . CYS A 1 6 ? 2.259 -3.510 0.249 1.00 0.13 6 CYS A CA 13
ATOM 5999 C C . CYS A 1 6 ? 2.419 -4.757 1.093 1.00 0.16 6 CYS A C 13
ATOM 6000 O O . CYS A 1 6 ? 2.992 -5.752 0.652 1.00 0.20 6 CYS A O 13
ATOM 6007 N N . ILE A 1 7 ? 1.876 -4.694 2.292 1.00 0.21 7 ILE A N 13
ATOM 6008 C CA . ILE A 1 7 ? 1.969 -5.767 3.251 1.00 0.27 7 ILE A CA 13
ATOM 6009 C C . ILE A 1 7 ? 1.066 -6.921 2.829 1.00 0.25 7 ILE A C 13
ATOM 6010 O O . ILE A 1 7 ? 1.332 -8.085 3.131 1.00 0.32 7 ILE A O 13
ATOM 6026 N N . HIS A 1 8 ? 0.015 -6.588 2.092 1.00 0.21 8 HIS A N 13
ATOM 6027 C CA . HIS A 1 8 ? -1.004 -7.565 1.756 1.00 0.26 8 HIS A CA 13
ATOM 6028 C C . HIS A 1 8 ? -0.648 -8.352 0.496 1.00 0.28 8 HIS A C 13
ATOM 6029 O O . HIS A 1 8 ? -0.795 -9.571 0.473 1.00 0.41 8 HIS A O 13
ATOM 6044 N N . CYS A 1 9 ? -0.186 -7.675 -0.554 1.00 0.20 9 CYS A N 13
ATOM 6045 C CA . CYS A 1 9 ? 0.034 -8.359 -1.816 1.00 0.22 9 CYS A CA 13
ATOM 6046 C C . CYS A 1 9 ? 1.482 -8.252 -2.304 1.00 0.21 9 CYS A C 13
ATOM 6047 O O . CYS A 1 9 ? 1.822 -8.769 -3.368 1.00 0.27 9 CYS A O 13
ATOM 6054 N N . GLN A 1 10 ? 2.317 -7.570 -1.514 1.00 0.19 10 GLN A N 13
ATOM 6055 C CA . GLN A 1 10 ? 3.768 -7.505 -1.746 1.00 0.24 10 GLN A CA 13
ATOM 6056 C C . GLN A 1 10 ? 4.128 -6.744 -3.026 1.00 0.24 10 GLN A C 13
ATOM 6057 O O . GLN A 1 10 ? 4.870 -7.238 -3.872 1.00 0.42 10 GLN A O 13
ATOM 6071 N N . ARG A 1 11 ? 3.616 -5.531 -3.152 1.00 0.21 11 ARG A N 13
ATOM 6072 C CA . ARG A 1 11 ? 3.918 -4.680 -4.287 1.00 0.26 11 ARG A CA 13
ATOM 6073 C C . ARG A 1 11 ? 4.663 -3.441 -3.804 1.00 0.24 11 ARG A C 13
ATOM 6074 O O . ARG A 1 11 ? 4.271 -2.836 -2.811 1.00 0.32 11 ARG A O 13
ATOM 6095 N N . GLN A 1 12 ? 5.730 -3.065 -4.494 1.00 0.26 12 GLN A N 13
ATOM 6096 C CA . GLN A 1 12 ? 6.594 -1.988 -4.038 1.00 0.28 12 GLN A CA 13
ATOM 6097 C C . GLN A 1 12 ? 6.168 -0.648 -4.632 1.00 0.25 12 GLN A C 13
ATOM 6098 O O . GLN A 1 12 ? 5.956 -0.540 -5.840 1.00 0.38 12 GLN A O 13
ATOM 6112 N N . PHE A 1 13 ? 6.056 0.369 -3.786 1.00 0.19 13 PHE A N 13
ATOM 6113 C CA . PHE A 1 13 ? 5.678 1.707 -4.231 1.00 0.19 13 PHE A CA 13
ATOM 6114 C C . PHE A 1 13 ? 6.568 2.764 -3.592 1.00 0.20 13 PHE A C 13
ATOM 6115 O O . PHE A 1 13 ? 7.046 2.614 -2.470 1.00 0.36 13 PHE A O 13
ATOM 6132 N N . ALA A 1 14 ? 6.779 3.836 -4.348 1.00 0.22 14 ALA A N 13
ATOM 6133 C CA . ALA A 1 14 ? 7.744 4.879 -4.014 1.00 0.23 14 ALA A CA 13
ATOM 6134 C C . ALA A 1 14 ? 7.421 5.607 -2.723 1.00 0.21 14 ALA A C 13
ATOM 6135 O O . ALA A 1 14 ? 8.324 5.997 -1.984 1.00 0.41 14 ALA A O 13
ATOM 6142 N N . ASP A 1 15 ? 6.140 5.809 -2.464 1.00 0.19 15 ASP A N 13
ATOM 6143 C CA . ASP A 1 15 ? 5.719 6.692 -1.390 1.00 0.24 15 ASP A CA 13
ATOM 6144 C C . ASP A 1 15 ? 4.714 6.003 -0.482 1.00 0.21 15 ASP A C 13
ATOM 6145 O O . ASP A 1 15 ? 3.860 5.241 -0.944 1.00 0.20 15 ASP A O 13
ATOM 6154 N N . PRO A 1 16 ? 4.806 6.277 0.833 1.00 0.26 16 PRO A N 13
ATOM 6155 C CA . PRO A 1 16 ? 3.892 5.714 1.827 1.00 0.28 16 PRO A CA 13
ATOM 6156 C C . PRO A 1 16 ? 2.471 6.208 1.613 1.00 0.23 16 PRO A C 13
ATOM 6157 O O . PRO A 1 16 ? 1.512 5.557 2.012 1.00 0.27 16 PRO A O 13
ATOM 6168 N N . GLY A 1 17 ? 2.351 7.371 0.979 1.00 0.23 17 GLY A N 13
ATOM 6169 C CA . GLY A 1 17 ? 1.051 7.878 0.597 1.00 0.28 17 GLY A CA 13
ATOM 6170 C C . GLY A 1 17 ? 0.341 6.928 -0.339 1.00 0.22 17 GLY A C 13
ATOM 6171 O O . GLY A 1 17 ? -0.850 6.665 -0.189 1.00 0.26 17 GLY A O 13
ATOM 6175 N N . ALA A 1 18 ? 1.086 6.382 -1.291 1.00 0.20 18 ALA A N 13
ATOM 6176 C CA . ALA A 1 18 ? 0.530 5.432 -2.236 1.00 0.18 18 ALA A CA 13
ATOM 6177 C C . ALA A 1 18 ? 0.226 4.115 -1.559 1.00 0.14 18 ALA A C 13
ATOM 6178 O O . ALA A 1 18 ? -0.598 3.351 -2.046 1.00 0.18 18 ALA A O 13
ATOM 6185 N N . LEU A 1 19 ? 0.884 3.846 -0.437 1.00 0.12 19 LEU A N 13
ATOM 6186 C CA . LEU A 1 19 ? 0.587 2.660 0.334 1.00 0.14 19 LEU A CA 13
ATOM 6187 C C . LEU A 1 19 ? -0.701 2.867 1.083 1.00 0.14 19 LEU A C 13
ATOM 6188 O O . LEU A 1 19 ? -1.417 1.916 1.393 1.00 0.18 19 LEU A O 13
ATOM 6204 N N . GLN A 1 20 ? -1.005 4.121 1.359 1.00 0.15 20 GLN A N 13
ATOM 6205 C CA . GLN A 1 20 ? -2.252 4.442 2.001 1.00 0.20 20 GLN A CA 13
ATOM 6206 C C . GLN A 1 20 ? -3.378 4.300 1.006 1.00 0.15 20 GLN A C 13
ATOM 6207 O O . GLN A 1 20 ? -4.436 3.731 1.294 1.00 0.17 20 GLN A O 13
ATOM 6221 N N . ARG A 1 21 ? -3.107 4.794 -0.179 1.00 0.15 21 ARG A N 13
ATOM 6222 C CA . ARG A 1 21 ? -3.998 4.617 -1.311 1.00 0.19 21 ARG A CA 13
ATOM 6223 C C . ARG A 1 21 ? -4.140 3.136 -1.607 1.00 0.15 21 ARG A C 13
ATOM 6224 O O . ARG A 1 21 ? -5.206 2.651 -1.976 1.00 0.18 21 ARG A O 13
ATOM 6245 N N . HIS A 1 22 ? -3.041 2.429 -1.416 1.00 0.12 22 HIS A N 13
ATOM 6246 C CA . HIS A 1 22 ? -2.960 1.009 -1.731 1.00 0.15 22 HIS A CA 13
ATOM 6247 C C . HIS A 1 22 ? -3.844 0.186 -0.821 1.00 0.13 22 HIS A C 13
ATOM 6248 O O . HIS A 1 22 ? -4.597 -0.683 -1.270 1.00 0.13 22 HIS A O 13
ATOM 6262 N N . VAL A 1 23 ? -3.731 0.436 0.471 1.00 0.17 23 VAL A N 13
ATOM 6263 C CA . VAL A 1 23 ? -4.415 -0.395 1.427 1.00 0.22 23 VAL A CA 13
ATOM 6264 C C . VAL A 1 23 ? -5.930 -0.219 1.314 1.00 0.24 23 VAL A C 13
ATOM 6265 O O . VAL A 1 23 ? -6.681 -1.189 1.436 1.00 0.28 23 VAL A O 13
ATOM 6278 N N . ARG A 1 24 ? -6.381 1.008 1.024 1.00 0.24 24 ARG A N 13
ATOM 6279 C CA . ARG A 1 24 ? -7.812 1.255 0.820 1.00 0.33 24 ARG A CA 13
ATOM 6280 C C . ARG A 1 24 ? -8.288 0.655 -0.501 1.00 0.27 24 ARG A C 13
ATOM 6281 O O . ARG A 1 24 ? -9.487 0.604 -0.769 1.00 0.36 24 ARG A O 13
ATOM 6302 N N . ILE A 1 25 ? -7.351 0.208 -1.329 1.00 0.21 25 ILE A N 13
ATOM 6303 C CA . ILE A 1 25 ? -7.700 -0.519 -2.535 1.00 0.22 25 ILE A CA 13
ATOM 6304 C C . ILE A 1 25 ? -8.117 -1.941 -2.175 1.00 0.19 25 ILE A C 13
ATOM 6305 O O . ILE A 1 25 ? -9.106 -2.455 -2.698 1.00 0.27 25 ILE A O 13
ATOM 6321 N N . HIS A 1 26 ? -7.372 -2.567 -1.266 1.00 0.14 26 HIS A N 13
ATOM 6322 C CA . HIS A 1 26 ? -7.723 -3.908 -0.799 1.00 0.16 26 HIS A CA 13
ATOM 6323 C C . HIS A 1 26 ? -8.977 -3.860 0.057 1.00 0.24 26 HIS A C 13
ATOM 6324 O O . HIS A 1 26 ? -9.937 -4.590 -0.184 1.00 0.29 26 HIS A O 13
ATOM 6338 N N . THR A 1 27 ? -8.965 -2.981 1.047 1.00 0.41 27 THR A N 13
ATOM 6339 C CA . THR A 1 27 ? -10.080 -2.848 1.966 1.00 0.60 27 THR A CA 13
ATOM 6340 C C . THR A 1 27 ? -11.045 -1.774 1.448 1.00 0.87 27 THR A C 13
ATOM 6341 O O . THR A 1 27 ? -11.380 -0.810 2.141 1.00 1.47 27 THR A O 13
ATOM 6352 N N . GLY A 1 28 ? -11.453 -1.938 0.188 1.00 0.92 28 GLY A N 13
ATOM 6353 C CA . GLY A 1 28 ? -12.328 -0.977 -0.469 1.00 1.31 28 GLY A CA 13
ATOM 6354 C C . GLY A 1 28 ? -13.730 -0.941 0.111 1.00 1.76 28 GLY A C 13
ATOM 6355 O O . GLY A 1 28 ? -14.718 -1.088 -0.607 1.00 2.36 28 GLY A O 13
ATOM 6359 N N . GLU A 1 29 ? -13.803 -0.745 1.415 1.00 1.83 29 GLU A N 13
ATOM 6360 C CA . GLU A 1 29 ? -15.048 -0.601 2.126 1.00 2.54 29 GLU A CA 13
ATOM 6361 C C . GLU A 1 29 ? -15.634 0.775 1.851 1.00 3.12 29 GLU A C 13
ATOM 6362 O O . GLU A 1 29 ? -16.851 0.963 1.808 1.00 3.73 29 GLU A O 13
ATOM 6374 N N . LYS A 1 30 ? -14.741 1.729 1.647 1.00 3.18 30 LYS A N 13
ATOM 6375 C CA . LYS A 1 30 ? -15.113 3.086 1.325 1.00 3.99 30 LYS A CA 13
ATOM 6376 C C . LYS A 1 30 ? -14.093 3.665 0.360 1.00 4.09 30 LYS A C 13
ATOM 6377 O O . LYS A 1 30 ? -12.920 3.822 0.757 1.00 4.21 30 LYS A O 13
ATOM 6397 N N . MET A 1 1 ? 14.718 -1.912 2.538 1.00 4.50 1 MET A N 14
ATOM 6398 C CA . MET A 1 1 ? 13.690 -1.521 1.550 1.00 3.96 1 MET A CA 14
ATOM 6399 C C . MET A 1 1 ? 13.647 -0.010 1.397 1.00 2.83 1 MET A C 14
ATOM 6400 O O . MET A 1 1 ? 13.284 0.711 2.331 1.00 3.15 1 MET A O 14
ATOM 6416 N N . LYS A 1 2 ? 14.037 0.468 0.222 1.00 2.07 2 LYS A N 14
ATOM 6417 C CA . LYS A 1 2 ? 13.960 1.890 -0.088 1.00 1.44 2 LYS A CA 14
ATOM 6418 C C . LYS A 1 2 ? 12.500 2.340 -0.214 1.00 1.07 2 LYS A C 14
ATOM 6419 O O . LYS A 1 2 ? 12.079 3.257 0.490 1.00 1.15 2 LYS A O 14
ATOM 6438 N N . PRO A 1 3 ? 11.698 1.710 -1.102 1.00 0.85 3 PRO A N 14
ATOM 6439 C CA . PRO A 1 3 ? 10.295 2.072 -1.260 1.00 0.57 3 PRO A CA 14
ATOM 6440 C C . PRO A 1 3 ? 9.421 1.460 -0.177 1.00 0.42 3 PRO A C 14
ATOM 6441 O O . PRO A 1 3 ? 9.894 0.719 0.688 1.00 0.58 3 PRO A O 14
ATOM 6452 N N . TYR A 1 4 ? 8.148 1.785 -0.225 1.00 0.26 4 TYR A N 14
ATOM 6453 C CA . TYR A 1 4 ? 7.184 1.261 0.714 1.00 0.19 4 TYR A CA 14
ATOM 6454 C C . TYR A 1 4 ? 6.430 0.117 0.062 1.00 0.15 4 TYR A C 14
ATOM 6455 O O . TYR A 1 4 ? 5.872 0.268 -1.018 1.00 0.21 4 TYR A O 14
ATOM 6473 N N . VAL A 1 5 ? 6.447 -1.034 0.698 1.00 0.22 5 VAL A N 14
ATOM 6474 C CA . VAL A 1 5 ? 5.898 -2.231 0.097 1.00 0.18 5 VAL A CA 14
ATOM 6475 C C . VAL A 1 5 ? 4.536 -2.586 0.680 1.00 0.14 5 VAL A C 14
ATOM 6476 O O . VAL A 1 5 ? 4.262 -2.346 1.857 1.00 0.19 5 VAL A O 14
ATOM 6489 N N . CYS A 1 6 ? 3.685 -3.150 -0.165 1.00 0.12 6 CYS A N 14
ATOM 6490 C CA . CYS A 1 6 ? 2.359 -3.574 0.244 1.00 0.13 6 CYS A CA 14
ATOM 6491 C C . CYS A 1 6 ? 2.444 -4.836 1.082 1.00 0.16 6 CYS A C 14
ATOM 6492 O O . CYS A 1 6 ? 3.062 -5.820 0.681 1.00 0.20 6 CYS A O 14
ATOM 6499 N N . ILE A 1 7 ? 1.782 -4.809 2.221 1.00 0.21 7 ILE A N 14
ATOM 6500 C CA . ILE A 1 7 ? 1.812 -5.904 3.158 1.00 0.27 7 ILE A CA 14
ATOM 6501 C C . ILE A 1 7 ? 0.869 -7.012 2.692 1.00 0.25 7 ILE A C 14
ATOM 6502 O O . ILE A 1 7 ? 1.027 -8.180 3.046 1.00 0.32 7 ILE A O 14
ATOM 6518 N N . HIS A 1 8 ? -0.095 -6.639 1.862 1.00 0.21 8 HIS A N 14
ATOM 6519 C CA . HIS A 1 8 ? -1.144 -7.565 1.471 1.00 0.26 8 HIS A CA 14
ATOM 6520 C C . HIS A 1 8 ? -0.765 -8.350 0.216 1.00 0.28 8 HIS A C 14
ATOM 6521 O O . HIS A 1 8 ? -0.933 -9.568 0.176 1.00 0.41 8 HIS A O 14
ATOM 6536 N N . CYS A 1 9 ? -0.256 -7.671 -0.809 1.00 0.20 9 CYS A N 14
ATOM 6537 C CA . CYS A 1 9 ? -0.007 -8.341 -2.072 1.00 0.22 9 CYS A CA 14
ATOM 6538 C C . CYS A 1 9 ? 1.488 -8.414 -2.406 1.00 0.21 9 CYS A C 14
ATOM 6539 O O . CYS A 1 9 ? 1.881 -9.031 -3.396 1.00 0.27 9 CYS A O 14
ATOM 6546 N N . GLN A 1 10 ? 2.305 -7.775 -1.557 1.00 0.19 10 GLN A N 14
ATOM 6547 C CA . GLN A 1 10 ? 3.771 -7.817 -1.666 1.00 0.24 10 GLN A CA 14
ATOM 6548 C C . GLN A 1 10 ? 4.278 -7.096 -2.919 1.00 0.24 10 GLN A C 14
ATOM 6549 O O . GLN A 1 10 ? 4.976 -7.680 -3.746 1.00 0.42 10 GLN A O 14
ATOM 6563 N N . ARG A 1 11 ? 3.940 -5.820 -3.038 1.00 0.21 11 ARG A N 14
ATOM 6564 C CA . ARG A 1 11 ? 4.365 -5.012 -4.164 1.00 0.26 11 ARG A CA 14
ATOM 6565 C C . ARG A 1 11 ? 5.001 -3.717 -3.669 1.00 0.24 11 ARG A C 14
ATOM 6566 O O . ARG A 1 11 ? 4.542 -3.134 -2.689 1.00 0.32 11 ARG A O 14
ATOM 6587 N N . GLN A 1 12 ? 6.054 -3.278 -4.346 1.00 0.26 12 GLN A N 14
ATOM 6588 C CA . GLN A 1 12 ? 6.849 -2.138 -3.900 1.00 0.28 12 GLN A CA 14
ATOM 6589 C C . GLN A 1 12 ? 6.354 -0.831 -4.523 1.00 0.25 12 GLN A C 14
ATOM 6590 O O . GLN A 1 12 ? 6.255 -0.716 -5.749 1.00 0.38 12 GLN A O 14
ATOM 6604 N N . PHE A 1 13 ? 6.047 0.151 -3.676 1.00 0.19 13 PHE A N 14
ATOM 6605 C CA . PHE A 1 13 ? 5.579 1.458 -4.142 1.00 0.19 13 PHE A CA 14
ATOM 6606 C C . PHE A 1 13 ? 6.419 2.592 -3.563 1.00 0.20 13 PHE A C 14
ATOM 6607 O O . PHE A 1 13 ? 6.837 2.565 -2.410 1.00 0.36 13 PHE A O 14
ATOM 6624 N N . ALA A 1 14 ? 6.654 3.585 -4.412 1.00 0.22 14 ALA A N 14
ATOM 6625 C CA . ALA A 1 14 ? 7.558 4.699 -4.128 1.00 0.23 14 ALA A CA 14
ATOM 6626 C C . ALA A 1 14 ? 7.157 5.517 -2.914 1.00 0.21 14 ALA A C 14
ATOM 6627 O O . ALA A 1 14 ? 8.013 6.002 -2.172 1.00 0.41 14 ALA A O 14
ATOM 6634 N N . ASP A 1 15 ? 5.862 5.681 -2.727 1.00 0.19 15 ASP A N 14
ATOM 6635 C CA . ASP A 1 15 ? 5.354 6.699 -1.824 1.00 0.24 15 ASP A CA 14
ATOM 6636 C C . ASP A 1 15 ? 4.626 6.082 -0.644 1.00 0.21 15 ASP A C 14
ATOM 6637 O O . ASP A 1 15 ? 3.897 5.098 -0.793 1.00 0.20 15 ASP A O 14
ATOM 6646 N N . PRO A 1 16 ? 4.800 6.678 0.546 1.00 0.26 16 PRO A N 14
ATOM 6647 C CA . PRO A 1 16 ? 4.067 6.278 1.745 1.00 0.28 16 PRO A CA 14
ATOM 6648 C C . PRO A 1 16 ? 2.588 6.612 1.597 1.00 0.23 16 PRO A C 14
ATOM 6649 O O . PRO A 1 16 ? 1.716 5.907 2.107 1.00 0.27 16 PRO A O 14
ATOM 6660 N N . GLY A 1 17 ? 2.323 7.696 0.871 1.00 0.23 17 GLY A N 14
ATOM 6661 C CA . GLY A 1 17 ? 0.963 8.100 0.589 1.00 0.28 17 GLY A CA 14
ATOM 6662 C C . GLY A 1 17 ? 0.254 7.100 -0.293 1.00 0.22 17 GLY A C 14
ATOM 6663 O O . GLY A 1 17 ? -0.935 6.827 -0.112 1.00 0.26 17 GLY A O 14
ATOM 6667 N N . ALA A 1 18 ? 0.994 6.529 -1.237 1.00 0.20 18 ALA A N 14
ATOM 6668 C CA . ALA A 1 18 ? 0.431 5.558 -2.156 1.00 0.18 18 ALA A CA 14
ATOM 6669 C C . ALA A 1 18 ? 0.095 4.269 -1.441 1.00 0.14 18 ALA A C 14
ATOM 6670 O O . ALA A 1 18 ? -0.810 3.564 -1.853 1.00 0.18 18 ALA A O 14
ATOM 6677 N N . LEU A 1 19 ? 0.818 3.964 -0.365 1.00 0.12 19 LEU A N 14
ATOM 6678 C CA . LEU A 1 19 ? 0.539 2.776 0.413 1.00 0.14 19 LEU A CA 14
ATOM 6679 C C . LEU A 1 19 ? -0.744 2.972 1.167 1.00 0.14 19 LEU A C 14
ATOM 6680 O O . LEU A 1 19 ? -1.496 2.027 1.394 1.00 0.18 19 LEU A O 14
ATOM 6696 N N . GLN A 1 20 ? -1.012 4.212 1.530 1.00 0.15 20 GLN A N 14
ATOM 6697 C CA . GLN A 1 20 ? -2.240 4.510 2.208 1.00 0.20 20 GLN A CA 14
ATOM 6698 C C . GLN A 1 20 ? -3.400 4.340 1.268 1.00 0.15 20 GLN A C 14
ATOM 6699 O O . GLN A 1 20 ? -4.416 3.726 1.603 1.00 0.17 20 GLN A O 14
ATOM 6713 N N . ARG A 1 21 ? -3.209 4.854 0.080 1.00 0.15 21 ARG A N 14
ATOM 6714 C CA . ARG A 1 21 ? -4.167 4.697 -0.990 1.00 0.19 21 ARG A CA 14
ATOM 6715 C C . ARG A 1 21 ? -4.316 3.222 -1.290 1.00 0.15 21 ARG A C 14
ATOM 6716 O O . ARG A 1 21 ? -5.412 2.708 -1.481 1.00 0.18 21 ARG A O 14
ATOM 6737 N N . HIS A 1 22 ? -3.175 2.559 -1.262 1.00 0.12 22 HIS A N 14
ATOM 6738 C CA . HIS A 1 22 ? -3.047 1.176 -1.691 1.00 0.15 22 HIS A CA 14
ATOM 6739 C C . HIS A 1 22 ? -3.815 0.238 -0.800 1.00 0.13 22 HIS A C 14
ATOM 6740 O O . HIS A 1 22 ? -4.555 -0.622 -1.277 1.00 0.13 22 HIS A O 14
ATOM 6754 N N . VAL A 1 23 ? -3.614 0.375 0.492 1.00 0.17 23 VAL A N 14
ATOM 6755 C CA . VAL A 1 23 ? -4.233 -0.537 1.412 1.00 0.22 23 VAL A CA 14
ATOM 6756 C C . VAL A 1 23 ? -5.746 -0.351 1.387 1.00 0.24 23 VAL A C 14
ATOM 6757 O O . VAL A 1 23 ? -6.510 -1.314 1.498 1.00 0.28 23 VAL A O 14
ATOM 6770 N N . ARG A 1 24 ? -6.170 0.897 1.194 1.00 0.24 24 ARG A N 14
ATOM 6771 C CA . ARG A 1 24 ? -7.586 1.206 1.058 1.00 0.33 24 ARG A CA 14
ATOM 6772 C C . ARG A 1 24 ? -8.149 0.592 -0.225 1.00 0.27 24 ARG A C 14
ATOM 6773 O O . ARG A 1 24 ? -9.341 0.291 -0.307 1.00 0.36 24 ARG A O 14
ATOM 6794 N N . ILE A 1 25 ? -7.279 0.409 -1.217 1.00 0.21 25 ILE A N 14
ATOM 6795 C CA . ILE A 1 25 ? -7.639 -0.241 -2.467 1.00 0.22 25 ILE A CA 14
ATOM 6796 C C . ILE A 1 25 ? -8.075 -1.685 -2.215 1.00 0.19 25 ILE A C 14
ATOM 6797 O O . ILE A 1 25 ? -9.132 -2.117 -2.669 1.00 0.27 25 ILE A O 14
ATOM 6813 N N . HIS A 1 26 ? -7.255 -2.424 -1.479 1.00 0.14 26 HIS A N 14
ATOM 6814 C CA . HIS A 1 26 ? -7.552 -3.822 -1.186 1.00 0.16 26 HIS A CA 14
ATOM 6815 C C . HIS A 1 26 ? -8.828 -3.954 -0.374 1.00 0.24 26 HIS A C 14
ATOM 6816 O O . HIS A 1 26 ? -9.664 -4.812 -0.646 1.00 0.29 26 HIS A O 14
ATOM 6830 N N . THR A 1 27 ? -8.981 -3.088 0.613 1.00 0.41 27 THR A N 14
ATOM 6831 C CA . THR A 1 27 ? -10.080 -3.192 1.554 1.00 0.60 27 THR A CA 14
ATOM 6832 C C . THR A 1 27 ? -11.372 -2.610 0.976 1.00 0.87 27 THR A C 14
ATOM 6833 O O . THR A 1 27 ? -12.418 -2.633 1.628 1.00 1.47 27 THR A O 14
ATOM 6844 N N . GLY A 1 28 ? -11.298 -2.106 -0.255 1.00 0.92 28 GLY A N 14
ATOM 6845 C CA . GLY A 1 28 ? -12.479 -1.592 -0.928 1.00 1.31 28 GLY A CA 14
ATOM 6846 C C . GLY A 1 28 ? -12.995 -0.320 -0.298 1.00 1.76 28 GLY A C 14
ATOM 6847 O O . GLY A 1 28 ? -14.120 0.108 -0.565 1.00 2.36 28 GLY A O 14
ATOM 6851 N N . GLU A 1 29 ? -12.171 0.280 0.543 1.00 1.83 29 GLU A N 14
ATOM 6852 C CA . GLU A 1 29 ? -12.526 1.501 1.228 1.00 2.54 29 GLU A CA 14
ATOM 6853 C C . GLU A 1 29 ? -12.320 2.706 0.315 1.00 3.12 29 GLU A C 14
ATOM 6854 O O . GLU A 1 29 ? -13.098 3.660 0.344 1.00 3.73 29 GLU A O 14
ATOM 6866 N N . LYS A 1 30 ? -11.297 2.637 -0.518 1.00 3.18 30 LYS A N 14
ATOM 6867 C CA . LYS A 1 30 ? -10.995 3.710 -1.451 1.00 3.99 30 LYS A CA 14
ATOM 6868 C C . LYS A 1 30 ? -10.902 3.156 -2.863 1.00 4.09 30 LYS A C 14
ATOM 6869 O O . LYS A 1 30 ? -9.941 2.420 -3.146 1.00 4.21 30 LYS A O 14
ATOM 6889 N N . MET A 1 1 ? 17.557 4.145 -0.541 1.00 4.50 1 MET A N 15
ATOM 6890 C CA . MET A 1 1 ? 16.103 4.408 -0.585 1.00 3.96 1 MET A CA 15
ATOM 6891 C C . MET A 1 1 ? 15.332 3.265 0.056 1.00 2.83 1 MET A C 15
ATOM 6892 O O . MET A 1 1 ? 15.540 2.097 -0.275 1.00 3.15 1 MET A O 15
ATOM 6908 N N . LYS A 1 2 ? 14.445 3.604 0.974 1.00 2.07 2 LYS A N 15
ATOM 6909 C CA . LYS A 1 2 ? 13.553 2.630 1.572 1.00 1.44 2 LYS A CA 15
ATOM 6910 C C . LYS A 1 2 ? 12.143 2.842 1.037 1.00 1.07 2 LYS A C 15
ATOM 6911 O O . LYS A 1 2 ? 11.430 3.738 1.488 1.00 1.15 2 LYS A O 15
ATOM 6930 N N . PRO A 1 3 ? 11.729 2.041 0.048 1.00 0.85 3 PRO A N 15
ATOM 6931 C CA . PRO A 1 3 ? 10.405 2.163 -0.549 1.00 0.57 3 PRO A CA 15
ATOM 6932 C C . PRO A 1 3 ? 9.326 1.573 0.343 1.00 0.42 3 PRO A C 15
ATOM 6933 O O . PRO A 1 3 ? 9.616 0.948 1.364 1.00 0.58 3 PRO A O 15
ATOM 6944 N N . TYR A 1 4 ? 8.090 1.770 -0.060 1.00 0.26 4 TYR A N 15
ATOM 6945 C CA . TYR A 1 4 ? 6.954 1.272 0.687 1.00 0.19 4 TYR A CA 15
ATOM 6946 C C . TYR A 1 4 ? 6.321 0.118 -0.055 1.00 0.15 4 TYR A C 15
ATOM 6947 O O . TYR A 1 4 ? 5.900 0.261 -1.194 1.00 0.21 4 TYR A O 15
ATOM 6965 N N . VAL A 1 5 ? 6.270 -1.028 0.584 1.00 0.22 5 VAL A N 15
ATOM 6966 C CA . VAL A 1 5 ? 5.772 -2.224 -0.053 1.00 0.18 5 VAL A CA 15
ATOM 6967 C C . VAL A 1 5 ? 4.418 -2.611 0.519 1.00 0.14 5 VAL A C 15
ATOM 6968 O O . VAL A 1 5 ? 4.153 -2.412 1.704 1.00 0.19 5 VAL A O 15
ATOM 6981 N N . CYS A 1 6 ? 3.553 -3.134 -0.336 1.00 0.12 6 CYS A N 15
ATOM 6982 C CA . CYS A 1 6 ? 2.250 -3.598 0.097 1.00 0.13 6 CYS A CA 15
ATOM 6983 C C . CYS A 1 6 ? 2.403 -4.827 0.972 1.00 0.16 6 CYS A C 15
ATOM 6984 O O . CYS A 1 6 ? 3.000 -5.822 0.562 1.00 0.20 6 CYS A O 15
ATOM 6991 N N . ILE A 1 7 ? 1.839 -4.756 2.160 1.00 0.21 7 ILE A N 15
ATOM 6992 C CA . ILE A 1 7 ? 1.979 -5.796 3.146 1.00 0.27 7 ILE A CA 15
ATOM 6993 C C . ILE A 1 7 ? 1.125 -6.999 2.761 1.00 0.25 7 ILE A C 15
ATOM 6994 O O . ILE A 1 7 ? 1.407 -8.134 3.149 1.00 0.32 7 ILE A O 15
ATOM 7010 N N . HIS A 1 8 ? 0.102 -6.752 1.953 1.00 0.21 8 HIS A N 15
ATOM 7011 C CA . HIS A 1 8 ? -0.882 -7.784 1.679 1.00 0.26 8 HIS A CA 15
ATOM 7012 C C . HIS A 1 8 ? -0.572 -8.541 0.390 1.00 0.28 8 HIS A C 15
ATOM 7013 O O . HIS A 1 8 ? -0.647 -9.767 0.363 1.00 0.41 8 HIS A O 15
ATOM 7028 N N . CYS A 1 9 ? -0.221 -7.830 -0.679 1.00 0.20 9 CYS A N 15
ATOM 7029 C CA . CYS A 1 9 ? -0.011 -8.496 -1.952 1.00 0.22 9 CYS A CA 15
ATOM 7030 C C . CYS A 1 9 ? 1.461 -8.451 -2.372 1.00 0.21 9 CYS A C 15
ATOM 7031 O O . CYS A 1 9 ? 1.852 -9.011 -3.398 1.00 0.27 9 CYS A O 15
ATOM 7038 N N . GLN A 1 10 ? 2.261 -7.768 -1.547 1.00 0.19 10 GLN A N 15
ATOM 7039 C CA . GLN A 1 10 ? 3.721 -7.705 -1.693 1.00 0.24 10 GLN A CA 15
ATOM 7040 C C . GLN A 1 10 ? 4.158 -7.029 -2.991 1.00 0.24 10 GLN A C 15
ATOM 7041 O O . GLN A 1 10 ? 4.780 -7.648 -3.853 1.00 0.42 10 GLN A O 15
ATOM 7055 N N . ARG A 1 11 ? 3.850 -5.747 -3.108 1.00 0.21 11 ARG A N 15
ATOM 7056 C CA . ARG A 1 11 ? 4.281 -4.954 -4.242 1.00 0.26 11 ARG A CA 15
ATOM 7057 C C . ARG A 1 11 ? 4.936 -3.666 -3.765 1.00 0.24 11 ARG A C 15
ATOM 7058 O O . ARG A 1 11 ? 4.423 -3.002 -2.869 1.00 0.32 11 ARG A O 15
ATOM 7079 N N . GLN A 1 12 ? 6.073 -3.332 -4.358 1.00 0.26 12 GLN A N 15
ATOM 7080 C CA . GLN A 1 12 ? 6.845 -2.170 -3.950 1.00 0.28 12 GLN A CA 15
ATOM 7081 C C . GLN A 1 12 ? 6.313 -0.893 -4.594 1.00 0.25 12 GLN A C 15
ATOM 7082 O O . GLN A 1 12 ? 6.019 -0.867 -5.790 1.00 0.38 12 GLN A O 15
ATOM 7096 N N . PHE A 1 13 ? 6.171 0.153 -3.787 1.00 0.19 13 PHE A N 15
ATOM 7097 C CA . PHE A 1 13 ? 5.804 1.473 -4.285 1.00 0.19 13 PHE A CA 15
ATOM 7098 C C . PHE A 1 13 ? 6.738 2.530 -3.707 1.00 0.20 13 PHE A C 15
ATOM 7099 O O . PHE A 1 13 ? 7.511 2.250 -2.790 1.00 0.36 13 PHE A O 15
ATOM 7116 N N . ALA A 1 14 ? 6.668 3.738 -4.237 1.00 0.22 14 ALA A N 15
ATOM 7117 C CA . ALA A 1 14 ? 7.585 4.795 -3.839 1.00 0.23 14 ALA A CA 15
ATOM 7118 C C . ALA A 1 14 ? 7.159 5.465 -2.542 1.00 0.21 14 ALA A C 15
ATOM 7119 O O . ALA A 1 14 ? 7.942 5.580 -1.593 1.00 0.41 14 ALA A O 15
ATOM 7126 N N . ASP A 1 15 ? 5.908 5.886 -2.509 1.00 0.19 15 ASP A N 15
ATOM 7127 C CA . ASP A 1 15 ? 5.432 6.808 -1.493 1.00 0.24 15 ASP A CA 15
ATOM 7128 C C . ASP A 1 15 ? 4.570 6.110 -0.455 1.00 0.21 15 ASP A C 15
ATOM 7129 O O . ASP A 1 15 ? 3.776 5.225 -0.779 1.00 0.20 15 ASP A O 15
ATOM 7138 N N . PRO A 1 16 ? 4.707 6.520 0.815 1.00 0.26 16 PRO A N 15
ATOM 7139 C CA . PRO A 1 16 ? 3.822 6.078 1.892 1.00 0.28 16 PRO A CA 15
ATOM 7140 C C . PRO A 1 16 ? 2.393 6.538 1.639 1.00 0.23 16 PRO A C 15
ATOM 7141 O O . PRO A 1 16 ? 1.432 5.902 2.073 1.00 0.27 16 PRO A O 15
ATOM 7152 N N . GLY A 1 17 ? 2.269 7.647 0.915 1.00 0.23 17 GLY A N 15
ATOM 7153 C CA . GLY A 1 17 ? 0.969 8.151 0.528 1.00 0.28 17 GLY A CA 15
ATOM 7154 C C . GLY A 1 17 ? 0.298 7.251 -0.490 1.00 0.22 17 GLY A C 15
ATOM 7155 O O . GLY A 1 17 ? -0.924 7.229 -0.602 1.00 0.26 17 GLY A O 15
ATOM 7159 N N . ALA A 1 18 ? 1.097 6.490 -1.227 1.00 0.20 18 ALA A N 15
ATOM 7160 C CA . ALA A 1 18 ? 0.554 5.562 -2.205 1.00 0.18 18 ALA A CA 15
ATOM 7161 C C . ALA A 1 18 ? 0.171 4.254 -1.551 1.00 0.14 18 ALA A C 15
ATOM 7162 O O . ALA A 1 18 ? -0.733 3.576 -2.016 1.00 0.18 18 ALA A O 15
ATOM 7169 N N . LEU A 1 19 ? 0.847 3.904 -0.463 1.00 0.12 19 LEU A N 15
ATOM 7170 C CA . LEU A 1 19 ? 0.537 2.687 0.252 1.00 0.14 19 LEU A CA 15
ATOM 7171 C C . LEU A 1 19 ? -0.738 2.868 1.019 1.00 0.14 19 LEU A C 15
ATOM 7172 O O . LEU A 1 19 ? -1.492 1.924 1.217 1.00 0.18 19 LEU A O 15
ATOM 7188 N N . GLN A 1 20 ? -1.004 4.096 1.429 1.00 0.15 20 GLN A N 15
ATOM 7189 C CA . GLN A 1 20 ? -2.216 4.350 2.151 1.00 0.20 20 GLN A CA 15
ATOM 7190 C C . GLN A 1 20 ? -3.383 4.360 1.199 1.00 0.15 20 GLN A C 15
ATOM 7191 O O . GLN A 1 20 ? -4.473 3.888 1.509 1.00 0.17 20 GLN A O 15
ATOM 7205 N N . ARG A 1 21 ? -3.111 4.865 0.023 1.00 0.15 21 ARG A N 15
ATOM 7206 C CA . ARG A 1 21 ? -4.040 4.782 -1.089 1.00 0.19 21 ARG A CA 15
ATOM 7207 C C . ARG A 1 21 ? -4.226 3.325 -1.461 1.00 0.15 21 ARG A C 15
ATOM 7208 O O . ARG A 1 21 ? -5.325 2.867 -1.756 1.00 0.18 21 ARG A O 15
ATOM 7229 N N . HIS A 1 22 ? -3.115 2.611 -1.417 1.00 0.12 22 HIS A N 15
ATOM 7230 C CA . HIS 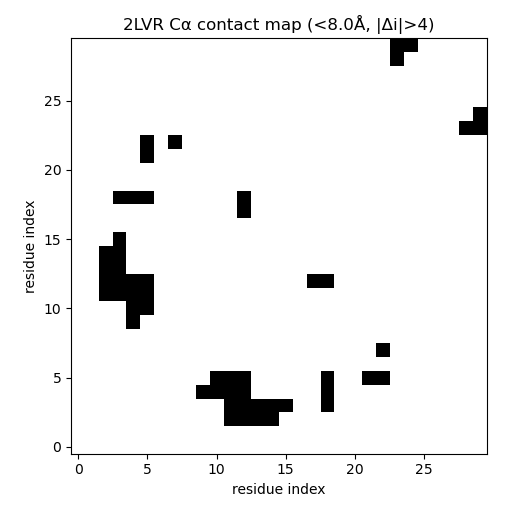A 1 22 ? -3.063 1.216 -1.847 1.00 0.15 22 HIS A CA 15
ATOM 7231 C C . HIS A 1 22 ? -3.866 0.315 -0.939 1.00 0.13 22 HIS A C 15
ATOM 7232 O O . HIS A 1 22 ? -4.649 -0.514 -1.403 1.00 0.13 22 HIS A O 15
ATOM 7246 N N . VAL A 1 23 ? -3.645 0.445 0.354 1.00 0.17 23 VAL A N 15
ATOM 7247 C CA . VAL A 1 23 ? -4.298 -0.435 1.289 1.00 0.22 23 VAL A CA 15
ATOM 7248 C C . VAL A 1 23 ? -5.803 -0.174 1.279 1.00 0.24 23 VAL A C 15
ATOM 7249 O O . VAL A 1 23 ? -6.612 -1.087 1.451 1.00 0.28 23 VAL A O 15
ATOM 7262 N N . ARG A 1 24 ? -6.165 1.081 1.027 1.00 0.24 24 ARG A N 15
ATOM 7263 C CA . ARG A 1 24 ? -7.558 1.474 0.867 1.00 0.33 24 ARG A CA 15
ATOM 7264 C C . ARG A 1 24 ? -8.153 0.914 -0.428 1.00 0.27 24 ARG A C 15
ATOM 7265 O O . ARG A 1 24 ? -9.345 1.057 -0.683 1.00 0.36 24 ARG A O 15
ATOM 7286 N N . ILE A 1 25 ? -7.313 0.312 -1.258 1.00 0.21 25 ILE A N 15
ATOM 7287 C CA . ILE A 1 25 ? -7.780 -0.408 -2.424 1.00 0.22 25 ILE A CA 15
ATOM 7288 C C . ILE A 1 25 ? -8.182 -1.826 -2.024 1.00 0.19 25 ILE A C 15
ATOM 7289 O O . ILE A 1 25 ? -9.266 -2.293 -2.375 1.00 0.27 25 ILE A O 15
ATOM 7305 N N . HIS A 1 26 ? -7.319 -2.499 -1.260 1.00 0.14 26 HIS A N 15
ATOM 7306 C CA . HIS A 1 26 ? -7.620 -3.854 -0.786 1.00 0.16 26 HIS A CA 15
ATOM 7307 C C . HIS A 1 26 ? -8.757 -3.828 0.235 1.00 0.24 26 HIS A C 15
ATOM 7308 O O . HIS A 1 26 ? -9.749 -4.543 0.104 1.00 0.29 26 HIS A O 15
ATOM 7322 N N . THR A 1 27 ? -8.610 -2.979 1.243 1.00 0.41 27 THR A N 15
ATOM 7323 C CA . THR A 1 27 ? -9.570 -2.906 2.329 1.00 0.60 27 THR A CA 15
ATOM 7324 C C . THR A 1 27 ? -10.433 -1.647 2.195 1.00 0.87 27 THR A C 15
ATOM 7325 O O . THR A 1 27 ? -10.837 -1.027 3.181 1.00 1.47 27 THR A O 15
ATOM 7336 N N . GLY A 1 28 ? -10.721 -1.281 0.955 1.00 0.92 28 GLY A N 15
ATOM 7337 C CA . GLY A 1 28 ? -11.593 -0.151 0.698 1.00 1.31 28 GLY A CA 15
ATOM 7338 C C . GLY A 1 28 ? -13.044 -0.559 0.699 1.00 1.76 28 GLY A C 15
ATOM 7339 O O . GLY A 1 28 ? -13.923 0.206 0.301 1.00 2.36 28 GLY A O 15
ATOM 7343 N N . GLU A 1 29 ? -13.284 -1.784 1.138 1.00 1.83 29 GLU A N 15
ATOM 7344 C CA . GLU A 1 29 ? -14.617 -2.334 1.231 1.00 2.54 29 GLU A CA 15
ATOM 7345 C C . GLU A 1 29 ? -15.457 -1.533 2.215 1.00 3.12 29 GLU A C 15
ATOM 7346 O O . GLU A 1 29 ? -16.638 -1.276 1.986 1.00 3.73 29 GLU A O 15
ATOM 7358 N N . LYS A 1 30 ? -14.821 -1.121 3.300 1.00 3.18 30 LYS A N 15
ATOM 7359 C CA . LYS A 1 30 ? -15.493 -0.377 4.347 1.00 3.99 30 LYS A CA 15
ATOM 7360 C C . LYS A 1 30 ? -14.812 0.971 4.540 1.00 4.09 30 LYS A C 15
ATOM 7361 O O . LYS A 1 30 ? -15.452 2.002 4.260 1.00 4.21 30 LYS A O 15
ATOM 7381 N N . MET A 1 1 ? 18.213 1.910 0.035 1.00 4.50 1 MET A N 16
ATOM 7382 C CA . MET A 1 1 ? 17.059 1.527 -0.806 1.00 3.96 1 MET A CA 16
ATOM 7383 C C . MET A 1 1 ? 16.035 0.744 -0.004 1.00 2.83 1 MET A C 16
ATOM 7384 O O . MET A 1 1 ? 16.198 -0.452 0.236 1.00 3.15 1 MET A O 16
ATOM 7400 N N . LYS A 1 2 ? 14.986 1.422 0.418 1.00 2.07 2 LYS A N 16
ATOM 7401 C CA . LYS A 1 2 ? 13.858 0.770 1.061 1.00 1.44 2 LYS A CA 16
ATOM 7402 C C . LYS A 1 2 ? 12.563 1.447 0.654 1.00 1.07 2 LYS A C 16
ATOM 7403 O O . LYS A 1 2 ? 12.172 2.470 1.221 1.00 1.15 2 LYS A O 16
ATOM 7422 N N . PRO A 1 3 ? 11.894 0.898 -0.363 1.00 0.85 3 PRO A N 16
ATOM 7423 C CA . PRO A 1 3 ? 10.602 1.399 -0.804 1.00 0.57 3 PRO A CA 16
ATOM 7424 C C . PRO A 1 3 ? 9.499 0.999 0.163 1.00 0.42 3 PRO A C 16
ATOM 7425 O O . PRO A 1 3 ? 9.732 0.270 1.133 1.00 0.58 3 PRO A O 16
ATOM 7436 N N . TYR A 1 4 ? 8.304 1.470 -0.105 1.00 0.26 4 TYR A N 16
ATOM 7437 C CA . TYR A 1 4 ? 7.177 1.180 0.747 1.00 0.19 4 TYR A CA 16
ATOM 7438 C C . TYR A 1 4 ? 6.348 0.088 0.106 1.00 0.15 4 TYR A C 16
ATOM 7439 O O . TYR A 1 4 ? 5.816 0.256 -0.984 1.00 0.21 4 TYR A O 16
ATOM 7457 N N . VAL A 1 5 ? 6.272 -1.049 0.767 1.00 0.22 5 VAL A N 16
ATOM 7458 C CA . VAL A 1 5 ? 5.724 -2.236 0.153 1.00 0.18 5 VAL A CA 16
ATOM 7459 C C . VAL A 1 5 ? 4.334 -2.557 0.673 1.00 0.14 5 VAL A C 16
ATOM 7460 O O . VAL A 1 5 ? 3.990 -2.247 1.814 1.00 0.19 5 VAL A O 16
ATOM 7473 N N . CYS A 1 6 ? 3.534 -3.161 -0.187 1.00 0.12 6 CYS A N 16
ATOM 7474 C CA . CYS A 1 6 ? 2.209 -3.606 0.183 1.00 0.13 6 CYS A CA 16
ATOM 7475 C C . CYS A 1 6 ? 2.308 -4.874 1.008 1.00 0.16 6 CYS A C 16
ATOM 7476 O O . CYS A 1 6 ? 2.860 -5.878 0.553 1.00 0.20 6 CYS A O 16
ATOM 7483 N N . ILE A 1 7 ? 1.733 -4.836 2.192 1.00 0.21 7 ILE A N 16
ATOM 7484 C CA . ILE A 1 7 ? 1.823 -5.931 3.124 1.00 0.27 7 ILE A CA 16
ATOM 7485 C C . ILE A 1 7 ? 0.921 -7.079 2.674 1.00 0.25 7 ILE A C 16
ATOM 7486 O O . ILE A 1 7 ? 1.116 -8.231 3.060 1.00 0.32 7 ILE A O 16
ATOM 7502 N N . HIS A 1 8 ? -0.040 -6.772 1.814 1.00 0.21 8 HIS A N 16
ATOM 7503 C CA . HIS A 1 8 ? -1.051 -7.757 1.463 1.00 0.26 8 HIS A CA 16
ATOM 7504 C C . HIS A 1 8 ? -0.746 -8.455 0.140 1.00 0.28 8 HIS A C 16
ATOM 7505 O O . HIS A 1 8 ? -1.026 -9.638 -0.006 1.00 0.41 8 HIS A O 16
ATOM 7520 N N . CYS A 1 9 ? -0.183 -7.742 -0.829 1.00 0.20 9 CYS A N 16
ATOM 7521 C CA . CYS A 1 9 ? 0.038 -8.342 -2.134 1.00 0.22 9 CYS A CA 16
ATOM 7522 C C . CYS A 1 9 ? 1.526 -8.389 -2.504 1.00 0.21 9 CYS A C 16
ATOM 7523 O O . CYS A 1 9 ? 1.895 -8.854 -3.580 1.00 0.27 9 CYS A O 16
ATOM 7530 N N . GLN A 1 10 ? 2.365 -7.880 -1.590 1.00 0.19 10 GLN A N 16
ATOM 7531 C CA . GLN A 1 10 ? 3.828 -7.953 -1.715 1.00 0.24 10 GLN A CA 16
ATOM 7532 C C . GLN A 1 10 ? 4.345 -7.198 -2.937 1.00 0.24 10 GLN A C 16
ATOM 7533 O O . GLN A 1 10 ? 5.082 -7.752 -3.748 1.00 0.42 10 GLN A O 16
ATOM 7547 N N . ARG A 1 11 ? 3.966 -5.936 -3.066 1.00 0.21 11 ARG A N 16
ATOM 7548 C CA . ARG A 1 11 ? 4.431 -5.118 -4.169 1.00 0.26 11 ARG A CA 16
ATOM 7549 C C . ARG A 1 11 ? 5.112 -3.868 -3.636 1.00 0.24 11 ARG A C 16
ATOM 7550 O O . ARG A 1 11 ? 4.760 -3.379 -2.566 1.00 0.32 11 ARG A O 16
ATOM 7571 N N . GLN A 1 12 ? 6.081 -3.362 -4.376 1.00 0.26 12 GLN A N 16
ATOM 7572 C CA . GLN A 1 12 ? 6.856 -2.210 -3.944 1.00 0.28 12 GLN A CA 16
ATOM 7573 C C . GLN A 1 12 ? 6.272 -0.919 -4.496 1.00 0.25 12 GLN A C 16
ATOM 7574 O O . GLN A 1 12 ? 5.902 -0.848 -5.668 1.00 0.38 12 GLN A O 16
ATOM 7588 N N . PHE A 1 13 ? 6.184 0.095 -3.648 1.00 0.19 13 PHE A N 16
ATOM 7589 C CA . PHE A 1 13 ? 5.709 1.410 -4.074 1.00 0.19 13 PHE A CA 16
ATOM 7590 C C . PHE A 1 13 ? 6.647 2.506 -3.582 1.00 0.20 13 PHE A C 16
ATOM 7591 O O . PHE A 1 13 ? 7.405 2.319 -2.626 1.00 0.36 13 PHE A O 16
ATOM 7608 N N . ALA A 1 14 ? 6.584 3.651 -4.251 1.00 0.22 14 ALA A N 16
ATOM 7609 C CA . ALA A 1 14 ? 7.536 4.733 -4.043 1.00 0.23 14 ALA A CA 16
ATOM 7610 C C . ALA A 1 14 ? 7.190 5.603 -2.848 1.00 0.21 14 ALA A C 16
ATOM 7611 O O . ALA A 1 14 ? 8.079 6.082 -2.148 1.00 0.41 14 ALA A O 16
ATOM 7618 N N . ASP A 1 15 ? 5.908 5.822 -2.629 1.00 0.19 15 ASP A N 16
ATOM 7619 C CA . ASP A 1 15 ? 5.472 6.831 -1.679 1.00 0.24 15 ASP A CA 16
ATOM 7620 C C . ASP A 1 15 ? 4.560 6.230 -0.621 1.00 0.21 15 ASP A C 16
ATOM 7621 O O . ASP A 1 15 ? 3.701 5.402 -0.925 1.00 0.20 15 ASP A O 16
ATOM 7630 N N . PRO A 1 16 ? 4.740 6.646 0.648 1.00 0.26 16 PRO A N 16
ATOM 7631 C CA . PRO A 1 16 ? 3.883 6.220 1.761 1.00 0.28 16 PRO A CA 16
ATOM 7632 C C . PRO A 1 16 ? 2.442 6.672 1.554 1.00 0.23 16 PRO A C 16
ATOM 7633 O O . PRO A 1 16 ? 1.501 6.021 2.010 1.00 0.27 16 PRO A O 16
ATOM 7644 N N . GLY A 1 17 ? 2.283 7.794 0.860 1.00 0.23 17 GLY A N 16
ATOM 7645 C CA . GLY A 1 17 ? 0.967 8.278 0.509 1.00 0.28 17 GLY A CA 16
ATOM 7646 C C . GLY A 1 17 ? 0.240 7.307 -0.386 1.00 0.22 17 GLY A C 16
ATOM 7647 O O . GLY A 1 17 ? -0.976 7.124 -0.269 1.00 0.26 17 GLY A O 16
ATOM 7651 N N . ALA A 1 18 ? 0.994 6.668 -1.271 1.00 0.20 18 ALA A N 16
ATOM 7652 C CA . ALA A 1 18 ? 0.431 5.685 -2.178 1.00 0.18 18 ALA A CA 16
ATOM 7653 C C . ALA A 1 18 ? 0.086 4.408 -1.447 1.00 0.14 18 ALA A C 16
ATOM 7654 O O . ALA A 1 18 ? -0.869 3.744 -1.808 1.00 0.18 18 ALA A O 16
ATOM 7661 N N . LEU A 1 19 ? 0.847 4.073 -0.408 1.00 0.12 19 LEU A N 16
ATOM 7662 C CA . LEU A 1 19 ? 0.584 2.869 0.345 1.00 0.14 19 LEU A CA 16
ATOM 7663 C C . LEU A 1 19 ? -0.730 3.004 1.051 1.00 0.14 19 LEU A C 16
ATOM 7664 O O . LEU A 1 19 ? -1.479 2.045 1.179 1.00 0.18 19 LEU A O 16
ATOM 7680 N N . GLN A 1 20 ? -1.034 4.209 1.479 1.00 0.15 20 GLN A N 16
ATOM 7681 C CA . GLN A 1 20 ? -2.266 4.409 2.182 1.00 0.20 20 GLN A CA 16
ATOM 7682 C C . GLN A 1 20 ? -3.435 4.358 1.228 1.00 0.15 20 GLN A C 16
ATOM 7683 O O . GLN A 1 20 ? -4.489 3.782 1.529 1.00 0.17 20 GLN A O 16
ATOM 7697 N N . ARG A 1 21 ? -3.216 4.916 0.063 1.00 0.15 21 ARG A N 16
ATOM 7698 C CA . ARG A 1 21 ? -4.199 4.871 -1.001 1.00 0.19 21 ARG A CA 16
ATOM 7699 C C . ARG A 1 21 ? -4.373 3.431 -1.439 1.00 0.15 21 ARG A C 16
ATOM 7700 O O . ARG A 1 21 ? -5.474 2.967 -1.731 1.00 0.18 21 ARG A O 16
ATOM 7721 N N . HIS A 1 22 ? -3.257 2.730 -1.435 1.00 0.12 22 HIS A N 16
ATOM 7722 C CA . HIS A 1 22 ? -3.205 1.371 -1.943 1.00 0.15 22 HIS A CA 16
ATOM 7723 C C . HIS A 1 22 ? -3.868 0.402 -1.000 1.00 0.13 22 HIS A C 16
ATOM 7724 O O . HIS A 1 22 ? -4.660 -0.445 -1.413 1.00 0.13 22 HIS A O 16
ATOM 7738 N N . VAL A 1 23 ? -3.521 0.500 0.268 1.00 0.17 23 VAL A N 16
ATOM 7739 C CA . VAL A 1 23 ? -3.995 -0.459 1.227 1.00 0.22 23 VAL A CA 16
ATOM 7740 C C . VAL A 1 23 ? -5.513 -0.371 1.368 1.00 0.24 23 VAL A C 16
ATOM 7741 O O . VAL A 1 23 ? -6.188 -1.380 1.589 1.00 0.28 23 VAL A O 16
ATOM 7754 N N . ARG A 1 24 ? -6.058 0.831 1.190 1.00 0.24 24 ARG A N 16
ATOM 7755 C CA . ARG A 1 24 ? -7.502 1.000 1.247 1.00 0.33 24 ARG A CA 16
ATOM 7756 C C . ARG A 1 24 ? -8.158 0.496 -0.045 1.00 0.27 24 ARG A C 16
ATOM 7757 O O . ARG A 1 24 ? -9.372 0.310 -0.097 1.00 0.36 24 ARG A O 16
ATOM 7778 N N . ILE A 1 25 ? -7.349 0.281 -1.083 1.00 0.21 25 ILE A N 16
ATOM 7779 C CA . ILE A 1 25 ? -7.830 -0.336 -2.311 1.00 0.22 25 ILE A CA 16
ATOM 7780 C C . ILE A 1 25 ? -8.158 -1.805 -2.056 1.00 0.19 25 ILE A C 16
ATOM 7781 O O . ILE A 1 25 ? -9.208 -2.298 -2.473 1.00 0.27 25 ILE A O 16
ATOM 7797 N N . HIS A 1 26 ? -7.254 -2.497 -1.363 1.00 0.14 26 HIS A N 16
ATOM 7798 C CA . HIS A 1 26 ? -7.519 -3.865 -0.924 1.00 0.16 26 HIS A CA 16
ATOM 7799 C C . HIS A 1 26 ? -8.647 -3.862 0.094 1.00 0.24 26 HIS A C 16
ATOM 7800 O O . HIS A 1 26 ? -9.609 -4.623 -0.015 1.00 0.29 26 HIS A O 16
ATOM 7814 N N . THR A 1 27 ? -8.521 -2.978 1.073 1.00 0.41 27 THR A N 16
ATOM 7815 C CA . THR A 1 27 ? -9.483 -2.881 2.154 1.00 0.60 27 THR A CA 16
ATOM 7816 C C . THR A 1 27 ? -10.666 -2.007 1.737 1.00 0.87 27 THR A C 16
ATOM 7817 O O . THR A 1 27 ? -11.051 -1.069 2.440 1.00 1.47 27 THR A O 16
ATOM 7828 N N . GLY A 1 28 ? -11.221 -2.308 0.569 1.00 0.92 28 GLY A N 16
ATOM 7829 C CA . GLY A 1 28 ? -12.384 -1.593 0.094 1.00 1.31 28 GLY A CA 16
ATOM 7830 C C . GLY A 1 28 ? -13.636 -2.064 0.793 1.00 1.76 28 GLY A C 16
ATOM 7831 O O . GLY A 1 28 ? -14.462 -2.757 0.202 1.00 2.36 28 GLY A O 16
ATOM 7835 N N . GLU A 1 29 ? -13.755 -1.716 2.061 1.00 1.83 29 GLU A N 16
ATOM 7836 C CA . GLU A 1 29 ? -14.876 -2.147 2.873 1.00 2.54 29 GLU A CA 16
ATOM 7837 C C . GLU A 1 29 ? -16.066 -1.223 2.686 1.00 3.12 29 GLU A C 16
ATOM 7838 O O . GLU A 1 29 ? -17.211 -1.664 2.644 1.00 3.73 29 GLU A O 16
ATOM 7850 N N . LYS A 1 30 ? -15.780 0.063 2.574 1.00 3.18 30 LYS A N 16
ATOM 7851 C CA . LYS A 1 30 ? -16.813 1.070 2.423 1.00 3.99 30 LYS A CA 16
ATOM 7852 C C . LYS A 1 30 ? -16.518 1.935 1.205 1.00 4.09 30 LYS A C 16
ATOM 7853 O O . LYS A 1 30 ? -15.793 2.941 1.348 1.00 4.21 30 LYS A O 16
ATOM 7873 N N . MET A 1 1 ? 13.964 -3.699 1.932 1.00 4.50 1 MET A N 17
ATOM 7874 C CA . MET A 1 1 ? 12.744 -2.884 2.145 1.00 3.96 1 MET A CA 17
ATOM 7875 C C . MET A 1 1 ? 13.091 -1.403 2.256 1.00 2.83 1 MET A C 17
ATOM 7876 O O . MET A 1 1 ? 12.835 -0.770 3.283 1.00 3.15 1 MET A O 17
ATOM 7892 N N . LYS A 1 2 ? 13.693 -0.854 1.211 1.00 2.07 2 LYS A N 17
ATOM 7893 C CA . LYS A 1 2 ? 13.978 0.575 1.170 1.00 1.44 2 LYS A CA 17
ATOM 7894 C C . LYS A 1 2 ? 12.716 1.362 0.792 1.00 1.07 2 LYS A C 17
ATOM 7895 O O . LYS A 1 2 ? 12.354 2.309 1.490 1.00 1.15 2 LYS A O 17
ATOM 7914 N N . PRO A 1 3 ? 12.024 0.998 -0.314 1.00 0.85 3 PRO A N 17
ATOM 7915 C CA . PRO A 1 3 ? 10.732 1.599 -0.650 1.00 0.57 3 PRO A CA 17
ATOM 7916 C C . PRO A 1 3 ? 9.609 1.003 0.188 1.00 0.42 3 PRO A C 17
ATOM 7917 O O . PRO A 1 3 ? 9.826 0.067 0.963 1.00 0.58 3 PRO A O 17
ATOM 7928 N N . TYR A 1 4 ? 8.407 1.529 0.021 1.00 0.26 4 TYR A N 17
ATOM 7929 C CA . TYR A 1 4 ? 7.270 1.060 0.786 1.00 0.19 4 TYR A CA 17
ATOM 7930 C C . TYR A 1 4 ? 6.511 0.011 -0.002 1.00 0.15 4 TYR A C 17
ATOM 7931 O O . TYR A 1 4 ? 5.962 0.293 -1.060 1.00 0.21 4 TYR A O 17
ATOM 7949 N N . VAL A 1 5 ? 6.520 -1.207 0.503 1.00 0.22 5 VAL A N 17
ATOM 7950 C CA . VAL A 1 5 ? 5.877 -2.314 -0.170 1.00 0.18 5 VAL A CA 17
ATOM 7951 C C . VAL A 1 5 ? 4.535 -2.633 0.474 1.00 0.14 5 VAL A C 17
ATOM 7952 O O . VAL A 1 5 ? 4.356 -2.465 1.682 1.00 0.19 5 VAL A O 17
ATOM 7965 N N . CYS A 1 6 ? 3.589 -3.071 -0.346 1.00 0.12 6 CYS A N 17
ATOM 7966 C CA . CYS A 1 6 ? 2.270 -3.442 0.135 1.00 0.13 6 CYS A CA 17
ATOM 7967 C C . CYS A 1 6 ? 2.368 -4.630 1.068 1.00 0.16 6 CYS A C 17
ATOM 7968 O O . CYS A 1 6 ? 2.913 -5.674 0.711 1.00 0.20 6 CYS A O 17
ATOM 7975 N N . ILE A 1 7 ? 1.797 -4.463 2.246 1.00 0.21 7 ILE A N 17
ATOM 7976 C CA . ILE A 1 7 ? 1.880 -5.440 3.303 1.00 0.27 7 ILE A CA 17
ATOM 7977 C C . ILE A 1 7 ? 1.120 -6.705 2.922 1.00 0.25 7 ILE A C 17
ATOM 7978 O O . ILE A 1 7 ? 1.461 -7.804 3.357 1.00 0.32 7 ILE A O 17
ATOM 7994 N N . HIS A 1 8 ? 0.108 -6.557 2.073 1.00 0.21 8 HIS A N 17
ATOM 7995 C CA . HIS A 1 8 ? -0.781 -7.673 1.791 1.00 0.26 8 HIS A CA 17
ATOM 7996 C C . HIS A 1 8 ? -0.389 -8.413 0.516 1.00 0.28 8 HIS A C 17
ATOM 7997 O O . HIS A 1 8 ? -0.339 -9.642 0.507 1.00 0.41 8 HIS A O 17
ATOM 8012 N N . CYS A 1 9 ? -0.101 -7.688 -0.563 1.00 0.20 9 CYS A N 17
ATOM 8013 C CA . CYS A 1 9 ? 0.126 -8.353 -1.836 1.00 0.22 9 CYS A CA 17
ATOM 8014 C C . CYS A 1 9 ? 1.587 -8.250 -2.282 1.00 0.21 9 CYS A C 17
ATOM 8015 O O . CYS A 1 9 ? 1.978 -8.792 -3.317 1.00 0.27 9 CYS A O 17
ATOM 8022 N N . GLN A 1 10 ? 2.379 -7.548 -1.469 1.00 0.19 10 GLN A N 17
ATOM 8023 C CA . GLN A 1 10 ? 3.831 -7.438 -1.652 1.00 0.24 10 GLN A CA 17
ATOM 8024 C C . GLN A 1 10 ? 4.217 -6.784 -2.978 1.00 0.24 10 GLN A C 17
ATOM 8025 O O . GLN A 1 10 ? 4.966 -7.351 -3.768 1.00 0.42 10 GLN A O 17
ATOM 8039 N N . ARG A 1 11 ? 3.700 -5.584 -3.208 1.00 0.21 11 ARG A N 17
ATOM 8040 C CA . ARG A 1 11 ? 4.095 -4.775 -4.349 1.00 0.26 11 ARG A CA 17
ATOM 8041 C C . ARG A 1 11 ? 4.916 -3.586 -3.870 1.00 0.24 11 ARG A C 17
ATOM 8042 O O . ARG A 1 11 ? 4.611 -3.007 -2.831 1.00 0.32 11 ARG A O 17
ATOM 8063 N N . GLN A 1 12 ? 5.948 -3.230 -4.618 1.00 0.26 12 GLN A N 17
ATOM 8064 C CA . GLN A 1 12 ? 6.842 -2.144 -4.240 1.00 0.28 12 GLN A CA 17
ATOM 8065 C C . GLN A 1 12 ? 6.301 -0.795 -4.701 1.00 0.25 12 GLN A C 17
ATOM 8066 O O . GLN A 1 12 ? 5.921 -0.633 -5.862 1.00 0.38 12 GLN A O 17
ATOM 8080 N N . PHE A 1 13 ? 6.253 0.165 -3.785 1.00 0.19 13 PHE A N 17
ATOM 8081 C CA . PHE A 1 13 ? 5.784 1.509 -4.105 1.00 0.19 13 PHE A CA 17
ATOM 8082 C C . PHE A 1 13 ? 6.781 2.555 -3.631 1.00 0.20 13 PHE A C 17
ATOM 8083 O O . PHE A 1 13 ? 7.556 2.329 -2.700 1.00 0.36 13 PHE A O 17
ATOM 8100 N N . ALA A 1 14 ? 6.739 3.704 -4.284 1.00 0.22 14 ALA A N 17
ATOM 8101 C CA . ALA A 1 14 ? 7.680 4.782 -4.028 1.00 0.23 14 ALA A CA 17
ATOM 8102 C C . ALA A 1 14 ? 7.253 5.615 -2.841 1.00 0.21 14 ALA A C 17
ATOM 8103 O O . ALA A 1 14 ? 8.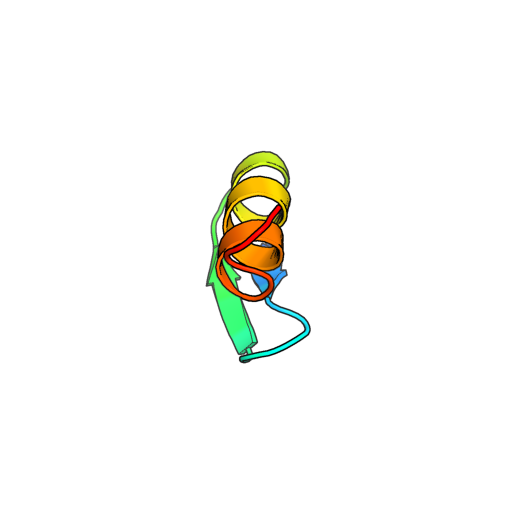080 6.210 -2.149 1.00 0.41 14 ALA A O 17
ATOM 8110 N N . ASP A 1 15 ? 5.956 5.662 -2.625 1.00 0.19 15 ASP A N 17
ATOM 8111 C CA . ASP A 1 15 ? 5.372 6.629 -1.722 1.00 0.24 15 ASP A CA 17
ATOM 8112 C C . ASP A 1 15 ? 4.619 5.939 -0.600 1.00 0.21 15 ASP A C 17
ATOM 8113 O O . ASP A 1 15 ? 3.863 4.997 -0.838 1.00 0.20 15 ASP A O 17
ATOM 8122 N N . PRO A 1 16 ? 4.806 6.407 0.643 1.00 0.26 16 PRO A N 17
ATOM 8123 C CA . PRO A 1 16 ? 4.022 5.932 1.781 1.00 0.28 16 PRO A CA 17
ATOM 8124 C C . PRO A 1 16 ? 2.576 6.386 1.651 1.00 0.23 16 PRO A C 17
ATOM 8125 O O . PRO A 1 16 ? 1.653 5.758 2.176 1.00 0.27 16 PRO A O 17
ATOM 8136 N N . GLY A 1 17 ? 2.396 7.485 0.924 1.00 0.23 17 GLY A N 17
ATOM 8137 C CA . GLY A 1 17 ? 1.075 7.968 0.601 1.00 0.28 17 GLY A CA 17
ATOM 8138 C C . GLY A 1 17 ? 0.359 7.031 -0.344 1.00 0.22 17 GLY A C 17
ATOM 8139 O O . GLY A 1 17 ? -0.868 6.941 -0.338 1.00 0.26 17 GLY A O 17
ATOM 8143 N N . ALA A 1 18 ? 1.129 6.314 -1.150 1.00 0.20 18 ALA A N 17
ATOM 8144 C CA . ALA A 1 18 ? 0.554 5.352 -2.069 1.00 0.18 18 ALA A CA 17
ATOM 8145 C C . ALA A 1 18 ? 0.180 4.079 -1.344 1.00 0.14 18 ALA A C 17
ATOM 8146 O O . ALA A 1 18 ? -0.712 3.367 -1.777 1.00 0.18 18 ALA A O 17
ATOM 8153 N N . LEU A 1 19 ? 0.851 3.793 -0.235 1.00 0.12 19 LEU A N 17
ATOM 8154 C CA . LEU A 1 19 ? 0.536 2.618 0.537 1.00 0.14 19 LEU A CA 17
ATOM 8155 C C . LEU A 1 19 ? -0.804 2.790 1.196 1.00 0.14 19 LEU A C 17
ATOM 8156 O O . LEU A 1 19 ? -1.572 1.842 1.309 1.00 0.18 19 LEU A O 17
ATOM 8172 N N . GLN A 1 20 ? -1.109 4.010 1.601 1.00 0.15 20 GLN A N 17
ATOM 8173 C CA . GLN A 1 20 ? -2.371 4.244 2.250 1.00 0.20 20 GLN A CA 17
ATOM 8174 C C . GLN A 1 20 ? -3.486 4.261 1.228 1.00 0.15 20 GLN A C 17
ATOM 8175 O O . GLN A 1 20 ? -4.594 3.768 1.461 1.00 0.17 20 GLN A O 17
ATOM 8189 N N . ARG A 1 21 ? -3.146 4.798 0.081 1.00 0.15 21 ARG A N 17
ATOM 8190 C CA . ARG A 1 21 ? -4.016 4.780 -1.080 1.00 0.19 21 ARG A CA 17
ATOM 8191 C C . ARG A 1 21 ? -4.275 3.334 -1.455 1.00 0.15 21 ARG A C 17
ATOM 8192 O O . ARG A 1 21 ? -5.394 2.933 -1.782 1.00 0.18 21 ARG A O 17
ATOM 8213 N N . HIS A 1 22 ? -3.211 2.560 -1.352 1.00 0.12 22 HIS A N 17
ATOM 8214 C CA . HIS A 1 22 ? -3.214 1.169 -1.771 1.00 0.15 22 HIS A CA 17
ATOM 8215 C C . HIS A 1 22 ? -4.046 0.301 -0.859 1.00 0.13 22 HIS A C 17
ATOM 8216 O O . HIS A 1 22 ? -4.786 -0.565 -1.320 1.00 0.13 22 HIS A O 17
ATOM 8230 N N . VAL A 1 23 ? -3.896 0.490 0.437 1.00 0.17 23 VAL A N 17
ATOM 8231 C CA . VAL A 1 23 ? -4.572 -0.377 1.367 1.00 0.22 23 VAL A CA 17
ATOM 8232 C C . VAL A 1 23 ? -6.083 -0.180 1.265 1.00 0.24 23 VAL A C 17
ATOM 8233 O O . VAL A 1 23 ? -6.858 -1.136 1.370 1.00 0.28 23 VAL A O 17
ATOM 8246 N N . ARG A 1 24 ? -6.498 1.064 1.023 1.00 0.24 24 ARG A N 17
ATOM 8247 C CA . ARG A 1 24 ? -7.899 1.367 0.772 1.00 0.33 24 ARG A CA 17
ATOM 8248 C C . ARG A 1 24 ? -8.398 0.660 -0.485 1.00 0.27 24 ARG A C 17
ATOM 8249 O O . ARG A 1 24 ? -9.589 0.379 -0.617 1.00 0.36 24 ARG A O 17
ATOM 8270 N N . ILE A 1 25 ? -7.476 0.362 -1.393 1.00 0.21 25 ILE A N 17
ATOM 8271 C CA . ILE A 1 25 ? -7.790 -0.376 -2.605 1.00 0.22 25 ILE A CA 17
ATOM 8272 C C . ILE A 1 25 ? -8.171 -1.824 -2.277 1.00 0.19 25 ILE A C 17
ATOM 8273 O O . ILE A 1 25 ? -9.146 -2.354 -2.812 1.00 0.27 25 ILE A O 17
ATOM 8289 N N . HIS A 1 26 ? -7.410 -2.457 -1.386 1.00 0.14 26 HIS A N 17
ATOM 8290 C CA . HIS A 1 26 ? -7.688 -3.841 -0.996 1.00 0.16 26 HIS A CA 17
ATOM 8291 C C . HIS A 1 26 ? -8.985 -3.944 -0.200 1.00 0.24 26 HIS A C 17
ATOM 8292 O O . HIS A 1 26 ? -9.779 -4.860 -0.413 1.00 0.29 26 HIS A O 17
ATOM 8306 N N . THR A 1 27 ? -9.195 -3.013 0.724 1.00 0.41 27 THR A N 17
ATOM 8307 C CA . THR A 1 27 ? -10.392 -3.036 1.554 1.00 0.60 27 THR A CA 17
ATOM 8308 C C . THR A 1 27 ? -11.625 -2.657 0.728 1.00 0.87 27 THR A C 17
ATOM 8309 O O . THR A 1 27 ? -12.736 -3.105 1.009 1.00 1.47 27 THR A O 17
ATOM 8320 N N . GLY A 1 28 ? -11.421 -1.851 -0.309 1.00 0.92 28 GLY A N 17
ATOM 8321 C CA . GLY A 1 28 ? -12.506 -1.511 -1.211 1.00 1.31 28 GLY A CA 17
ATOM 8322 C C . GLY A 1 28 ? -13.290 -0.294 -0.758 1.00 1.76 28 GLY A C 17
ATOM 8323 O O . GLY A 1 28 ? -14.070 0.268 -1.530 1.00 2.36 28 GLY A O 17
ATOM 8327 N N . GLU A 1 29 ? -13.072 0.110 0.493 1.00 1.83 29 GLU A N 17
ATOM 8328 C CA . GLU A 1 29 ? -13.770 1.251 1.085 1.00 2.54 29 GLU A CA 17
ATOM 8329 C C . GLU A 1 29 ? -13.638 2.497 0.217 1.00 3.12 29 GLU A C 17
ATOM 8330 O O . GLU A 1 29 ? -14.619 3.192 -0.048 1.00 3.73 29 GLU A O 17
ATOM 8342 N N . LYS A 1 30 ? -12.422 2.772 -0.216 1.00 3.18 30 LYS A N 17
ATOM 8343 C CA . LYS A 1 30 ? -12.158 3.897 -1.098 1.00 3.99 30 LYS A CA 17
ATOM 8344 C C . LYS A 1 30 ? -11.412 3.411 -2.331 1.00 4.09 30 LYS A C 17
ATOM 8345 O O . LYS A 1 30 ? -12.074 3.131 -3.353 1.00 4.21 30 LYS A O 17
ATOM 8365 N N . MET A 1 1 ? 11.857 -1.762 2.292 1.00 4.50 1 MET A N 18
ATOM 8366 C CA . MET A 1 1 ? 12.541 -1.101 3.429 1.00 3.96 1 MET A CA 18
ATOM 8367 C C . MET A 1 1 ? 12.864 0.354 3.092 1.00 2.83 1 MET A C 18
ATOM 8368 O O . MET A 1 1 ? 12.506 1.265 3.842 1.00 3.15 1 MET A O 18
ATOM 8384 N N . LYS A 1 2 ? 13.521 0.584 1.960 1.00 2.07 2 LYS A N 18
ATOM 8385 C CA . LYS A 1 2 ? 13.792 1.945 1.517 1.00 1.44 2 LYS A CA 18
ATOM 8386 C C . LYS A 1 2 ? 12.569 2.506 0.786 1.00 1.07 2 LYS A C 18
ATOM 8387 O O . LYS A 1 2 ? 12.080 3.578 1.139 1.00 1.15 2 LYS A O 18
ATOM 8406 N N . PRO A 1 3 ? 12.048 1.808 -0.246 1.00 0.85 3 PRO A N 18
ATOM 8407 C CA . PRO A 1 3 ? 10.710 2.082 -0.757 1.00 0.57 3 PRO A CA 18
ATOM 8408 C C . PRO A 1 3 ? 9.668 1.401 0.114 1.00 0.42 3 PRO A C 18
ATOM 8409 O O . PRO A 1 3 ? 10.011 0.636 1.024 1.00 0.58 3 PRO A O 18
ATOM 8420 N N . TYR A 1 4 ? 8.408 1.654 -0.165 1.00 0.26 4 TYR A N 18
ATOM 8421 C CA . TYR A 1 4 ? 7.340 1.106 0.645 1.00 0.19 4 TYR A CA 18
ATOM 8422 C C . TYR A 1 4 ? 6.587 0.043 -0.130 1.00 0.15 4 TYR A C 18
ATOM 8423 O O . TYR A 1 4 ? 6.041 0.307 -1.195 1.00 0.21 4 TYR A O 18
ATOM 8441 N N . VAL A 1 5 ? 6.588 -1.167 0.397 1.00 0.22 5 VAL A N 18
ATOM 8442 C CA . VAL A 1 5 ? 5.951 -2.281 -0.265 1.00 0.18 5 VAL A CA 18
ATOM 8443 C C . VAL A 1 5 ? 4.625 -2.623 0.405 1.00 0.14 5 VAL A C 18
ATOM 8444 O O . VAL A 1 5 ? 4.474 -2.480 1.618 1.00 0.19 5 VAL A O 18
ATOM 8457 N N . CYS A 1 6 ? 3.660 -3.047 -0.404 1.00 0.12 6 CYS A N 18
ATOM 8458 C CA . CYS A 1 6 ? 2.354 -3.446 0.096 1.00 0.13 6 CYS A CA 18
ATOM 8459 C C . CYS A 1 6 ? 2.487 -4.663 0.994 1.00 0.16 6 CYS A C 18
ATOM 8460 O O . CYS A 1 6 ? 2.949 -5.715 0.560 1.00 0.20 6 CYS A O 18
ATOM 8467 N N . ILE A 1 7 ? 2.057 -4.515 2.230 1.00 0.21 7 ILE A N 18
ATOM 8468 C CA . ILE A 1 7 ? 2.154 -5.569 3.212 1.00 0.27 7 ILE A CA 18
ATOM 8469 C C . ILE A 1 7 ? 1.158 -6.680 2.888 1.00 0.25 7 ILE A C 18
ATOM 8470 O O . ILE A 1 7 ? 1.355 -7.842 3.240 1.00 0.32 7 ILE A O 18
ATOM 8486 N N . HIS A 1 8 ? 0.103 -6.316 2.172 1.00 0.21 8 HIS A N 18
ATOM 8487 C CA . HIS A 1 8 ? -0.996 -7.238 1.942 1.00 0.26 8 HIS A CA 18
ATOM 8488 C C . HIS A 1 8 ? -0.733 -8.144 0.742 1.00 0.28 8 HIS A C 18
ATOM 8489 O O . HIS A 1 8 ? -1.017 -9.335 0.801 1.00 0.41 8 HIS A O 18
ATOM 8504 N N . CYS A 1 9 ? -0.190 -7.600 -0.346 1.00 0.20 9 CYS A N 18
ATOM 8505 C CA . CYS A 1 9 ? -0.025 -8.401 -1.548 1.00 0.22 9 CYS A CA 18
ATOM 8506 C C . CYS A 1 9 ? 1.423 -8.412 -2.046 1.00 0.21 9 CYS A C 18
ATOM 8507 O O . CYS A 1 9 ? 1.744 -9.116 -3.001 1.00 0.27 9 CYS A O 18
ATOM 8514 N N . GLN A 1 10 ? 2.280 -7.623 -1.392 1.00 0.19 10 GLN A N 18
ATOM 8515 C CA . GLN A 1 10 ? 3.712 -7.552 -1.718 1.00 0.24 10 GLN A CA 18
ATOM 8516 C C . GLN A 1 10 ? 3.965 -6.910 -3.089 1.00 0.24 10 GLN A C 18
ATOM 8517 O O . GLN A 1 10 ? 4.202 -7.598 -4.078 1.00 0.42 10 GLN A O 18
ATOM 8531 N N . ARG A 1 11 ? 3.908 -5.582 -3.133 1.00 0.21 11 ARG A N 18
ATOM 8532 C CA . ARG A 1 11 ? 4.238 -4.828 -4.328 1.00 0.26 11 ARG A CA 18
ATOM 8533 C C . ARG A 1 11 ? 4.965 -3.548 -3.922 1.00 0.24 11 ARG A C 18
ATOM 8534 O O . ARG A 1 11 ? 4.641 -2.958 -2.898 1.00 0.32 11 ARG A O 18
ATOM 8555 N N . GLN A 1 12 ? 5.925 -3.121 -4.725 1.00 0.26 12 GLN A N 18
ATOM 8556 C CA . GLN A 1 12 ? 6.781 -1.992 -4.369 1.00 0.28 12 GLN A CA 18
ATOM 8557 C C . GLN A 1 12 ? 6.197 -0.656 -4.818 1.00 0.25 12 GLN A C 18
ATOM 8558 O O . GLN A 1 12 ? 5.813 -0.490 -5.978 1.00 0.38 12 GLN A O 18
ATOM 8572 N N . PHE A 1 13 ? 6.145 0.293 -3.894 1.00 0.19 13 PHE A N 18
ATOM 8573 C CA . PHE A 1 13 ? 5.682 1.646 -4.194 1.00 0.19 13 PHE A CA 18
ATOM 8574 C C . PHE A 1 13 ? 6.686 2.683 -3.696 1.00 0.20 13 PHE A C 18
ATOM 8575 O O . PHE A 1 13 ? 7.593 2.371 -2.921 1.00 0.36 13 PHE A O 18
ATOM 8592 N N . ALA A 1 14 ? 6.511 3.922 -4.141 1.00 0.22 14 ALA A N 18
ATOM 8593 C CA . ALA A 1 14 ? 7.502 4.965 -3.915 1.00 0.23 14 ALA A CA 18
ATOM 8594 C C . ALA A 1 14 ? 7.157 5.875 -2.744 1.00 0.21 14 ALA A C 18
ATOM 8595 O O . ALA A 1 14 ? 7.928 6.777 -2.413 1.00 0.41 14 ALA A O 18
ATOM 8602 N N . ASP A 1 15 ? 6.013 5.657 -2.118 1.00 0.19 15 ASP A N 18
ATOM 8603 C CA . ASP A 1 15 ? 5.574 6.533 -1.035 1.00 0.24 15 ASP A CA 18
ATOM 8604 C C . ASP A 1 15 ? 4.622 5.789 -0.115 1.00 0.21 15 ASP A C 18
ATOM 8605 O O . ASP A 1 15 ? 3.905 4.892 -0.556 1.00 0.20 15 ASP A O 18
ATOM 8614 N N . PRO A 1 16 ? 4.600 6.159 1.177 1.00 0.26 16 PRO A N 18
ATOM 8615 C CA . PRO A 1 16 ? 3.581 5.695 2.118 1.00 0.28 16 PRO A CA 18
ATOM 8616 C C . PRO A 1 16 ? 2.221 6.218 1.692 1.00 0.23 16 PRO A C 18
ATOM 8617 O O . PRO A 1 16 ? 1.181 5.662 2.037 1.00 0.27 16 PRO A O 18
ATOM 8628 N N . GLY A 1 17 ? 2.266 7.302 0.922 1.00 0.23 17 GLY A N 18
ATOM 8629 C CA . GLY A 1 17 ? 1.087 7.851 0.296 1.00 0.28 17 GLY A CA 18
ATOM 8630 C C . GLY A 1 17 ? 0.392 6.838 -0.581 1.00 0.22 17 GLY A C 18
ATOM 8631 O O . GLY A 1 17 ? -0.820 6.643 -0.487 1.00 0.26 17 GLY A O 18
ATOM 8635 N N . ALA A 1 18 ? 1.165 6.174 -1.427 1.00 0.20 18 ALA A N 18
ATOM 8636 C CA . ALA A 1 18 ? 0.614 5.164 -2.309 1.00 0.18 18 ALA A CA 18
ATOM 8637 C C . ALA A 1 18 ? 0.249 3.919 -1.536 1.00 0.14 18 ALA A C 18
ATOM 8638 O O . ALA A 1 18 ? -0.621 3.175 -1.954 1.00 0.18 18 ALA A O 18
ATOM 8645 N N . LEU A 1 19 ? 0.904 3.695 -0.402 1.00 0.12 19 LEU A N 18
ATOM 8646 C CA . LEU A 1 19 ? 0.616 2.536 0.406 1.00 0.14 19 LEU A CA 18
ATOM 8647 C C . LEU A 1 19 ? -0.717 2.720 1.071 1.00 0.14 19 LEU A C 18
ATOM 8648 O O . LEU A 1 19 ? -1.491 1.777 1.205 1.00 0.18 19 LEU A O 18
ATOM 8664 N N . GLN A 1 20 ? -1.005 3.949 1.453 1.00 0.15 20 GLN A N 18
ATOM 8665 C CA . GLN A 1 20 ? -2.246 4.214 2.116 1.00 0.20 20 GLN A CA 18
ATOM 8666 C C . GLN A 1 20 ? -3.370 4.259 1.107 1.00 0.15 20 GLN A C 18
ATOM 8667 O O . GLN A 1 20 ? -4.493 3.834 1.375 1.00 0.17 20 GLN A O 18
ATOM 8681 N N . ARG A 1 21 ? -3.034 4.743 -0.065 1.00 0.15 21 ARG A N 18
ATOM 8682 C CA . ARG A 1 21 ? -3.950 4.726 -1.193 1.00 0.19 21 ARG A CA 18
ATOM 8683 C C . ARG A 1 21 ? -4.215 3.282 -1.585 1.00 0.15 21 ARG A C 18
ATOM 8684 O O . ARG A 1 21 ? -5.329 2.906 -1.946 1.00 0.18 21 ARG A O 18
ATOM 8705 N N . HIS A 1 22 ? -3.172 2.476 -1.465 1.00 0.12 22 HIS A N 18
ATOM 8706 C CA . HIS A 1 22 ? -3.206 1.090 -1.896 1.00 0.15 22 HIS A CA 18
ATOM 8707 C C . HIS A 1 22 ? -4.022 0.237 -0.962 1.00 0.13 22 HIS A C 18
ATOM 8708 O O . HIS A 1 22 ? -4.819 -0.592 -1.398 1.00 0.13 22 HIS A O 18
ATOM 8722 N N . VAL A 1 23 ? -3.796 0.404 0.325 1.00 0.17 23 VAL A N 18
ATOM 8723 C CA . VAL A 1 23 ? -4.455 -0.441 1.283 1.00 0.22 23 VAL A CA 18
ATOM 8724 C C . VAL A 1 23 ? -5.963 -0.179 1.263 1.00 0.24 23 VAL A C 18
ATOM 8725 O O . VAL A 1 23 ? -6.771 -1.093 1.443 1.00 0.28 23 VAL A O 18
ATOM 8738 N N . ARG A 1 24 ? -6.337 1.078 1.023 1.00 0.24 24 ARG A N 18
ATOM 8739 C CA . ARG A 1 24 ? -7.735 1.438 0.831 1.00 0.33 24 ARG A CA 18
ATOM 8740 C C . ARG A 1 24 ? -8.317 0.746 -0.404 1.00 0.27 24 ARG A C 18
ATOM 8741 O O . ARG A 1 24 ? -9.520 0.502 -0.478 1.00 0.36 24 ARG A O 18
ATOM 8762 N N . ILE A 1 25 ? -7.456 0.429 -1.365 1.00 0.21 25 ILE A N 18
ATOM 8763 C CA . ILE A 1 25 ? -7.867 -0.306 -2.554 1.00 0.22 25 ILE A CA 18
ATOM 8764 C C . ILE A 1 25 ? -8.227 -1.748 -2.198 1.00 0.19 25 ILE A C 18
ATOM 8765 O O . ILE A 1 25 ? -9.243 -2.275 -2.656 1.00 0.27 25 ILE A O 18
ATOM 8781 N N . HIS A 1 26 ? -7.392 -2.378 -1.371 1.00 0.14 26 HIS A N 18
ATOM 8782 C CA . HIS A 1 26 ? -7.664 -3.734 -0.890 1.00 0.16 26 HIS A CA 18
ATOM 8783 C C . HIS A 1 26 ? -8.902 -3.750 0.000 1.00 0.24 26 HIS A C 18
ATOM 8784 O O . HIS A 1 26 ? -9.632 -4.741 0.061 1.00 0.29 26 HIS A O 18
ATOM 8798 N N . THR A 1 27 ? -9.134 -2.646 0.693 1.00 0.41 27 THR A N 18
ATOM 8799 C CA . THR A 1 27 ? -10.269 -2.543 1.589 1.00 0.60 27 THR A CA 18
ATOM 8800 C C . THR A 1 27 ? -11.464 -1.926 0.859 1.00 0.87 27 THR A C 18
ATOM 8801 O O . THR A 1 27 ? -12.257 -1.182 1.439 1.00 1.47 27 THR A O 18
ATOM 8812 N N . GLY A 1 28 ? -11.589 -2.239 -0.426 1.00 0.92 28 GLY A N 18
ATOM 8813 C CA . GLY A 1 28 ? -12.706 -1.748 -1.207 1.00 1.31 28 GLY A CA 18
ATOM 8814 C C . GLY A 1 28 ? -13.928 -2.625 -1.045 1.00 1.76 28 GLY A C 18
ATOM 8815 O O . GLY A 1 28 ? -14.449 -3.179 -2.016 1.00 2.36 28 GLY A O 18
ATOM 8819 N N . GLU A 1 29 ? -14.379 -2.754 0.192 1.00 1.83 29 GLU A N 18
ATOM 8820 C CA . GLU A 1 29 ? -15.497 -3.622 0.523 1.00 2.54 29 GLU A CA 18
ATOM 8821 C C . GLU A 1 29 ? -16.820 -2.876 0.404 1.00 3.12 29 GLU A C 18
ATOM 8822 O O . GLU A 1 29 ? -17.883 -3.488 0.304 1.00 3.73 29 GLU A O 18
ATOM 8834 N N . LYS A 1 30 ? -16.746 -1.555 0.419 1.00 3.18 30 LYS A N 18
ATOM 8835 C CA . LYS A 1 30 ? -17.925 -0.720 0.273 1.00 3.99 30 LYS A CA 18
ATOM 8836 C C . LYS A 1 30 ? -17.791 0.155 -0.966 1.00 4.09 30 LYS A C 18
ATOM 8837 O O . LYS A 1 30 ? -17.044 1.152 -0.909 1.00 4.21 30 LYS A O 18
ATOM 8857 N N . MET A 1 1 ? 15.435 4.551 -3.212 1.00 4.50 1 MET A N 19
ATOM 8858 C CA . MET A 1 1 ? 15.783 3.366 -2.396 1.00 3.96 1 MET A CA 19
ATOM 8859 C C . MET A 1 1 ? 14.917 3.338 -1.147 1.00 2.83 1 MET A C 19
ATOM 8860 O O . MET A 1 1 ? 14.287 4.342 -0.811 1.00 3.15 1 MET A O 19
ATOM 8876 N N . LYS A 1 2 ? 14.893 2.193 -0.469 1.00 2.07 2 LYS A N 19
ATOM 8877 C CA . LYS A 1 2 ? 14.009 1.986 0.677 1.00 1.44 2 LYS A CA 19
ATOM 8878 C C . LYS A 1 2 ? 12.556 2.245 0.285 1.00 1.07 2 LYS A C 19
ATOM 8879 O O . LYS A 1 2 ? 11.961 3.251 0.681 1.00 1.15 2 LYS A O 19
ATOM 8898 N N . PRO A 1 3 ? 11.968 1.342 -0.513 1.00 0.85 3 PRO A N 19
ATOM 8899 C CA . PR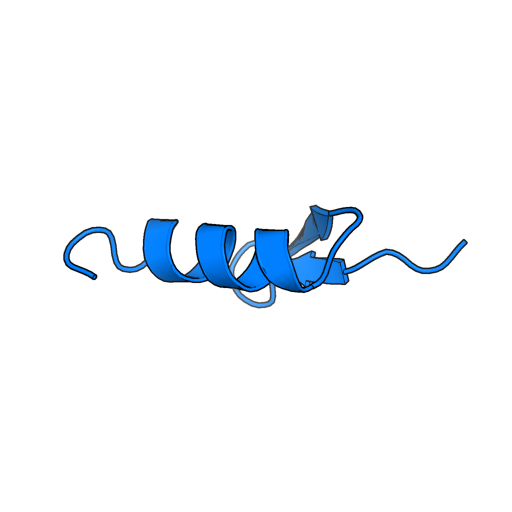O A 1 3 ? 10.607 1.508 -1.008 1.00 0.57 3 PRO A CA 19
ATOM 8900 C C . PRO A 1 3 ? 9.565 1.173 0.046 1.00 0.42 3 PRO A C 19
ATOM 8901 O O . PRO A 1 3 ? 9.883 0.682 1.131 1.00 0.58 3 PRO A O 19
ATOM 8912 N N . TYR A 1 4 ? 8.321 1.436 -0.289 1.00 0.26 4 TYR A N 19
ATOM 8913 C CA . TYR A 1 4 ? 7.212 1.172 0.597 1.00 0.19 4 TYR A CA 19
ATOM 8914 C C . TYR A 1 4 ? 6.357 0.075 -0.007 1.00 0.15 4 TYR A C 19
ATOM 8915 O O . TYR A 1 4 ? 5.571 0.313 -0.922 1.00 0.21 4 TYR A O 19
ATOM 8933 N N . VAL A 1 5 ? 6.545 -1.139 0.484 1.00 0.22 5 VAL A N 19
ATOM 8934 C CA . VAL A 1 5 ? 5.929 -2.304 -0.117 1.00 0.18 5 VAL A CA 19
ATOM 8935 C C . VAL A 1 5 ? 4.559 -2.597 0.482 1.00 0.14 5 VAL A C 19
ATOM 8936 O O . VAL A 1 5 ? 4.327 -2.407 1.676 1.00 0.19 5 VAL A O 19
ATOM 8949 N N . CYS A 1 6 ? 3.650 -3.034 -0.374 1.00 0.12 6 CYS A N 19
ATOM 8950 C CA . CYS A 1 6 ? 2.323 -3.450 0.040 1.00 0.13 6 CYS A CA 19
ATOM 8951 C C . CYS A 1 6 ? 2.412 -4.690 0.909 1.00 0.16 6 CYS A C 19
ATOM 8952 O O . CYS A 1 6 ? 2.871 -5.735 0.458 1.00 0.20 6 CYS A O 19
ATOM 8959 N N . ILE A 1 7 ? 1.945 -4.580 2.138 1.00 0.21 7 ILE A N 19
ATOM 8960 C CA . ILE A 1 7 ? 1.991 -5.675 3.082 1.00 0.27 7 ILE A CA 19
ATOM 8961 C C . ILE A 1 7 ? 0.977 -6.749 2.688 1.00 0.25 7 ILE A C 19
ATOM 8962 O O . ILE A 1 7 ? 1.117 -7.922 3.034 1.00 0.32 7 ILE A O 19
ATOM 8978 N N . HIS A 1 8 ? -0.019 -6.346 1.910 1.00 0.21 8 HIS A N 19
ATOM 8979 C CA . HIS A 1 8 ? -1.145 -7.221 1.622 1.00 0.26 8 HIS A CA 19
ATOM 8980 C C . HIS A 1 8 ? -0.864 -8.123 0.420 1.00 0.28 8 HIS A C 19
ATOM 8981 O O . HIS A 1 8 ? -1.279 -9.277 0.410 1.00 0.41 8 HIS A O 19
ATOM 8996 N N . CYS A 1 9 ? -0.167 -7.613 -0.596 1.00 0.20 9 CYS A N 19
ATOM 8997 C CA . CYS A 1 9 ? 0.064 -8.409 -1.793 1.00 0.22 9 CYS A CA 19
ATOM 8998 C C . CYS A 1 9 ? 1.551 -8.484 -2.149 1.00 0.21 9 CYS A C 19
ATOM 8999 O O . CYS A 1 9 ? 1.945 -9.191 -3.079 1.00 0.27 9 CYS A O 19
ATOM 9006 N N . GLN A 1 10 ? 2.358 -7.735 -1.391 1.00 0.19 10 GLN A N 19
ATOM 9007 C CA . GLN A 1 10 ? 3.820 -7.736 -1.519 1.00 0.24 10 GLN A CA 19
ATOM 9008 C C . GLN A 1 10 ? 4.290 -7.129 -2.839 1.00 0.24 10 GLN A C 19
ATOM 9009 O O . GLN A 1 10 ? 5.024 -7.754 -3.600 1.00 0.42 10 GLN A O 19
ATOM 9023 N N . ARG A 1 11 ? 3.879 -5.894 -3.086 1.00 0.21 11 ARG A N 19
ATOM 9024 C CA . ARG A 1 11 ? 4.310 -5.149 -4.254 1.00 0.26 11 ARG A CA 19
ATOM 9025 C C . ARG A 1 11 ? 4.782 -3.764 -3.834 1.00 0.24 11 ARG A C 19
ATOM 9026 O O . ARG A 1 11 ? 4.162 -3.130 -2.983 1.00 0.32 11 ARG A O 19
ATOM 9047 N N . GLN A 1 12 ? 5.873 -3.300 -4.422 1.00 0.26 12 GLN A N 19
ATOM 9048 C CA . GLN A 1 12 ? 6.568 -2.121 -3.931 1.00 0.28 12 GLN A CA 19
ATOM 9049 C C . GLN A 1 12 ? 6.017 -0.826 -4.525 1.00 0.25 12 GLN A C 19
ATOM 9050 O O . GLN A 1 12 ? 5.705 -0.752 -5.716 1.00 0.38 12 GLN A O 19
ATOM 9064 N N . PHE A 1 13 ? 5.895 0.185 -3.672 1.00 0.19 13 PHE A N 19
ATOM 9065 C CA . PHE A 1 13 ? 5.511 1.528 -4.095 1.00 0.19 13 PHE A CA 19
ATOM 9066 C C . PHE A 1 13 ? 6.553 2.546 -3.640 1.00 0.20 13 PHE A C 19
ATOM 9067 O O . PHE A 1 13 ? 7.449 2.227 -2.855 1.00 0.36 13 PHE A O 19
ATOM 9084 N N . ALA A 1 14 ? 6.439 3.768 -4.145 1.00 0.22 14 ALA A N 19
ATOM 9085 C CA . ALA A 1 14 ? 7.445 4.802 -3.917 1.00 0.23 14 ALA A CA 19
ATOM 9086 C C . ALA A 1 14 ? 7.118 5.662 -2.707 1.00 0.21 14 ALA A C 19
ATOM 9087 O O . ALA A 1 14 ? 8.014 6.095 -1.985 1.00 0.41 14 ALA A O 19
ATOM 9094 N N . ASP A 1 15 ? 5.837 5.922 -2.502 1.00 0.19 15 ASP A N 19
ATOM 9095 C CA . ASP A 1 15 ? 5.404 6.827 -1.445 1.00 0.24 15 ASP A CA 19
ATOM 9096 C C . ASP A 1 15 ? 4.632 6.065 -0.379 1.00 0.21 15 ASP A C 19
ATOM 9097 O O . ASP A 1 15 ? 3.976 5.063 -0.666 1.00 0.20 15 ASP A O 19
ATOM 9106 N N . PRO A 1 16 ? 4.676 6.558 0.864 1.00 0.26 16 PRO A N 19
ATOM 9107 C CA . PRO A 1 16 ? 3.832 6.070 1.944 1.00 0.28 16 PRO A CA 19
ATOM 9108 C C . PRO A 1 16 ? 2.407 6.529 1.686 1.00 0.23 16 PRO A C 19
ATOM 9109 O O . PRO A 1 16 ? 1.436 5.932 2.151 1.00 0.27 16 PRO A O 19
ATOM 9120 N N . GLY A 1 17 ? 2.320 7.606 0.909 1.00 0.23 17 GLY A N 19
ATOM 9121 C CA . GLY A 1 17 ? 1.064 8.103 0.411 1.00 0.28 17 GLY A CA 19
ATOM 9122 C C . GLY A 1 17 ? 0.359 7.076 -0.435 1.00 0.22 17 GLY A C 19
ATOM 9123 O O . GLY A 1 17 ? -0.852 6.883 -0.322 1.00 0.26 17 GLY A O 19
ATOM 9127 N N . ALA A 1 18 ? 1.126 6.394 -1.274 1.00 0.20 18 ALA A N 19
ATOM 9128 C CA . ALA A 1 18 ? 0.561 5.419 -2.180 1.00 0.18 18 ALA A CA 19
ATOM 9129 C C . ALA A 1 18 ? 0.235 4.127 -1.467 1.00 0.14 18 ALA A C 19
ATOM 9130 O O . ALA A 1 18 ? -0.647 3.405 -1.899 1.00 0.18 18 ALA A O 19
ATOM 9137 N N . LEU A 1 19 ? 0.920 3.832 -0.365 1.00 0.12 19 LEU A N 19
ATOM 9138 C CA . LEU A 1 19 ? 0.642 2.616 0.351 1.00 0.14 19 LEU A CA 19
ATOM 9139 C C . LEU A 1 19 ? -0.685 2.738 1.032 1.00 0.14 19 LEU A C 19
ATOM 9140 O O . LEU A 1 19 ? -1.466 1.794 1.065 1.00 0.18 19 LEU A O 19
ATOM 9156 N N . GLN A 1 20 ? -0.968 3.914 1.552 1.00 0.15 20 GLN A N 19
ATOM 9157 C CA . GLN A 1 20 ? -2.205 4.092 2.249 1.00 0.20 20 GLN A CA 19
ATOM 9158 C C . GLN A 1 20 ? -3.352 4.221 1.276 1.00 0.15 20 GLN A C 19
ATOM 9159 O O . GLN A 1 20 ? -4.471 3.768 1.539 1.00 0.17 20 GLN A O 19
ATOM 9173 N N . ARG A 1 21 ? -3.049 4.790 0.135 1.00 0.15 21 ARG A N 19
ATOM 9174 C CA . ARG A 1 21 ? -3.993 4.829 -0.964 1.00 0.19 21 ARG A CA 19
ATOM 9175 C C . ARG A 1 21 ? -4.245 3.405 -1.434 1.00 0.15 21 ARG A C 19
ATOM 9176 O O . ARG A 1 21 ? -5.371 3.012 -1.742 1.00 0.18 21 ARG A O 19
ATOM 9197 N N . HIS A 1 22 ? -3.173 2.628 -1.426 1.00 0.12 22 HIS A N 19
ATOM 9198 C CA . HIS A 1 22 ? -3.196 1.275 -1.948 1.00 0.15 22 HIS A CA 19
ATOM 9199 C C . HIS A 1 22 ? -3.929 0.331 -1.035 1.00 0.13 22 HIS A C 19
ATOM 9200 O O . HIS A 1 22 ? -4.706 -0.504 -1.485 1.00 0.13 22 HIS A O 19
ATOM 9214 N N . VAL A 1 23 ? -3.641 0.415 0.244 1.00 0.17 23 VAL A N 19
ATOM 9215 C CA . VAL A 1 23 ? -4.214 -0.525 1.166 1.00 0.22 23 VAL A CA 19
ATOM 9216 C C . VAL A 1 23 ? -5.727 -0.327 1.247 1.00 0.24 23 VAL A C 19
ATOM 9217 O O . VAL A 1 23 ? -6.484 -1.280 1.430 1.00 0.28 23 VAL A O 19
ATOM 9230 N N . ARG A 1 24 ? -6.164 0.917 1.057 1.00 0.24 24 ARG A N 19
ATOM 9231 C CA . ARG A 1 24 ? -7.589 1.215 1.003 1.00 0.33 24 ARG A CA 19
ATOM 9232 C C . ARG A 1 24 ? -8.184 0.763 -0.330 1.00 0.27 24 ARG A C 19
ATOM 9233 O O . ARG A 1 24 ? -9.392 0.842 -0.538 1.00 0.36 24 ARG A O 19
ATOM 9254 N N . ILE A 1 25 ? -7.326 0.327 -1.246 1.00 0.21 25 ILE A N 19
ATOM 9255 C CA . ILE A 1 25 ? -7.774 -0.331 -2.461 1.00 0.22 25 ILE A CA 19
ATOM 9256 C C . ILE A 1 25 ? -8.145 -1.782 -2.154 1.00 0.19 25 ILE A C 19
ATOM 9257 O O . ILE A 1 25 ? -9.230 -2.249 -2.511 1.00 0.27 25 ILE A O 19
ATOM 9273 N N . HIS A 1 26 ? -7.239 -2.490 -1.480 1.00 0.14 26 HIS A N 19
ATOM 9274 C CA . HIS A 1 26 ? -7.493 -3.875 -1.087 1.00 0.16 26 HIS A CA 19
ATOM 9275 C C . HIS A 1 26 ? -8.619 -3.940 -0.064 1.00 0.24 26 HIS A C 19
ATOM 9276 O O . HIS A 1 26 ? -9.597 -4.669 -0.235 1.00 0.29 26 HIS A O 19
ATOM 9290 N N . THR A 1 27 ? -8.478 -3.151 0.989 1.00 0.41 27 THR A N 19
ATOM 9291 C CA . THR A 1 27 ? -9.380 -3.214 2.123 1.00 0.60 27 THR A CA 19
ATOM 9292 C C . THR A 1 27 ? -10.223 -1.944 2.217 1.00 0.87 27 THR A C 19
ATOM 9293 O O . THR A 1 27 ? -10.330 -1.318 3.273 1.00 1.47 27 THR A O 19
ATOM 9304 N N . GLY A 1 28 ? -10.824 -1.564 1.098 1.00 0.92 28 GLY A N 19
ATOM 9305 C CA . GLY A 1 28 ? -11.697 -0.408 1.076 1.00 1.31 28 GLY A CA 19
ATOM 9306 C C . GLY A 1 28 ? -13.101 -0.761 1.514 1.00 1.76 28 GLY A C 19
ATOM 9307 O O . GLY A 1 28 ? -14.070 -0.493 0.802 1.00 2.36 28 GLY A O 19
ATOM 9311 N N . GLU A 1 29 ? -13.199 -1.370 2.690 1.00 1.83 29 GLU A N 19
ATOM 9312 C CA . GLU A 1 29 ? -14.469 -1.841 3.223 1.00 2.54 29 GLU A CA 19
ATOM 9313 C C . GLU A 1 29 ? -15.481 -0.704 3.316 1.00 3.12 29 GLU A C 19
ATOM 9314 O O . GLU A 1 29 ? -16.627 -0.836 2.887 1.00 3.73 29 GLU A O 19
ATOM 9326 N N . LYS A 1 30 ? -15.039 0.413 3.875 1.00 3.18 30 LYS A N 19
ATOM 9327 C CA . LYS A 1 30 ? -15.878 1.594 4.006 1.00 3.99 30 LYS A CA 19
ATOM 9328 C C . LYS A 1 30 ? -15.139 2.820 3.485 1.00 4.09 30 LYS A C 19
ATOM 9329 O O . LYS A 1 30 ? -14.288 3.361 4.218 1.00 4.21 30 LYS A O 19
ATOM 9349 N N . MET A 1 1 ? 12.818 -2.157 4.620 1.00 4.50 1 MET A N 20
ATOM 9350 C CA . MET A 1 1 ? 12.012 -0.915 4.582 1.00 3.96 1 MET A CA 20
ATOM 9351 C C . MET A 1 1 ? 12.833 0.276 4.095 1.00 2.83 1 MET A C 20
ATOM 9352 O O . MET A 1 1 ? 13.270 1.110 4.891 1.00 3.15 1 MET A O 20
ATOM 9368 N N . LYS A 1 2 ? 13.057 0.344 2.792 1.00 2.07 2 LYS A N 20
ATOM 9369 C CA . LYS A 1 2 ? 13.594 1.551 2.181 1.00 1.44 2 LYS A CA 20
ATOM 9370 C C . LYS A 1 2 ? 12.578 2.096 1.175 1.00 1.07 2 LYS A C 20
ATOM 9371 O O . LYS A 1 2 ? 12.230 3.277 1.225 1.00 1.15 2 LYS A O 20
ATOM 9390 N N . PRO A 1 3 ? 12.088 1.255 0.235 1.00 0.85 3 PRO A N 20
ATOM 9391 C CA . PRO A 1 3 ? 10.877 1.567 -0.515 1.00 0.57 3 PRO A CA 20
ATOM 9392 C C . PRO A 1 3 ? 9.651 1.234 0.323 1.00 0.42 3 PRO A C 20
ATOM 9393 O O . PRO A 1 3 ? 9.776 0.689 1.423 1.00 0.58 3 PRO A O 20
ATOM 9404 N N . TYR A 1 4 ? 8.476 1.540 -0.180 1.00 0.26 4 TYR A N 20
ATOM 9405 C CA . TYR A 1 4 ? 7.267 1.333 0.586 1.00 0.19 4 TYR A CA 20
ATOM 9406 C C . TYR A 1 4 ? 6.434 0.233 -0.046 1.00 0.15 4 TYR A C 20
ATOM 9407 O O . TYR A 1 4 ? 5.737 0.446 -1.034 1.00 0.21 4 TYR A O 20
ATOM 9425 N N . VAL A 1 5 ? 6.538 -0.957 0.526 1.00 0.22 5 VAL A N 20
ATOM 9426 C CA . VAL A 1 5 ? 5.943 -2.141 -0.059 1.00 0.18 5 VAL A CA 20
ATOM 9427 C C . VAL A 1 5 ? 4.591 -2.469 0.562 1.00 0.14 5 VAL A C 20
ATOM 9428 O O . VAL A 1 5 ? 4.336 -2.175 1.731 1.00 0.19 5 VAL A O 20
ATOM 9441 N N . CYS A 1 6 ? 3.731 -3.076 -0.244 1.00 0.12 6 CYS A N 20
ATOM 9442 C CA . CYS A 1 6 ? 2.416 -3.508 0.193 1.00 0.13 6 CYS A CA 20
ATOM 9443 C C . CYS A 1 6 ? 2.533 -4.768 1.036 1.00 0.16 6 CYS A C 20
ATOM 9444 O O . CYS A 1 6 ? 3.113 -5.762 0.600 1.00 0.20 6 CYS A O 20
ATOM 9451 N N . ILE A 1 7 ? 1.952 -4.727 2.219 1.00 0.21 7 ILE A N 20
ATOM 9452 C CA . ILE A 1 7 ? 1.999 -5.838 3.144 1.00 0.27 7 ILE A CA 20
ATOM 9453 C C . ILE A 1 7 ? 0.983 -6.899 2.726 1.00 0.25 7 ILE A C 20
ATOM 9454 O O . ILE A 1 7 ? 1.113 -8.082 3.055 1.00 0.32 7 ILE A O 20
ATOM 9470 N N . HIS A 1 8 ? -0.013 -6.468 1.961 1.00 0.21 8 HIS A N 20
ATOM 9471 C CA . HIS A 1 8 ? -1.126 -7.337 1.603 1.00 0.26 8 HIS A CA 20
ATOM 9472 C C . HIS A 1 8 ? -0.791 -8.210 0.396 1.00 0.28 8 HIS A C 20
ATOM 9473 O O . HIS A 1 8 ? -1.090 -9.399 0.393 1.00 0.41 8 HIS A O 20
ATOM 9488 N N . CYS A 1 9 ? -0.182 -7.631 -0.636 1.00 0.20 9 CYS A N 20
ATOM 9489 C CA . CYS A 1 9 ? 0.036 -8.379 -1.862 1.00 0.22 9 CYS A CA 20
ATOM 9490 C C . CYS A 1 9 ? 1.518 -8.456 -2.241 1.00 0.21 9 CYS A C 20
ATOM 9491 O O . CYS A 1 9 ? 1.887 -9.111 -3.216 1.00 0.27 9 CYS A O 20
ATOM 9498 N N . GLN A 1 10 ? 2.353 -7.767 -1.454 1.00 0.19 10 GLN A N 20
ATOM 9499 C CA . GLN A 1 10 ? 3.813 -7.798 -1.605 1.00 0.24 10 GLN A CA 20
ATOM 9500 C C . GLN A 1 10 ? 4.280 -7.144 -2.906 1.00 0.24 10 GLN A C 20
ATOM 9501 O O . GLN A 1 10 ? 4.965 -7.765 -3.715 1.00 0.42 10 GLN A O 20
ATOM 9515 N N . ARG A 1 11 ? 3.926 -5.881 -3.087 1.00 0.21 11 ARG A N 20
ATOM 9516 C CA . ARG A 1 11 ? 4.394 -5.097 -4.218 1.00 0.26 11 ARG A CA 20
ATOM 9517 C C . ARG A 1 11 ? 5.164 -3.895 -3.692 1.00 0.24 11 ARG A C 20
ATOM 9518 O O . ARG A 1 11 ? 4.982 -3.514 -2.542 1.00 0.32 11 ARG A O 20
ATOM 9539 N N . GLN A 1 12 ? 6.000 -3.294 -4.519 1.00 0.26 12 GLN A N 20
ATOM 9540 C CA . GLN A 1 12 ? 6.841 -2.195 -4.078 1.00 0.28 12 GLN A CA 20
ATOM 9541 C C . GLN A 1 12 ? 6.327 -0.868 -4.634 1.00 0.25 12 GLN A C 20
ATOM 9542 O O . GLN A 1 12 ? 6.064 -0.755 -5.831 1.00 0.38 12 GLN A O 20
ATOM 9556 N N . PHE A 1 13 ? 6.173 0.127 -3.765 1.00 0.19 13 PHE A N 20
ATOM 9557 C CA . PHE A 1 13 ? 5.636 1.422 -4.171 1.00 0.19 13 PHE A CA 20
ATOM 9558 C C . PHE A 1 13 ? 6.554 2.563 -3.748 1.00 0.20 13 PHE A C 20
ATOM 9559 O O . PHE A 1 13 ? 7.462 2.387 -2.929 1.00 0.36 13 PHE A O 20
ATOM 9576 N N . ALA A 1 14 ? 6.294 3.736 -4.314 1.00 0.22 14 ALA A N 20
ATOM 9577 C CA . ALA A 1 14 ? 7.214 4.863 -4.231 1.00 0.23 14 ALA A CA 20
ATOM 9578 C C . ALA A 1 14 ? 6.989 5.735 -3.000 1.00 0.21 14 ALA A C 20
ATOM 9579 O O . ALA A 1 14 ? 7.924 6.376 -2.518 1.00 0.41 14 ALA A O 20
ATOM 9586 N N . ASP A 1 15 ? 5.761 5.777 -2.498 1.00 0.19 15 ASP A N 20
ATOM 9587 C CA . ASP A 1 15 ? 5.437 6.644 -1.366 1.00 0.24 15 ASP A CA 20
ATOM 9588 C C . ASP A 1 15 ? 4.566 5.905 -0.364 1.00 0.21 15 ASP A C 20
ATOM 9589 O O . ASP A 1 15 ? 3.785 5.031 -0.742 1.00 0.20 15 ASP A O 20
ATOM 9598 N N . PRO A 1 16 ? 4.676 6.260 0.926 1.00 0.26 16 PRO A N 20
ATOM 9599 C CA . PRO A 1 16 ? 3.739 5.802 1.950 1.00 0.28 16 PRO A CA 20
ATOM 9600 C C . PRO A 1 16 ? 2.361 6.374 1.658 1.00 0.23 16 PRO A C 20
ATOM 9601 O O . PRO A 1 16 ? 1.334 5.824 2.058 1.00 0.27 16 PRO A O 20
ATOM 9612 N N . GLY A 1 17 ? 2.374 7.488 0.933 1.00 0.23 17 GLY A N 20
ATOM 9613 C CA . GLY A 1 17 ? 1.167 8.081 0.416 1.00 0.28 17 GLY A CA 20
ATOM 9614 C C . GLY A 1 17 ? 0.419 7.134 -0.486 1.00 0.22 17 GLY A C 20
ATOM 9615 O O . GLY A 1 17 ? -0.810 7.081 -0.474 1.00 0.26 17 GLY A O 20
ATOM 9619 N N . ALA A 1 18 ? 1.162 6.366 -1.259 1.00 0.20 18 ALA A N 20
ATOM 9620 C CA . ALA A 1 18 ? 0.553 5.406 -2.150 1.00 0.18 18 ALA A CA 20
ATOM 9621 C C . ALA A 1 18 ? 0.163 4.157 -1.400 1.00 0.14 18 ALA A C 20
ATOM 9622 O O . ALA A 1 18 ? -0.786 3.496 -1.780 1.00 0.18 18 ALA A O 20
ATOM 9629 N N . LEU A 1 19 ? 0.876 3.835 -0.327 1.00 0.12 19 LEU A N 20
ATOM 9630 C CA . LEU A 1 19 ? 0.554 2.653 0.434 1.00 0.14 19 LEU A CA 20
ATOM 9631 C C . LEU A 1 19 ? -0.731 2.868 1.179 1.00 0.14 19 LEU A C 20
ATOM 9632 O O . LEU A 1 19 ? -1.484 1.927 1.416 1.00 0.18 19 LEU A O 20
ATOM 9648 N N . GLN A 1 20 ? -1.001 4.108 1.541 1.00 0.15 20 GLN A N 20
ATOM 9649 C CA . GLN A 1 20 ? -2.210 4.383 2.261 1.00 0.20 20 GLN A CA 20
ATOM 9650 C C . GLN A 1 20 ? -3.391 4.326 1.325 1.00 0.15 20 GLN A C 20
ATOM 9651 O O . GLN A 1 20 ? -4.436 3.745 1.636 1.00 0.17 20 GLN A O 20
ATOM 9665 N N . ARG A 1 21 ? -3.180 4.866 0.152 1.00 0.15 21 ARG A N 20
ATOM 9666 C CA . ARG A 1 21 ? -4.195 4.836 -0.882 1.00 0.19 21 ARG A CA 20
ATOM 9667 C C . ARG A 1 21 ? -4.338 3.418 -1.405 1.00 0.15 21 ARG A C 20
ATOM 9668 O O . ARG A 1 21 ? -5.402 3.010 -1.869 1.00 0.18 21 ARG A O 20
ATOM 9689 N N . HIS A 1 22 ? -3.249 2.669 -1.295 1.00 0.12 22 HIS A N 20
ATOM 9690 C CA . HIS A 1 22 ? -3.197 1.302 -1.786 1.00 0.15 22 HIS A CA 20
ATOM 9691 C C . HIS A 1 22 ? -3.981 0.368 -0.904 1.00 0.13 22 HIS A C 20
ATOM 9692 O O . HIS A 1 22 ? -4.748 -0.463 -1.385 1.00 0.13 22 HIS A O 20
ATOM 9706 N N . VAL A 1 23 ? -3.756 0.468 0.392 1.00 0.17 23 VAL A N 20
ATOM 9707 C CA . VAL A 1 23 ? -4.387 -0.452 1.301 1.00 0.22 23 VAL A CA 20
ATOM 9708 C C . VAL A 1 23 ? -5.900 -0.224 1.296 1.00 0.24 23 VAL A C 20
ATOM 9709 O O . VAL A 1 23 ? -6.685 -1.154 1.499 1.00 0.28 23 VAL A O 20
ATOM 9722 N N . ARG A 1 24 ? -6.302 1.021 1.025 1.00 0.24 24 ARG A N 20
ATOM 9723 C CA . ARG A 1 24 ? -7.709 1.339 0.804 1.00 0.33 24 ARG A CA 20
ATOM 9724 C C . ARG A 1 24 ? -8.255 0.592 -0.415 1.00 0.27 24 ARG A C 20
ATOM 9725 O O . ARG A 1 24 ? -9.413 0.176 -0.428 1.00 0.36 24 ARG A O 20
ATOM 9746 N N . ILE A 1 25 ? -7.411 0.426 -1.434 1.00 0.21 25 ILE A N 20
ATOM 9747 C CA . ILE A 1 25 ? -7.781 -0.311 -2.636 1.00 0.22 25 ILE A CA 20
ATOM 9748 C C . ILE A 1 25 ? -8.110 -1.763 -2.297 1.00 0.19 25 ILE A C 20
ATOM 9749 O O . ILE A 1 25 ? -9.113 -2.308 -2.761 1.00 0.27 25 ILE A O 20
ATOM 9765 N N . HIS A 1 26 ? -7.261 -2.381 -1.477 1.00 0.14 26 HIS A N 20
ATOM 9766 C CA . HIS A 1 26 ? -7.504 -3.743 -1.020 1.00 0.16 26 HIS A CA 20
ATOM 9767 C C .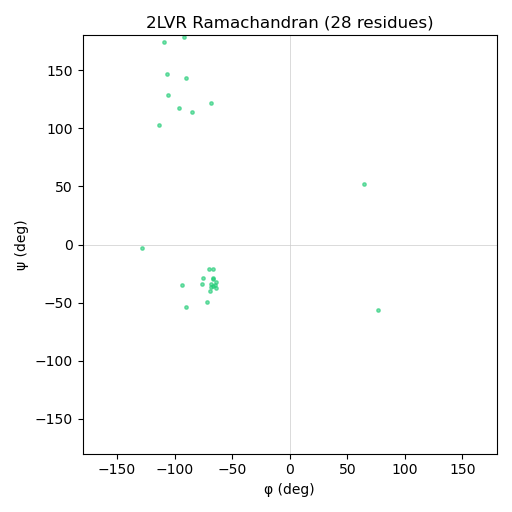 HIS A 1 26 ? -8.737 -3.788 -0.134 1.00 0.24 26 HIS A C 20
ATOM 9768 O O . HIS A 1 26 ? -9.603 -4.645 -0.300 1.00 0.29 26 HIS A O 20
ATOM 9782 N N . THR A 1 27 ? -8.822 -2.847 0.792 1.00 0.41 27 THR A N 20
ATOM 9783 C CA . THR A 1 27 ? -9.950 -2.772 1.699 1.00 0.60 27 THR A CA 20
ATOM 9784 C C . THR A 1 27 ? -11.094 -2.002 1.038 1.00 0.87 27 THR A C 20
ATOM 9785 O O . THR A 1 27 ? -11.716 -1.124 1.640 1.00 1.47 27 THR A O 20
ATOM 9796 N N . GLY A 1 28 ? -11.369 -2.351 -0.217 1.00 0.92 28 GLY A N 20
ATOM 9797 C CA . GLY A 1 28 ? -12.386 -1.665 -0.986 1.00 1.31 28 GLY A CA 20
ATOM 9798 C C . GLY A 1 28 ? -13.785 -2.131 -0.647 1.00 1.76 28 GLY A C 20
ATOM 9799 O O . GLY A 1 28 ? -14.729 -1.883 -1.398 1.00 2.36 28 GLY A O 20
ATOM 9803 N N . GLU A 1 29 ? -13.913 -2.825 0.479 1.00 1.83 29 GLU A N 20
ATOM 9804 C CA . GLU A 1 29 ? -15.207 -3.254 0.976 1.00 2.54 29 GLU A CA 20
ATOM 9805 C C . GLU A 1 29 ? -16.069 -2.039 1.291 1.00 3.12 29 GLU A C 20
ATOM 9806 O O . GLU A 1 29 ? -17.246 -1.981 0.933 1.00 3.73 29 GLU A O 20
ATOM 9818 N N . LYS A 1 30 ? -15.463 -1.071 1.958 1.00 3.18 30 LYS A N 20
ATOM 9819 C CA . LYS A 1 30 ? -16.118 0.184 2.275 1.00 3.99 30 LYS A CA 20
ATOM 9820 C C . LYS A 1 30 ? -15.065 1.231 2.612 1.00 4.09 30 LYS A C 20
ATOM 9821 O O . LYS A 1 30 ? -14.459 1.129 3.697 1.00 4.21 30 LYS A O 20
#

Radius of gyration: 9.02 Å; Cα contacts (8 Å, |Δi|>4): 27; chains: 1; bounding box: 32×16×8 Å

GO terms:
  GO:0005515 protein binding (F, IPI)
  GO:0001228 DNA-binding transcription activator activity, RNA polymerase II-specific (F, IDA)
  GO:0045944 positive regulation of transcription by RNA polymerase II (P, IDA)
  GO:0000978 RNA polymerase II cis-regulatory region sequence-specific DNA binding (F, IMP)
  GO:0001228 DNA-binding transcription activator activity, RNA polymerase II-specific (F, IMP)
  GO:0005654 nucleoplasm (C, TAS)
  GO:0001046 core promoter sequence-specific DNA binding (F, IDA)
  GO:0032991 protein-containing complex (C, IDA)
  GO:0070314 G1 to G0 transition (P, IDA)
  GO:0008285 negative regulation of cell population proliferation (P, IDA)
  GO:0045944 positive regulation of transcription by RNA polymerase II (P, IMP)
  GO:0032993 protein-DNA complex (C, IMP)
  GO:0001223 transcription coactivator binding (F, IPI)
  GO:0140297 DNA-binding transcription factor binding (F, IPI)
  GO:0003700 DNA-binding transcription factor activity (F, IDA)
  GO:0045786 negative regulation of cell cycle (P, TAS)